Protein AF-A0A7T5RIC9-F1 (afdb_monomer_lite)

Structure (mmCIF, N/CA/C/O backbone):
data_AF-A0A7T5RIC9-F1
#
_entry.id   AF-A0A7T5RIC9-F1
#
loop_
_atom_site.group_PDB
_atom_site.id
_atom_site.type_symbol
_atom_site.label_atom_id
_atom_site.label_alt_id
_atom_site.label_comp_id
_atom_site.label_asym_id
_atom_site.label_entity_id
_atom_site.label_seq_id
_atom_site.pdbx_PDB_ins_code
_atom_site.Cartn_x
_atom_site.Cartn_y
_atom_site.Cartn_z
_atom_site.occupancy
_atom_site.B_iso_or_equiv
_atom_site.auth_seq_id
_atom_site.auth_comp_id
_atom_site.auth_asym_id
_atom_site.auth_atom_id
_atom_site.pdbx_PDB_model_num
ATOM 1 N N . MET A 1 1 ? -17.547 29.050 -31.502 1.00 37.50 1 MET A N 1
ATOM 2 C CA . MET A 1 1 ? -18.935 28.545 -31.447 1.00 37.50 1 MET A CA 1
ATOM 3 C C . MET A 1 1 ? -18.861 27.040 -31.297 1.00 37.50 1 MET A C 1
ATOM 5 O O . MET A 1 1 ? -18.160 26.415 -32.081 1.00 37.50 1 MET A O 1
ATOM 9 N N . GLY A 1 2 ? -19.497 26.512 -30.254 1.00 28.56 2 GLY A N 1
ATOM 10 C CA . GLY A 1 2 ? -19.325 25.145 -29.759 1.00 28.56 2 GLY A CA 1
ATOM 11 C C . GLY A 1 2 ? -19.067 25.188 -28.255 1.00 28.56 2 GLY A C 1
ATOM 12 O O . GLY A 1 2 ? -17.920 25.154 -27.826 1.00 28.56 2 GLY A O 1
ATOM 13 N N . GLU A 1 3 ? -20.136 25.390 -27.487 1.00 27.20 3 GLU A N 1
ATOM 14 C CA . GLU A 1 3 ? -20.138 25.443 -26.024 1.00 27.20 3 GLU A CA 1
ATOM 15 C C . GLU A 1 3 ? -19.911 24.037 -25.451 1.00 27.20 3 GLU A C 1
ATOM 17 O O . GLU A 1 3 ? -20.704 23.127 -25.684 1.00 27.20 3 GLU A O 1
ATOM 22 N N . GLY A 1 4 ? -18.813 23.865 -24.714 1.00 25.66 4 GLY A N 1
ATOM 23 C CA . GLY A 1 4 ? -18.527 22.692 -23.893 1.00 25.66 4 GLY A CA 1
ATOM 24 C C . GLY A 1 4 ? -18.592 23.087 -22.422 1.00 25.66 4 GLY A C 1
ATOM 25 O O . GLY A 1 4 ? -17.872 23.973 -21.971 1.00 25.66 4 GLY A O 1
ATOM 26 N N . THR A 1 5 ? -19.510 22.461 -21.705 1.00 28.45 5 THR A N 1
ATOM 27 C CA . THR A 1 5 ? -19.920 22.721 -20.324 1.00 28.45 5 THR A CA 1
ATOM 28 C C . THR A 1 5 ? -18.768 22.526 -19.321 1.00 28.45 5 THR A C 1
ATOM 30 O O . THR A 1 5 ? -18.153 21.459 -19.333 1.00 28.45 5 THR A O 1
ATOM 33 N N . PRO A 1 6 ? -18.477 23.477 -18.411 1.00 26.22 6 PRO A N 1
ATOM 34 C CA . PRO A 1 6 ? -17.539 23.244 -17.316 1.00 26.22 6 PRO A CA 1
ATOM 35 C C . PRO A 1 6 ? -18.227 22.535 -16.135 1.00 26.22 6 PRO A C 1
ATOM 37 O O . PRO A 1 6 ? -19.315 22.916 -15.701 1.00 26.22 6 PRO A O 1
ATOM 40 N N . LEU A 1 7 ? -17.576 21.490 -15.616 1.00 28.47 7 LEU A N 1
ATOM 41 C CA . LEU A 1 7 ? -17.938 20.791 -14.376 1.00 28.47 7 LEU A CA 1
ATOM 42 C C . LEU A 1 7 ? -17.736 21.716 -13.158 1.00 28.47 7 LEU A C 1
ATOM 44 O O . LEU A 1 7 ? -16.748 22.450 -13.120 1.00 28.47 7 LEU A O 1
ATOM 48 N N . PRO A 1 8 ? -18.618 21.686 -12.141 1.00 27.08 8 PRO A N 1
ATOM 49 C CA . PRO A 1 8 ? -18.503 22.580 -11.000 1.00 27.08 8 PRO A CA 1
ATOM 50 C C . PRO A 1 8 ? -17.480 22.069 -9.980 1.00 27.08 8 PRO A C 1
ATOM 52 O O . PRO A 1 8 ? -17.634 21.003 -9.379 1.00 27.08 8 PRO A O 1
ATOM 55 N N . SER A 1 9 ? -16.481 22.904 -9.722 1.00 27.19 9 SER A N 1
ATOM 56 C CA . SER A 1 9 ? -15.647 22.916 -8.526 1.00 27.19 9 SER A CA 1
ATOM 57 C C . SER A 1 9 ? -16.514 23.192 -7.292 1.00 27.19 9 SER A C 1
ATOM 59 O O . SER A 1 9 ? -16.867 24.330 -6.987 1.00 27.19 9 SER A O 1
ATOM 61 N N . LYS A 1 10 ? -16.884 22.140 -6.550 1.00 25.64 10 LYS A N 1
ATOM 62 C CA . LYS A 1 10 ? -17.454 22.297 -5.206 1.00 25.64 10 LYS A CA 1
ATOM 63 C C . LYS A 1 10 ? -16.342 22.332 -4.168 1.00 25.64 10 LYS A C 1
ATOM 65 O O . LYS A 1 10 ? -15.903 21.315 -3.643 1.00 25.64 10 LYS A O 1
ATOM 70 N N . VAL A 1 11 ? -15.949 23.566 -3.879 1.00 26.14 11 VAL A N 1
ATOM 71 C CA . VAL A 1 11 ? -15.441 24.022 -2.589 1.00 26.14 11 VAL A CA 1
ATOM 72 C C . VAL A 1 11 ? -16.339 23.455 -1.483 1.00 26.14 11 VAL A C 1
ATOM 74 O O . VAL A 1 11 ? -17.541 23.716 -1.447 1.00 26.14 11 VAL A O 1
ATOM 77 N N . ILE A 1 12 ? -15.761 22.647 -0.594 1.00 26.41 12 ILE A N 1
ATOM 78 C CA . ILE A 1 12 ? -16.403 22.234 0.655 1.00 26.41 12 ILE A CA 1
ATOM 79 C C . ILE A 1 12 ? -16.225 23.396 1.631 1.00 26.41 12 ILE A C 1
ATOM 81 O O . ILE A 1 12 ? -15.280 23.432 2.411 1.00 26.41 12 ILE A O 1
ATOM 85 N N . THR A 1 13 ? -17.127 24.369 1.565 1.00 26.16 13 THR A N 1
ATOM 86 C CA . THR A 1 13 ? -17.374 25.304 2.661 1.00 26.16 13 THR A CA 1
ATOM 87 C C . THR A 1 13 ? -18.875 25.381 2.917 1.00 26.16 13 THR A C 1
ATOM 89 O O . THR A 1 13 ? -19.682 25.533 2.007 1.00 26.16 13 THR A O 1
ATOM 92 N N . ASN A 1 14 ? -19.212 25.258 4.199 1.00 25.05 14 ASN A N 1
ATOM 93 C CA . ASN A 1 14 ? -20.483 25.595 4.834 1.00 25.05 14 ASN A CA 1
ATOM 94 C C . ASN A 1 14 ? -21.706 24.722 4.510 1.00 25.05 14 ASN A C 1
ATOM 96 O O . ASN A 1 14 ? -22.536 25.034 3.668 1.00 25.05 14 ASN A O 1
ATOM 100 N N . ASN A 1 15 ? -21.865 23.685 5.336 1.00 25.61 15 ASN A N 1
ATOM 101 C CA . ASN A 1 15 ? -23.100 23.468 6.096 1.00 25.61 15 ASN A CA 1
ATOM 102 C C . ASN A 1 15 ? -22.724 22.956 7.496 1.00 25.61 15 ASN A C 1
ATOM 104 O O . ASN A 1 15 ? -22.874 21.785 7.828 1.00 25.61 15 ASN A O 1
ATOM 108 N N . LEU A 1 16 ? -22.168 23.860 8.301 1.00 33.59 16 LEU A N 1
ATOM 109 C CA . LEU A 1 16 ? -22.097 23.746 9.756 1.00 33.59 16 LEU A CA 1
ATOM 110 C C . LEU A 1 16 ? -22.584 25.080 10.322 1.00 33.59 16 LEU A C 1
ATOM 112 O O . LEU A 1 16 ? -21.812 25.897 10.807 1.00 33.59 16 LEU A O 1
ATOM 116 N N . GLN A 1 17 ? -23.889 25.307 10.212 1.00 26.14 17 GLN A N 1
ATOM 117 C CA . GLN A 1 17 ? -24.593 26.184 11.132 1.00 26.14 17 GLN A CA 1
ATOM 118 C C . GLN A 1 17 ? -25.824 25.447 11.651 1.00 26.14 17 GLN A C 1
ATOM 120 O O . GLN A 1 17 ? -26.606 24.890 10.887 1.00 26.14 17 GLN A O 1
ATOM 125 N N . GLU A 1 18 ? -25.894 25.439 12.981 1.00 29.41 18 GLU A N 1
ATOM 126 C CA . GLU A 1 18 ? -27.011 25.045 13.840 1.00 29.41 18 GLU A CA 1
ATOM 127 C C . GLU A 1 18 ? -27.403 23.562 13.835 1.00 29.41 18 GLU A C 1
ATOM 129 O O . GLU A 1 18 ? -28.433 23.124 13.338 1.00 29.41 18 GLU A O 1
ATOM 134 N N . GLY A 1 19 ? -26.557 22.793 14.522 1.00 28.50 19 GLY A N 1
ATOM 135 C CA . GLY A 1 19 ? -26.871 21.476 15.066 1.00 28.50 19 GLY A CA 1
ATOM 136 C C . GLY A 1 19 ? -26.362 21.341 16.501 1.00 28.50 19 GLY A C 1
ATOM 137 O O . GLY A 1 19 ? -25.747 20.337 16.852 1.00 28.50 19 GLY A O 1
ATOM 138 N N . SER A 1 20 ? -26.569 22.358 17.343 1.00 30.75 20 SER A N 1
ATOM 139 C CA . SER A 1 20 ? -26.497 22.212 18.800 1.00 30.75 20 SER A CA 1
ATOM 140 C C . SER A 1 20 ? -27.684 21.359 19.257 1.00 30.75 20 SER A C 1
ATOM 142 O O . SER A 1 20 ? -28.705 21.894 19.668 1.00 30.75 20 SER A O 1
ATOM 144 N N . ASN A 1 21 ? -27.578 20.049 19.026 1.00 31.58 21 ASN A N 1
ATOM 145 C CA . ASN A 1 21 ? -28.344 18.930 19.588 1.00 31.58 21 ASN A CA 1
ATOM 146 C C . ASN A 1 21 ? -28.018 17.688 18.745 1.00 31.58 21 ASN A C 1
ATOM 148 O O . ASN A 1 21 ? -28.862 17.134 18.044 1.00 31.58 21 ASN A O 1
ATOM 152 N N . GLY A 1 22 ? -26.761 17.245 18.799 1.00 27.47 22 GLY A N 1
ATOM 153 C CA . GLY A 1 22 ? -26.373 15.910 18.352 1.00 27.47 22 GLY A CA 1
ATOM 154 C C . GLY A 1 22 ? -26.878 14.873 19.348 1.00 27.47 22 GLY A C 1
ATOM 155 O O . GLY A 1 22 ? -26.093 14.256 20.060 1.00 27.47 22 GLY A O 1
ATOM 156 N N . ALA A 1 23 ? -28.199 14.733 19.448 1.00 28.30 23 ALA A N 1
ATOM 157 C CA . ALA A 1 23 ? -28.814 13.609 20.116 1.00 28.30 23 ALA A CA 1
ATOM 158 C C . ALA A 1 23 ? -28.362 12.343 19.383 1.00 28.30 23 ALA A C 1
ATOM 160 O O . ALA A 1 23 ? -28.724 12.111 18.231 1.00 28.30 23 ALA A O 1
ATOM 161 N N . ASN A 1 24 ? -27.522 11.566 20.062 1.00 34.44 24 ASN A N 1
ATOM 162 C CA . ASN A 1 24 ? -27.556 10.113 20.106 1.00 34.44 24 ASN A CA 1
ATOM 163 C C . ASN A 1 24 ? -28.767 9.518 19.366 1.00 34.44 24 ASN A C 1
ATOM 165 O O . ASN A 1 24 ? -29.807 9.250 19.965 1.00 34.44 24 ASN A O 1
ATOM 169 N N . THR A 1 25 ? -28.635 9.278 18.065 1.00 29.11 25 THR A N 1
ATOM 170 C CA . THR A 1 25 ? -29.550 8.394 17.339 1.00 29.11 25 THR A CA 1
ATOM 171 C C . THR A 1 25 ? -29.006 6.977 17.465 1.00 29.11 25 THR A C 1
ATOM 173 O O . THR A 1 25 ? -28.627 6.316 16.501 1.00 29.11 25 THR A O 1
ATOM 176 N N . TYR A 1 26 ? -28.968 6.508 18.717 1.00 46.22 26 TYR A N 1
ATOM 177 C CA . TYR A 1 26 ? -29.261 5.107 18.982 1.00 46.22 26 TYR A CA 1
ATOM 178 C C . TYR A 1 26 ? -30.676 4.844 18.470 1.00 46.22 26 TYR A C 1
ATOM 180 O O . TYR A 1 26 ? -31.458 5.781 18.284 1.00 46.22 26 TYR A O 1
ATOM 188 N N . ASP A 1 27 ? -31.020 3.589 18.221 1.00 36.03 27 ASP A N 1
ATOM 189 C CA . ASP A 1 27 ? -32.406 3.214 17.981 1.00 36.03 27 ASP A CA 1
ATOM 190 C C . ASP A 1 27 ? -33.215 3.550 19.254 1.00 36.03 27 ASP A C 1
ATOM 192 O O . ASP A 1 27 ? -33.384 2.739 20.160 1.00 36.03 27 ASP A O 1
ATOM 196 N N . ASN A 1 28 ? -33.656 4.809 19.363 1.00 36.38 28 ASN A N 1
ATOM 197 C CA . ASN A 1 28 ? -34.396 5.391 20.485 1.00 36.38 28 ASN A CA 1
ATOM 198 C C . ASN A 1 28 ? -35.812 4.811 20.586 1.00 36.38 28 ASN A C 1
ATOM 200 O O . ASN A 1 28 ? -36.612 5.265 21.400 1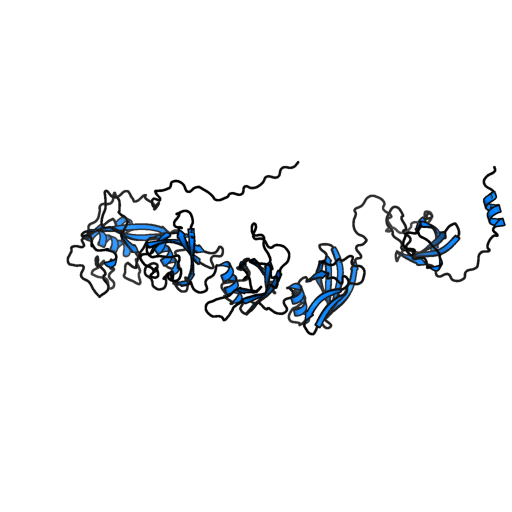.00 36.38 28 ASN A O 1
ATOM 204 N N . ARG A 1 29 ? -36.125 3.778 19.795 1.00 34.53 29 ARG A N 1
ATOM 205 C CA . ARG A 1 29 ? -37.364 3.007 19.899 1.00 34.53 29 ARG A CA 1
ATOM 206 C C . ARG A 1 29 ? -37.511 2.279 21.241 1.00 34.53 29 ARG A C 1
ATOM 208 O O . ARG A 1 29 ? -38.609 1.825 21.525 1.00 34.53 29 ARG A O 1
ATOM 215 N N . ASN A 1 30 ? -36.475 2.262 22.089 1.00 41.06 30 ASN A N 1
ATOM 216 C CA . ASN A 1 30 ? -36.541 1.745 23.462 1.00 41.06 30 ASN A CA 1
ATOM 217 C C . ASN A 1 30 ? -36.543 2.821 24.571 1.00 41.06 30 ASN A C 1
ATOM 219 O O . ASN A 1 30 ? -36.435 2.466 25.740 1.00 41.06 30 ASN A O 1
ATOM 223 N N . ASN A 1 31 ? -36.687 4.117 24.258 1.00 40.03 31 ASN A N 1
ATOM 224 C CA . ASN A 1 31 ? -36.819 5.158 25.298 1.00 40.03 31 ASN A CA 1
ATOM 225 C C . ASN A 1 31 ? -38.249 5.328 25.842 1.00 40.03 31 ASN A C 1
ATOM 227 O O . ASN A 1 31 ? -38.469 6.171 26.707 1.00 40.03 31 ASN A O 1
ATOM 231 N N . HIS A 1 32 ? -39.216 4.524 25.393 1.00 39.69 32 HIS A N 1
ATOM 232 C CA . HIS A 1 32 ? -40.458 4.341 26.140 1.00 39.69 32 HIS A CA 1
ATOM 233 C C . HIS A 1 32 ? -40.246 3.233 27.178 1.00 39.69 32 HIS A C 1
ATOM 235 O O . HIS A 1 32 ? -40.340 2.046 26.868 1.00 39.69 32 HIS A O 1
ATOM 241 N N . LEU A 1 33 ? -39.916 3.630 28.414 1.00 49.44 33 LEU A N 1
ATOM 242 C CA . LEU A 1 33 ? -39.972 2.742 29.574 1.00 49.44 33 LEU A CA 1
ATOM 243 C C . LEU A 1 33 ? -41.437 2.397 29.886 1.00 49.44 33 LEU A C 1
ATOM 245 O O . LEU A 1 33 ? -42.048 3.022 30.745 1.00 49.44 33 LEU A O 1
ATOM 249 N N . ASP A 1 34 ? -41.977 1.368 29.241 1.00 48.03 34 ASP A N 1
ATOM 250 C CA . ASP A 1 34 ? -43.133 0.634 29.784 1.00 48.03 34 ASP A CA 1
ATOM 251 C C . ASP A 1 34 ? -42.684 -0.558 30.658 1.00 48.03 34 ASP A C 1
ATOM 253 O O . ASP A 1 34 ? -43.503 -1.280 31.227 1.00 48.03 34 ASP A O 1
ATOM 257 N N . SER A 1 35 ? -41.371 -0.786 30.803 1.00 56.66 35 SER A N 1
ATOM 258 C CA . SER A 1 35 ? -40.832 -1.844 31.661 1.00 56.66 35 SER A CA 1
ATOM 259 C C . SER A 1 35 ? -40.704 -1.369 33.110 1.00 56.66 35 SER A C 1
ATOM 261 O O . SER A 1 35 ? -39.933 -0.449 33.393 1.00 56.66 35 SER A O 1
ATOM 263 N N . ALA A 1 36 ? -41.404 -2.032 34.032 1.00 72.38 36 ALA A N 1
ATOM 264 C CA . ALA A 1 36 ? -41.219 -1.846 35.469 1.00 72.38 36 ALA A CA 1
ATOM 265 C C . ALA A 1 36 ? -39.740 -2.027 35.870 1.00 72.38 36 ALA A C 1
ATOM 267 O O . ALA A 1 36 ? -39.076 -2.956 35.402 1.00 72.38 36 ALA A O 1
ATOM 268 N N . VAL A 1 37 ? -39.230 -1.147 36.740 1.00 83.75 37 VAL A N 1
ATOM 269 C CA . VAL A 1 37 ? -37.887 -1.287 37.325 1.00 83.75 37 VAL A CA 1
ATOM 270 C C . VAL A 1 37 ? -37.885 -2.515 38.234 1.00 83.75 37 VAL A C 1
ATOM 272 O O . VAL A 1 37 ? -38.668 -2.592 39.179 1.00 83.75 37 VAL A O 1
ATOM 275 N N . LEU A 1 38 ? -37.015 -3.478 37.944 1.00 87.00 38 LEU A N 1
ATOM 276 C CA . LEU A 1 38 ? -36.890 -4.710 38.714 1.00 87.00 38 LEU A CA 1
ATOM 277 C C . LEU A 1 38 ? -36.159 -4.455 40.037 1.00 87.00 38 LEU A C 1
ATOM 279 O O . LEU A 1 38 ? -35.256 -3.614 40.129 1.00 87.00 38 LEU A O 1
ATOM 283 N N . SER A 1 39 ? -36.490 -5.251 41.054 1.00 87.50 39 SER A N 1
ATOM 284 C CA . SER A 1 39 ? -35.689 -5.305 42.277 1.00 87.50 39 SER A CA 1
ATOM 285 C C . SER A 1 39 ? -34.279 -5.841 41.995 1.00 87.50 39 SER A C 1
ATOM 287 O O . SER A 1 39 ? -34.036 -6.529 40.999 1.00 87.50 39 SER A O 1
ATOM 289 N N . GLN A 1 40 ? -33.341 -5.596 42.914 1.00 84.88 40 GLN A N 1
ATOM 290 C CA . GLN A 1 40 ? -31.969 -6.100 42.804 1.00 84.88 40 GLN A CA 1
ATOM 291 C C . GLN A 1 40 ? -31.910 -7.616 42.550 1.00 84.88 40 GLN A C 1
ATOM 293 O O . GLN A 1 40 ? -31.139 -8.083 41.712 1.00 84.88 40 GLN A O 1
ATOM 298 N N . GLN A 1 41 ? -32.721 -8.402 43.266 1.00 83.38 41 GLN A N 1
ATOM 299 C CA . GLN A 1 41 ? -32.718 -9.861 43.144 1.00 83.38 41 GLN A CA 1
ATOM 300 C C . GLN A 1 41 ? -33.293 -10.326 41.799 1.00 83.38 41 GLN A C 1
ATOM 302 O O . GLN A 1 41 ? -32.740 -11.236 41.176 1.00 83.38 41 GLN A O 1
ATOM 307 N N . GLU A 1 42 ? -34.372 -9.697 41.333 1.00 86.69 42 GLU A N 1
ATOM 308 C CA . GLU A 1 42 ? -34.980 -9.990 40.033 1.00 86.69 42 GLU A CA 1
ATOM 309 C C . GLU A 1 42 ? -34.041 -9.625 38.883 1.00 86.69 42 GLU A C 1
ATOM 311 O O . GLU A 1 42 ? -33.834 -10.445 37.989 1.00 86.69 42 GLU A O 1
ATOM 316 N N . GLY A 1 43 ? -33.411 -8.449 38.947 1.00 86.44 43 GLY A N 1
ATOM 317 C CA . GLY A 1 43 ? -32.456 -7.975 37.949 1.00 86.44 43 GLY A CA 1
ATOM 318 C C . GLY A 1 43 ? -31.208 -8.849 37.851 1.00 86.44 43 GLY A C 1
ATOM 319 O O . GLY A 1 43 ? -30.832 -9.284 36.762 1.00 86.44 43 GLY A O 1
ATOM 320 N N . LEU A 1 44 ? -30.601 -9.210 38.988 1.00 81.81 44 LEU A N 1
ATOM 321 C CA . LEU A 1 44 ? -29.462 -10.137 39.009 1.00 81.81 44 LEU A CA 1
ATOM 322 C C . LEU A 1 44 ? -29.852 -11.535 38.498 1.00 81.81 44 LEU A C 1
ATOM 324 O O . LEU A 1 44 ? -29.088 -12.159 37.761 1.00 81.81 44 LEU A O 1
ATOM 328 N N . SER A 1 45 ? -31.048 -12.024 38.836 1.00 82.75 45 SER A N 1
ATOM 329 C CA . SER A 1 45 ? -31.569 -13.300 38.327 1.00 82.75 45 SER A CA 1
ATOM 330 C C . SER A 1 45 ? -31.812 -13.262 36.813 1.00 82.75 45 SER A C 1
ATOM 332 O O . SER A 1 45 ? -31.446 -14.195 36.093 1.00 82.75 45 SER A O 1
ATOM 334 N N . ALA A 1 46 ? -32.387 -12.174 36.297 1.00 84.38 46 ALA A N 1
ATOM 335 C CA . ALA A 1 46 ? -32.587 -11.959 34.869 1.00 84.38 46 ALA A CA 1
ATOM 336 C C . ALA A 1 46 ? -31.255 -11.879 34.112 1.00 84.38 46 ALA A C 1
ATOM 338 O O . ALA A 1 46 ? -31.076 -12.584 33.117 1.00 84.38 46 ALA A O 1
ATOM 339 N N . LEU A 1 47 ? -30.286 -11.125 34.637 1.00 81.75 47 LEU A N 1
ATOM 340 C CA . LEU A 1 47 ? -28.932 -11.048 34.092 1.00 81.75 47 LEU A CA 1
ATOM 341 C C . LEU A 1 47 ? -28.250 -12.413 34.050 1.00 81.75 47 LEU A C 1
ATOM 343 O O . LEU A 1 47 ? -27.666 -12.773 33.027 1.00 81.75 47 LEU A O 1
ATOM 347 N N . ASN A 1 48 ? -28.375 -13.211 35.112 1.00 77.62 48 ASN A N 1
ATOM 348 C CA . ASN A 1 48 ? -27.839 -14.567 35.110 1.00 77.62 48 ASN A CA 1
ATOM 349 C C . ASN A 1 48 ? -28.495 -15.431 34.023 1.00 77.62 48 ASN A C 1
ATOM 351 O O . ASN A 1 48 ? -27.802 -16.086 33.245 1.00 77.62 48 ASN A O 1
ATOM 355 N N . ARG A 1 49 ? -29.830 -15.413 33.918 1.00 79.38 49 ARG A N 1
ATOM 356 C CA . ARG A 1 49 ? -30.549 -16.183 32.889 1.00 79.38 49 ARG A CA 1
ATOM 357 C C . ARG A 1 49 ? -30.155 -15.761 31.474 1.00 79.38 49 ARG A C 1
ATOM 359 O O . ARG A 1 49 ? -29.984 -16.638 30.627 1.00 79.38 49 ARG A O 1
ATOM 366 N N . PHE A 1 50 ? -29.966 -14.466 31.229 1.00 81.12 50 PHE A N 1
ATOM 367 C CA . PHE A 1 50 ? -29.473 -13.946 29.954 1.00 81.12 50 PHE A CA 1
ATOM 368 C C . PHE A 1 50 ? -28.066 -14.466 29.632 1.00 81.12 50 PHE A C 1
ATOM 370 O O . PHE A 1 50 ? -27.845 -15.037 28.563 1.00 81.12 50 PHE A O 1
ATOM 377 N N . LEU A 1 51 ? -27.122 -14.360 30.573 1.00 76.56 51 LEU A N 1
ATOM 378 C CA . LEU A 1 51 ? -25.751 -14.850 30.382 1.00 76.56 51 LEU A CA 1
ATOM 379 C C . LEU A 1 51 ? -25.699 -16.374 30.181 1.00 76.56 51 LEU A C 1
ATOM 381 O O . LEU A 1 51 ? -24.892 -16.875 29.400 1.00 76.56 51 LEU A O 1
ATOM 385 N N . GLN A 1 52 ? -26.609 -17.120 30.808 1.00 74.62 52 GLN A N 1
ATOM 386 C CA . GLN A 1 52 ? -26.769 -18.563 30.604 1.00 74.62 52 GLN A CA 1
ATOM 387 C C . GLN A 1 52 ? -27.539 -18.927 29.320 1.00 74.62 52 GLN A C 1
ATOM 389 O O . GLN A 1 52 ? -27.764 -20.110 29.066 1.00 74.62 52 GLN A O 1
ATOM 394 N N . ARG A 1 53 ? -27.961 -17.942 28.513 1.00 76.25 53 ARG A N 1
ATOM 395 C CA . ARG A 1 53 ? -28.808 -18.121 27.316 1.00 76.25 53 ARG A CA 1
ATOM 396 C C . ARG A 1 53 ? -30.143 -18.823 27.600 1.00 76.25 53 ARG A C 1
ATOM 398 O O . ARG A 1 53 ? -30.722 -19.446 26.716 1.00 76.25 53 ARG A O 1
ATOM 405 N N . LYS A 1 54 ? -30.632 -18.726 28.838 1.00 80.00 54 LYS A N 1
ATOM 406 C CA . LYS A 1 54 ? -31.932 -19.259 29.278 1.00 80.00 54 LYS A CA 1
ATOM 407 C C . LYS A 1 54 ? -33.066 -18.248 29.113 1.00 80.00 54 LYS A C 1
ATOM 409 O O . LYS A 1 54 ? -34.227 -18.622 29.231 1.00 80.00 54 LYS A O 1
ATOM 414 N N . ALA A 1 55 ? -32.738 -16.982 28.873 1.00 82.31 55 ALA A N 1
ATOM 415 C CA . ALA A 1 55 ? -33.698 -15.924 28.596 1.00 82.31 55 ALA A CA 1
ATOM 416 C C . ALA A 1 55 ? -33.142 -14.945 27.550 1.00 82.31 55 ALA A C 1
ATOM 418 O O . ALA A 1 55 ? -31.925 -14.806 27.408 1.00 82.31 55 ALA A O 1
ATOM 419 N N . GLY A 1 56 ? -34.041 -14.291 26.811 1.00 81.69 56 GLY A N 1
ATOM 420 C CA . GLY A 1 56 ? -33.691 -13.243 25.850 1.00 81.69 56 GLY A CA 1
ATOM 421 C C . GLY A 1 56 ? -33.274 -11.938 26.532 1.00 81.69 56 GLY A C 1
ATOM 422 O O . GLY A 1 56 ? -33.513 -11.750 27.727 1.00 81.69 56 GLY A O 1
ATOM 423 N N . PHE A 1 57 ? -32.667 -11.029 25.766 1.00 83.12 57 PHE A N 1
ATOM 424 C CA . PHE A 1 57 ? -32.221 -9.725 26.270 1.00 83.12 57 PHE A CA 1
ATOM 425 C C . PHE A 1 57 ? -33.371 -8.903 26.870 1.00 83.12 57 PHE A C 1
ATOM 427 O O . PHE A 1 57 ? -33.195 -8.283 27.913 1.00 83.12 57 PHE A O 1
ATOM 434 N N . ASP A 1 58 ? -34.569 -9.006 26.292 1.00 83.56 58 ASP A N 1
ATOM 435 C CA . ASP A 1 58 ? -35.775 -8.294 26.742 1.00 83.56 58 ASP A CA 1
ATOM 436 C C . ASP A 1 58 ? -36.181 -8.630 28.188 1.00 83.56 58 ASP A C 1
ATOM 438 O O . ASP A 1 58 ? -36.918 -7.884 28.822 1.00 83.56 58 ASP A O 1
ATOM 442 N N . SER A 1 59 ? -35.679 -9.740 28.741 1.00 84.19 59 SER A N 1
ATOM 443 C CA . SER A 1 59 ? -35.951 -10.144 30.124 1.00 84.19 59 SER A CA 1
ATOM 444 C C . SER A 1 59 ? -35.109 -9.419 31.177 1.00 84.19 59 SER A C 1
ATOM 446 O O . SER A 1 59 ? -35.435 -9.524 32.356 1.00 84.19 59 SER A O 1
ATOM 448 N N . LEU A 1 60 ? -34.026 -8.734 30.782 1.00 81.81 60 LEU A N 1
ATOM 449 C CA . LEU A 1 60 ? -33.081 -8.113 31.714 1.00 81.81 60 LEU A CA 1
ATOM 450 C C . LEU A 1 60 ? -33.704 -6.967 32.513 1.00 81.81 60 LEU A C 1
ATOM 452 O O . LEU A 1 60 ? -33.422 -6.879 33.703 1.00 81.81 60 LEU A O 1
ATOM 456 N N . GLY A 1 61 ? -34.531 -6.133 31.868 1.00 85.94 61 GLY A N 1
ATOM 457 C CA . GLY A 1 61 ? -35.139 -4.938 32.464 1.00 85.94 61 GLY A CA 1
ATOM 458 C C . GLY A 1 61 ? -34.126 -3.942 33.051 1.00 85.94 61 GLY A C 1
ATOM 459 O O . GLY A 1 61 ? -32.944 -4.233 33.216 1.00 85.94 61 GLY A O 1
ATOM 460 N N . ILE A 1 62 ? -34.576 -2.735 33.388 1.00 88.75 62 ILE A N 1
ATOM 461 C CA . ILE A 1 62 ? -33.780 -1.859 34.261 1.00 88.75 62 ILE A CA 1
ATOM 462 C C . ILE A 1 62 ? -33.936 -2.379 35.685 1.00 88.75 62 ILE A C 1
ATOM 464 O O . ILE A 1 62 ? -35.046 -2.720 36.088 1.00 88.75 62 ILE A O 1
ATOM 468 N N . PHE A 1 63 ? -32.853 -2.433 36.453 1.00 88.12 63 PHE A N 1
ATOM 469 C CA . PHE A 1 63 ? -32.917 -2.859 37.848 1.00 88.12 63 PHE A CA 1
ATOM 470 C C . PHE A 1 63 ? -32.052 -1.992 38.747 1.00 88.12 63 PHE A C 1
ATOM 472 O O . PHE A 1 63 ? -31.055 -1.425 38.307 1.00 88.12 63 PHE A O 1
ATOM 479 N N . VAL A 1 64 ? -32.444 -1.883 40.012 1.00 86.56 64 VAL A N 1
ATOM 480 C CA . VAL A 1 64 ? -31.731 -1.080 41.010 1.00 86.56 64 VAL A CA 1
ATOM 481 C C . VAL A 1 64 ? -30.894 -1.971 41.921 1.00 86.56 64 VAL A C 1
ATOM 483 O O . VAL A 1 64 ? -31.310 -3.067 42.295 1.00 86.56 64 VAL A O 1
ATOM 486 N N . ILE A 1 65 ? -29.705 -1.503 42.275 1.00 81.25 65 ILE A N 1
ATOM 487 C CA . ILE A 1 65 ? -28.824 -2.098 43.270 1.00 81.25 65 ILE A CA 1
ATOM 488 C C . ILE A 1 65 ? -28.750 -1.133 44.445 1.00 81.25 65 ILE A C 1
ATOM 490 O O . ILE A 1 65 ? -28.365 0.022 44.273 1.00 81.25 65 ILE A O 1
ATOM 494 N N . ASP A 1 66 ? -29.090 -1.625 45.630 1.00 79.00 66 ASP A N 1
ATOM 495 C CA . ASP A 1 66 ? -28.851 -0.910 46.878 1.00 79.00 66 ASP A CA 1
ATOM 496 C C . ASP A 1 66 ? -27.401 -1.152 47.301 1.00 79.00 66 ASP A C 1
ATOM 498 O O . ASP A 1 66 ? -26.978 -2.301 47.479 1.00 79.00 66 ASP A O 1
ATOM 502 N N . LEU A 1 67 ? -26.631 -0.069 47.409 1.00 73.50 67 LEU A N 1
ATOM 503 C CA . LEU A 1 67 ? -25.221 -0.074 47.787 1.00 73.50 67 LEU A CA 1
ATOM 504 C C . LEU A 1 67 ? -25.010 0.108 49.300 1.00 73.50 67 LEU A C 1
ATOM 506 O O . LEU A 1 67 ? -23.902 -0.144 49.778 1.00 73.50 67 LEU A O 1
ATOM 510 N N . ASN A 1 68 ? -26.056 0.446 50.065 1.00 70.31 68 ASN A N 1
ATOM 511 C CA . ASN A 1 68 ? -26.013 0.559 51.529 1.00 70.31 68 ASN A CA 1
ATOM 512 C C . ASN A 1 68 ? -25.994 -0.808 52.241 1.00 70.31 68 ASN A C 1
ATOM 514 O O . ASN A 1 68 ? -25.696 -0.890 53.434 1.00 70.31 68 ASN A O 1
ATOM 518 N N . GLY A 1 69 ? -26.277 -1.906 51.531 1.00 61.16 69 GLY A N 1
ATOM 519 C CA . GLY A 1 69 ? -26.236 -3.257 52.093 1.00 61.16 69 GLY A CA 1
ATOM 520 C C . GLY A 1 69 ? -24.820 -3.709 52.496 1.00 61.16 69 GLY A C 1
ATOM 521 O O . GLY A 1 69 ? -23.893 -3.697 51.689 1.00 61.16 69 GLY A O 1
ATOM 522 N N . GLU A 1 70 ? -24.646 -4.215 53.725 1.00 46.50 70 GLU A N 1
ATOM 523 C CA . GLU A 1 70 ? -23.350 -4.599 54.337 1.00 46.50 70 GLU A CA 1
ATOM 524 C C . GLU A 1 70 ? -22.497 -5.661 53.585 1.00 46.50 70 GLU A C 1
ATOM 526 O O . GLU A 1 70 ? -21.396 -6.011 54.024 1.00 46.50 70 GLU A O 1
ATOM 531 N N . LYS A 1 71 ? -22.956 -6.207 52.450 1.00 53.19 71 LYS A N 1
ATOM 532 C CA . LYS A 1 71 ? -22.333 -7.356 51.761 1.00 53.19 71 LYS A CA 1
ATOM 533 C C . LYS A 1 71 ? -21.220 -7.005 50.766 1.00 53.19 71 LYS A C 1
ATOM 535 O O . LYS A 1 71 ? -20.572 -7.914 50.246 1.00 53.19 71 LYS A O 1
ATOM 540 N N . TYR A 1 72 ? -20.922 -5.729 50.535 1.00 54.91 72 TYR A N 1
ATOM 541 C CA . TYR A 1 72 ? -19.957 -5.294 49.515 1.00 54.91 72 TYR A CA 1
ATOM 542 C C . TYR A 1 72 ? -18.557 -5.002 50.077 1.00 54.91 72 TYR A C 1
ATOM 544 O O . TYR A 1 72 ? -17.945 -3.975 49.787 1.00 54.91 72 TYR A O 1
ATOM 552 N N . LYS A 1 73 ? -18.018 -5.903 50.910 1.00 50.06 73 LYS A N 1
ATOM 553 C CA . LYS A 1 73 ? -16.664 -5.754 51.474 1.00 50.06 73 LYS A CA 1
ATOM 554 C C . LYS A 1 73 ? -15.585 -6.304 50.533 1.00 50.06 73 LYS A C 1
ATOM 556 O O . LYS A 1 73 ? -15.567 -7.490 50.208 1.00 50.06 73 LYS A O 1
ATOM 561 N N . LYS A 1 74 ? -14.661 -5.405 50.158 1.00 47.56 74 LYS A N 1
ATOM 562 C CA . LYS A 1 74 ? -13.342 -5.617 49.525 1.00 47.56 74 LYS A CA 1
ATOM 563 C C . LYS A 1 74 ? -12.795 -7.043 49.698 1.00 47.56 74 LYS A C 1
ATOM 565 O O . LYS A 1 74 ? -12.331 -7.403 50.779 1.00 47.56 74 LYS A O 1
ATOM 570 N N . LYS A 1 75 ? -12.715 -7.809 48.606 1.00 43.34 75 LYS A N 1
ATOM 571 C CA . LYS A 1 75 ? -11.757 -8.919 48.495 1.00 43.34 75 LYS A CA 1
ATOM 572 C C . LYS A 1 75 ? -10.583 -8.454 47.638 1.00 43.34 75 LYS A C 1
ATOM 574 O O . LYS A 1 75 ? -10.711 -8.338 46.427 1.00 43.34 75 LYS A O 1
ATOM 579 N N . SER A 1 76 ? -9.437 -8.260 48.292 1.00 41.53 76 SER A N 1
ATOM 580 C CA . SER A 1 76 ? -8.123 -7.903 47.727 1.00 41.53 76 SER A CA 1
ATOM 581 C C . SER A 1 76 ? -7.936 -6.438 47.298 1.00 41.53 76 SER A C 1
ATOM 583 O O . SER A 1 76 ? -8.893 -5.721 47.031 1.00 41.53 76 SER A O 1
ATOM 585 N N . GLY A 1 77 ? -6.679 -5.978 47.311 1.00 44.69 77 GLY A N 1
ATOM 586 C CA . GLY A 1 77 ? -6.242 -4.573 47.249 1.00 44.69 77 GLY A CA 1
ATOM 587 C C . GLY A 1 77 ? -6.596 -3.772 45.990 1.00 44.69 77 GLY A C 1
ATOM 588 O O . GLY A 1 77 ? -6.206 -2.613 45.904 1.00 44.69 77 GLY A O 1
ATOM 589 N N . ASN A 1 78 ? -7.372 -4.337 45.064 1.00 44.59 78 ASN A N 1
ATOM 590 C CA . ASN A 1 78 ? -7.982 -3.608 43.960 1.00 44.59 78 ASN A CA 1
ATOM 591 C C . ASN A 1 78 ? -9.444 -3.336 44.311 1.00 44.59 78 ASN A C 1
ATOM 593 O O . ASN A 1 78 ? -10.285 -4.229 44.317 1.00 44.59 78 ASN A O 1
ATOM 597 N N . CYS A 1 79 ? -9.720 -2.081 44.647 1.00 48.56 79 CYS A N 1
ATOM 598 C CA . CYS A 1 79 ? -11.043 -1.524 44.880 1.00 48.56 79 CYS A CA 1
ATOM 599 C C . CYS A 1 79 ? -12.020 -1.933 43.751 1.00 48.56 79 CYS A C 1
ATOM 601 O O . CYS A 1 79 ? -11.986 -1.375 42.661 1.00 48.56 79 CYS A O 1
ATOM 603 N N . GLN A 1 80 ? -12.874 -2.925 44.006 1.00 55.94 80 GLN A N 1
ATOM 604 C CA . GLN A 1 80 ? -13.994 -3.343 43.161 1.00 55.94 80 GLN A CA 1
ATOM 605 C C . GLN A 1 80 ? -15.192 -3.619 44.082 1.00 55.94 80 GLN A C 1
ATOM 607 O O . GLN A 1 80 ? -15.065 -4.376 45.046 1.00 55.94 80 GLN A O 1
ATOM 612 N N . PHE A 1 81 ? -16.338 -2.993 43.818 1.00 54.09 81 PHE A N 1
ATOM 613 C CA . PHE A 1 81 ? -17.610 -3.311 44.464 1.00 54.09 81 PHE A CA 1
ATOM 614 C C . PHE A 1 81 ? -18.170 -4.577 43.851 1.00 54.09 81 PHE A C 1
ATOM 616 O O . PHE A 1 81 ? -18.256 -4.682 42.636 1.00 54.09 81 PHE A O 1
ATOM 623 N N . TYR A 1 82 ? -18.531 -5.532 44.690 1.00 61.16 82 TYR A N 1
ATOM 624 C CA . TYR A 1 82 ? -19.066 -6.820 44.281 1.00 61.16 82 TYR A CA 1
ATOM 625 C C . TYR A 1 82 ? -20.588 -6.742 44.222 1.00 61.16 82 TYR A C 1
ATOM 627 O O . TYR A 1 82 ? -21.205 -6.762 45.263 1.00 61.16 82 TYR A O 1
ATOM 635 N N . LEU A 1 83 ? -21.239 -6.670 43.068 1.00 58.53 83 LEU A N 1
ATOM 636 C CA . LEU A 1 83 ? -22.686 -6.401 43.043 1.00 58.53 83 LEU A CA 1
ATOM 637 C C . LEU A 1 83 ? -23.565 -7.646 43.271 1.00 58.53 83 LEU A C 1
ATOM 639 O O . LEU A 1 83 ? -24.761 -7.525 43.525 1.00 58.53 83 LEU A O 1
ATOM 643 N N . GLY A 1 84 ? -22.990 -8.851 43.218 1.00 59.72 84 GLY A N 1
ATOM 644 C CA . GLY A 1 84 ? -23.717 -10.093 43.487 1.00 59.72 84 GLY A CA 1
ATOM 645 C C . GLY A 1 84 ? -23.050 -11.341 42.911 1.00 59.72 84 GLY A C 1
ATOM 646 O O . GLY A 1 84 ? -22.196 -11.258 42.028 1.00 59.72 84 GLY A O 1
ATOM 647 N N . ARG A 1 85 ? -23.445 -12.516 43.430 1.00 60.53 85 ARG A N 1
ATOM 648 C CA . ARG A 1 85 ? -23.115 -13.830 42.851 1.00 60.53 85 ARG A CA 1
ATOM 649 C C . ARG A 1 85 ? -24.260 -14.228 41.930 1.00 60.53 85 ARG A C 1
ATOM 651 O O . ARG A 1 85 ? -25.398 -14.258 42.383 1.00 60.53 85 ARG A O 1
ATOM 658 N N . LEU A 1 86 ? -23.966 -14.569 40.681 1.00 59.88 86 LEU A N 1
ATOM 659 C CA . LEU A 1 86 ? -25.003 -14.986 39.734 1.00 59.88 86 LEU A CA 1
ATOM 660 C C . LEU A 1 86 ? -25.397 -16.477 39.896 1.00 59.88 86 LEU A C 1
ATOM 662 O O . LEU A 1 86 ? -26.350 -16.918 39.272 1.00 59.88 86 LEU A O 1
ATOM 666 N N . GLU A 1 87 ? -24.740 -17.249 40.780 1.00 60.38 87 GLU A N 1
ATOM 667 C CA . GLU A 1 87 ? -25.138 -18.630 41.125 1.00 60.38 87 GLU A CA 1
ATOM 668 C C . GLU A 1 87 ? -24.506 -19.121 42.443 1.00 60.38 87 GLU A C 1
ATOM 670 O O . GLU A 1 87 ? -23.315 -18.904 42.652 1.00 60.38 87 GLU A O 1
ATOM 675 N N . GLU A 1 88 ? -25.230 -19.847 43.305 1.00 51.75 88 GLU A N 1
ATOM 676 C CA . GLU A 1 88 ? -24.630 -20.532 44.471 1.00 51.75 88 GLU A CA 1
ATOM 677 C C . GLU A 1 88 ? -23.950 -21.871 44.108 1.00 51.75 88 GLU A C 1
ATOM 679 O O . GLU A 1 88 ? -23.023 -22.284 44.811 1.00 51.75 88 GLU A O 1
ATOM 684 N N . SER A 1 89 ? -24.331 -22.508 42.989 1.00 46.78 89 SER A N 1
ATOM 685 C CA . SER A 1 89 ? -24.047 -23.926 42.696 1.00 46.78 89 SER A CA 1
ATOM 686 C C . SER A 1 89 ? -23.100 -24.239 41.523 1.00 46.78 89 SER A C 1
ATOM 688 O O . SER A 1 89 ? -22.736 -25.406 41.367 1.00 46.78 89 SER A O 1
ATOM 690 N N . SER A 1 90 ? -22.636 -23.274 40.714 1.00 51.50 90 SER A N 1
ATOM 691 C CA . SER A 1 90 ? -21.602 -23.569 39.701 1.00 51.50 90 SER A CA 1
ATOM 692 C C . SER A 1 90 ? -20.185 -23.484 40.249 1.00 51.50 90 SER A C 1
ATOM 694 O O . SER A 1 90 ? -19.861 -22.680 41.126 1.00 51.50 90 SER A O 1
ATOM 696 N N . LYS A 1 91 ? -19.303 -24.291 39.642 1.00 52.00 91 LYS A N 1
ATOM 697 C CA . LYS A 1 91 ? -17.848 -24.233 39.843 1.00 52.00 91 LYS A CA 1
ATOM 698 C C . LYS A 1 91 ? -17.244 -22.871 39.458 1.00 52.00 91 LYS A C 1
ATOM 700 O O . LYS A 1 91 ? -16.169 -22.557 39.950 1.00 52.00 91 LYS A O 1
ATOM 705 N N . ASN A 1 92 ? -17.939 -22.069 38.640 1.00 50.78 92 ASN A N 1
ATOM 706 C CA . ASN A 1 92 ? -17.465 -20.798 38.090 1.00 50.78 92 ASN A CA 1
ATOM 707 C C . ASN A 1 92 ? -18.564 -19.711 38.157 1.00 50.78 92 ASN A C 1
ATOM 709 O O . ASN A 1 92 ? -19.226 -19.446 37.153 1.00 50.78 92 ASN A O 1
ATOM 713 N N . PRO A 1 93 ? -18.794 -19.083 39.321 1.00 56.25 93 PRO A N 1
ATOM 714 C CA . PRO A 1 93 ? -19.782 -18.012 39.453 1.00 56.25 93 PRO A CA 1
ATOM 715 C C . PRO A 1 93 ? -19.432 -16.789 38.596 1.00 56.25 93 PRO A C 1
ATOM 717 O O . PRO A 1 93 ? -18.273 -16.364 38.564 1.00 56.25 93 PRO A O 1
ATOM 720 N N . TYR A 1 94 ? -20.448 -16.205 37.950 1.00 57.25 94 TYR A N 1
ATOM 721 C CA . TYR A 1 94 ? -20.333 -14.887 37.330 1.00 57.25 94 TYR A CA 1
ATOM 722 C C . TYR A 1 94 ? -20.447 -13.785 38.384 1.00 57.25 94 TYR A C 1
ATOM 724 O O . TYR A 1 94 ? -21.280 -13.855 39.296 1.00 57.25 94 TYR A O 1
ATOM 732 N N . TYR A 1 95 ? -19.609 -12.764 38.230 1.00 60.50 95 TYR A N 1
ATOM 733 C CA . TYR A 1 95 ? -19.543 -11.611 39.116 1.00 60.50 95 TYR A CA 1
ATOM 734 C C . TYR A 1 95 ? -19.724 -10.327 38.318 1.00 60.50 95 TYR A C 1
ATOM 736 O O . TYR A 1 95 ? -19.118 -10.166 37.257 1.00 60.50 95 TYR A O 1
ATOM 744 N N . LEU A 1 96 ? -20.531 -9.418 38.859 1.00 65.31 96 LEU A N 1
ATOM 745 C CA . LEU A 1 96 ? -20.640 -8.046 38.385 1.00 65.31 96 LEU A CA 1
ATOM 746 C C . LEU A 1 96 ? -19.863 -7.156 39.353 1.00 65.31 96 LEU A C 1
ATOM 748 O O . LEU A 1 96 ? -20.097 -7.224 40.561 1.00 65.31 96 LEU A O 1
ATOM 752 N N . SER A 1 97 ? -18.928 -6.356 38.843 1.00 65.12 97 SER A N 1
ATOM 753 C CA . SER A 1 97 ? -18.123 -5.479 39.688 1.00 65.12 97 SER A CA 1
ATOM 754 C C . SER A 1 97 ? -17.943 -4.080 39.130 1.00 65.12 97 SER A C 1
ATOM 756 O O . SER A 1 97 ? -17.792 -3.925 37.923 1.00 65.12 97 SER A O 1
ATOM 758 N N . ILE A 1 98 ? -17.878 -3.080 40.012 1.00 64.00 98 ILE A N 1
ATOM 759 C CA . ILE A 1 98 ? -17.631 -1.675 39.648 1.00 64.00 98 ILE A CA 1
ATOM 760 C C . ILE A 1 98 ? -16.391 -1.164 40.370 1.00 64.00 98 ILE A C 1
ATOM 762 O O . ILE A 1 98 ? -16.221 -1.408 41.561 1.00 64.00 98 ILE A O 1
ATOM 766 N N . ASN A 1 99 ? -15.522 -0.430 39.677 1.00 62.59 99 ASN A N 1
ATOM 767 C CA . ASN A 1 99 ? -14.376 0.210 40.319 1.00 62.59 99 ASN A CA 1
ATOM 768 C C . ASN A 1 99 ? -14.827 1.492 41.064 1.00 62.59 99 ASN A C 1
ATOM 770 O O . ASN A 1 99 ? -15.326 2.412 40.416 1.00 62.59 99 ASN A O 1
ATOM 774 N N . PRO A 1 100 ? -14.620 1.602 42.393 1.00 56.69 100 PRO A N 1
ATOM 775 C CA . PRO A 1 100 ? -14.921 2.795 43.179 1.00 56.69 100 PRO A CA 1
ATOM 776 C C . PRO A 1 100 ? -14.233 4.060 42.666 1.00 56.69 100 PRO A C 1
ATOM 778 O O . PRO A 1 100 ? -14.741 5.147 42.896 1.00 56.69 100 PRO A O 1
ATOM 781 N N . ALA A 1 101 ? -13.092 3.935 41.975 1.00 57.56 101 ALA A N 1
ATOM 782 C CA . ALA A 1 101 ? -12.345 5.076 41.449 1.00 57.56 101 ALA A CA 1
ATOM 783 C C . ALA A 1 101 ? -13.133 5.905 40.416 1.00 57.56 101 ALA A C 1
ATOM 785 O O . ALA A 1 101 ? -12.745 7.035 40.136 1.00 57.56 101 ALA A O 1
ATOM 786 N N . TYR A 1 102 ? -14.228 5.369 39.861 1.00 58.78 102 TYR A N 1
ATOM 787 C CA . TYR A 1 102 ? -15.132 6.127 38.990 1.00 58.78 102 TYR A CA 1
ATOM 788 C C . TYR A 1 102 ? -16.057 7.081 39.748 1.00 58.78 102 TYR A C 1
ATOM 790 O O . TYR A 1 102 ? -16.621 7.986 39.141 1.00 58.78 102 TYR A O 1
ATOM 798 N N . TYR A 1 103 ? -16.180 6.925 41.065 1.00 61.00 103 TYR A N 1
ATOM 799 C CA . TYR A 1 103 ? -16.931 7.840 41.907 1.00 61.00 103 TYR A CA 1
ATOM 800 C C . TYR A 1 103 ? -15.973 8.888 42.463 1.00 61.00 103 TYR A C 1
ATOM 802 O O . TYR A 1 103 ? -15.201 8.631 43.388 1.00 61.00 103 TYR A O 1
ATOM 810 N N . LEU A 1 104 ? -16.012 10.083 41.871 1.00 50.88 104 LEU A N 1
ATOM 811 C CA . LEU A 1 104 ? -15.214 11.256 42.245 1.00 50.88 104 LEU A CA 1
ATOM 812 C C . LEU A 1 104 ? -15.682 11.877 43.581 1.00 50.88 104 LEU A C 1
ATOM 814 O O . LEU A 1 104 ? -15.936 13.073 43.662 1.00 50.88 104 LEU A O 1
ATOM 818 N N . GLY A 1 105 ? -15.801 11.068 44.638 1.00 53.69 105 GLY A N 1
ATOM 819 C CA . GLY A 1 105 ? -15.996 11.539 46.014 1.00 53.69 105 GLY A CA 1
ATOM 820 C C . GLY A 1 105 ? -17.358 11.262 46.656 1.00 53.69 105 GLY A C 1
ATOM 821 O O . GLY A 1 105 ? -17.462 11.430 47.867 1.00 53.69 105 GLY A O 1
ATOM 822 N N . HIS A 1 106 ? -18.366 10.781 45.919 1.00 61.19 106 HIS A N 1
ATOM 823 C CA . HIS A 1 106 ? -19.629 10.309 46.503 1.00 61.19 106 HIS A CA 1
ATOM 824 C C . HIS A 1 106 ? -20.095 9.034 45.800 1.00 61.19 106 HIS A C 1
ATOM 826 O O . HIS A 1 106 ? -20.286 9.010 44.588 1.00 61.19 106 HIS A O 1
ATOM 832 N N . MET A 1 107 ? -20.248 7.964 46.574 1.00 64.69 107 MET A N 1
ATOM 833 C CA . MET A 1 107 ? -20.883 6.725 46.131 1.00 64.69 107 MET A CA 1
ATOM 834 C C . MET A 1 107 ? -22.399 6.907 46.308 1.00 64.69 107 MET A C 1
ATOM 836 O O . MET A 1 107 ? -22.797 7.276 47.414 1.00 64.69 107 MET A O 1
ATOM 840 N N . PRO A 1 108 ? -23.242 6.760 45.275 1.00 73.19 108 PRO A N 1
ATOM 841 C CA . PRO A 1 108 ? -24.684 6.872 45.436 1.00 73.19 108 PRO A CA 1
ATOM 842 C C . PRO A 1 108 ? -25.207 5.713 46.292 1.00 73.19 108 PRO A C 1
ATOM 844 O O . PRO A 1 108 ? -24.638 4.623 46.295 1.00 73.19 108 PRO A O 1
ATOM 847 N N . GLU A 1 109 ? -26.296 5.949 47.017 1.00 78.38 109 GLU A N 1
ATOM 848 C CA . GLU A 1 109 ? -26.957 4.906 47.814 1.00 78.38 109 GLU A CA 1
ATOM 849 C C . GLU A 1 109 ? -27.616 3.851 46.919 1.00 78.38 109 GLU A C 1
ATOM 851 O O . GLU A 1 109 ? -27.568 2.654 47.199 1.00 78.38 109 GLU A O 1
ATOM 856 N N . LEU A 1 110 ? -28.193 4.302 45.805 1.00 80.69 110 LEU A N 1
ATOM 857 C CA . LEU A 1 110 ? -28.858 3.470 44.816 1.00 80.69 110 LEU A CA 1
ATOM 858 C C . LEU A 1 110 ? -28.139 3.572 43.482 1.00 80.69 110 LEU A C 1
ATOM 860 O O . LEU A 1 110 ? -27.708 4.646 43.064 1.00 80.69 110 LEU A O 1
ATOM 864 N N . LEU A 1 111 ? -28.052 2.442 42.793 1.00 82.81 111 LEU A N 1
ATOM 865 C CA . LEU A 1 111 ? -27.461 2.376 41.476 1.00 82.81 111 LEU A CA 1
ATOM 866 C C . LEU A 1 111 ? -28.368 1.654 40.494 1.00 82.81 111 LEU A C 1
ATOM 868 O O . LEU A 1 111 ? -28.677 0.479 40.670 1.00 82.81 111 LEU A O 1
ATOM 872 N N . PHE A 1 112 ? -28.742 2.333 39.421 1.00 85.50 112 PHE A N 1
ATOM 873 C CA . PHE A 1 112 ? -29.513 1.738 38.344 1.00 85.50 112 PHE A CA 1
ATOM 874 C C . PHE A 1 112 ? -28.585 1.060 37.345 1.00 85.50 112 PHE A C 1
ATOM 876 O O . PHE A 1 112 ? -27.612 1.648 36.870 1.00 85.50 112 PHE A O 1
ATOM 883 N N . VAL A 1 113 ? -28.918 -0.183 37.014 1.00 84.56 113 VAL A N 1
ATOM 884 C CA . VAL A 1 113 ? -28.300 -0.960 35.948 1.00 84.56 113 VAL A CA 1
ATOM 885 C C . VAL A 1 113 ? -29.237 -0.950 34.759 1.00 84.56 113 VAL A C 1
ATOM 887 O O . VAL A 1 113 ? -30.376 -1.411 34.832 1.00 84.56 113 VAL A O 1
ATOM 890 N N . VAL A 1 114 ? -28.735 -0.418 33.656 1.00 86.56 114 VAL A N 1
ATOM 891 C CA . VAL A 1 114 ? -29.496 -0.180 32.440 1.00 86.56 114 VAL A CA 1
ATOM 892 C C . VAL A 1 114 ? -28.920 -1.054 31.328 1.00 86.56 114 VAL A C 1
ATOM 894 O O . VAL A 1 114 ? -27.852 -0.744 30.797 1.00 86.56 114 VAL A O 1
ATOM 897 N N . PRO A 1 115 ? -29.585 -2.153 30.948 1.00 85.69 115 PRO A N 1
ATOM 898 C CA . PRO A 1 115 ? -29.168 -2.957 29.811 1.00 85.69 115 PRO A CA 1
ATOM 899 C C . PRO A 1 115 ? -29.291 -2.169 28.511 1.00 85.69 115 PRO A C 1
ATOM 901 O O . PRO A 1 115 ? -30.283 -1.486 28.255 1.00 85.69 115 PRO A O 1
ATOM 904 N N . ARG A 1 116 ? -28.293 -2.323 27.650 1.00 85.62 116 ARG A N 1
ATOM 905 C CA . ARG A 1 116 ? -28.245 -1.748 26.313 1.00 85.62 116 ARG A CA 1
ATOM 906 C C . ARG A 1 116 ? -27.918 -2.798 25.262 1.00 85.62 116 ARG A C 1
ATOM 908 O O . ARG A 1 116 ? -27.175 -3.751 25.511 1.00 85.62 116 ARG A O 1
ATOM 915 N N . ILE A 1 117 ? -28.482 -2.588 24.079 1.00 85.31 117 ILE A N 1
ATOM 916 C CA . ILE A 1 117 ? -28.257 -3.397 22.888 1.00 85.31 117 ILE A CA 1
ATOM 917 C C . ILE A 1 117 ? -28.029 -2.473 21.693 1.00 85.31 117 ILE A C 1
ATOM 919 O O . ILE A 1 117 ? -28.747 -1.493 21.507 1.00 85.31 117 ILE A O 1
ATOM 923 N N . ALA A 1 118 ? -27.050 -2.807 20.863 1.00 85.56 118 ALA A N 1
ATOM 924 C CA . ALA A 1 118 ? -26.859 -2.214 19.547 1.00 85.56 118 ALA A CA 1
ATOM 925 C C . ALA A 1 118 ? -26.658 -3.321 18.520 1.00 85.56 118 ALA A C 1
ATOM 927 O O . ALA A 1 118 ? -26.108 -4.372 18.832 1.00 85.56 118 ALA A O 1
ATOM 928 N N . HIS A 1 119 ? -27.075 -3.091 17.282 1.00 83.81 119 HIS A N 1
ATOM 929 C CA . HIS A 1 119 ? -26.792 -4.021 16.196 1.00 83.81 119 HIS A CA 1
ATOM 930 C C . HIS A 1 119 ? -25.484 -3.616 15.518 1.00 83.81 119 HIS A C 1
ATOM 932 O O . HIS A 1 119 ? -25.372 -2.516 14.980 1.00 83.81 119 HIS A O 1
ATOM 938 N N . VAL A 1 120 ? -24.499 -4.512 15.562 1.00 82.00 120 VAL A N 1
ATOM 939 C CA . VAL A 1 120 ? -23.204 -4.368 14.895 1.00 82.00 120 VAL A CA 1
ATOM 940 C C . VAL A 1 120 ? -23.158 -5.382 13.756 1.00 82.00 120 VAL A C 1
ATOM 942 O O . VAL A 1 120 ? -23.145 -6.600 13.971 1.00 82.00 120 VAL A O 1
ATOM 945 N N . GLY A 1 121 ? -23.273 -4.885 12.526 1.00 78.81 121 GLY A N 1
ATOM 946 C CA . GLY A 1 121 ? -23.574 -5.710 11.361 1.00 78.81 121 GLY A CA 1
ATOM 947 C C . GLY A 1 121 ? -24.854 -6.532 11.566 1.00 78.81 121 GLY A C 1
ATOM 948 O O . GLY A 1 121 ? -25.946 -5.989 11.711 1.00 78.81 121 GLY A O 1
ATOM 949 N N . LYS A 1 122 ? -24.722 -7.865 11.583 1.00 75.00 122 LYS A N 1
ATOM 950 C CA . LYS A 1 122 ? -25.839 -8.808 11.806 1.00 75.00 122 LYS A CA 1
ATOM 951 C C . LYS A 1 122 ? -25.946 -9.318 13.247 1.00 75.00 122 LYS A C 1
ATOM 953 O O . LYS A 1 122 ? -26.801 -10.158 13.519 1.00 75.00 122 LYS A O 1
ATOM 958 N N . LYS A 1 123 ? -25.052 -8.902 14.149 1.00 78.38 123 LYS A N 1
ATOM 959 C CA . LYS A 1 123 ? -24.980 -9.437 15.513 1.00 78.38 123 LYS A CA 1
ATOM 960 C C . LYS A 1 123 ? -25.356 -8.364 16.534 1.00 78.38 123 LYS A C 1
ATOM 962 O O . LYS A 1 123 ? -24.909 -7.225 16.411 1.00 78.38 123 LYS A O 1
ATOM 967 N N . PRO A 1 124 ? -26.150 -8.711 17.553 1.00 81.62 124 PRO A N 1
ATOM 968 C CA . PRO A 1 124 ? -26.400 -7.806 18.656 1.00 81.62 124 PRO A CA 1
ATOM 969 C C . PRO A 1 124 ? -25.162 -7.705 19.554 1.00 81.62 124 PRO A C 1
ATOM 971 O O . PRO A 1 124 ? -24.470 -8.690 19.821 1.00 81.62 124 PRO A O 1
ATOM 974 N N . TYR A 1 125 ? -24.906 -6.494 20.016 1.00 81.56 125 TYR A N 1
ATOM 975 C CA . TYR A 1 125 ? -23.852 -6.115 20.933 1.00 81.56 125 TYR A CA 1
ATOM 976 C C . TYR A 1 125 ? -24.510 -5.650 22.230 1.00 81.56 125 TYR A C 1
ATOM 978 O O . TYR A 1 125 ? -25.316 -4.723 22.205 1.00 81.56 125 TYR A O 1
ATOM 986 N N . TYR A 1 126 ? -24.171 -6.284 23.352 1.00 82.75 126 TYR A N 1
ATOM 987 C CA . TYR A 1 126 ? -24.843 -6.078 24.634 1.00 82.75 126 TYR A CA 1
ATOM 988 C C . TYR A 1 126 ? -23.906 -5.469 25.681 1.00 82.75 126 TYR A C 1
ATOM 990 O O . TYR A 1 126 ? -22.778 -5.934 25.872 1.00 82.75 126 TYR A O 1
ATOM 998 N N . TRP A 1 127 ? -24.390 -4.473 26.416 1.00 83.12 127 TRP A N 1
ATOM 999 C CA . TRP A 1 127 ? -23.694 -3.896 27.567 1.00 83.12 127 TRP A CA 1
ATOM 1000 C C . TRP A 1 127 ? -24.692 -3.457 28.639 1.00 83.12 127 TRP A C 1
ATOM 1002 O O . TRP A 1 127 ? -25.898 -3.468 28.417 1.00 83.12 127 TRP A O 1
ATOM 1012 N N . VAL A 1 128 ? -24.195 -3.122 29.824 1.00 80.88 128 VAL A N 1
ATOM 1013 C CA . VAL A 1 128 ? -24.972 -2.462 30.878 1.00 80.88 128 VAL A CA 1
ATOM 1014 C C . VAL A 1 128 ? -24.341 -1.125 31.205 1.00 80.88 128 VAL A C 1
ATOM 1016 O O . VAL A 1 128 ? -23.123 -1.015 31.301 1.00 80.88 128 VAL A O 1
ATOM 1019 N N . GLU A 1 129 ? -25.172 -0.117 31.379 1.00 82.00 129 GLU A N 1
ATOM 1020 C CA . GLU A 1 129 ? -24.820 1.205 31.873 1.00 82.00 129 GLU A CA 1
ATOM 1021 C C . GLU A 1 129 ? -25.187 1.322 33.347 1.00 82.00 129 GLU A C 1
ATOM 1023 O O . GLU A 1 129 ? -26.164 0.730 33.801 1.00 82.00 129 GLU A O 1
ATOM 1028 N N . PHE A 1 130 ? -24.399 2.091 34.087 1.00 80.06 130 PHE A N 1
ATOM 1029 C CA . PHE A 1 130 ? -24.638 2.375 35.491 1.00 80.06 130 PHE A CA 1
ATOM 1030 C C . PHE A 1 130 ? -24.888 3.869 35.667 1.00 80.06 130 PHE A C 1
ATOM 1032 O O . PHE A 1 130 ? -24.078 4.695 35.235 1.00 80.06 130 PHE A O 1
ATOM 1039 N N . THR A 1 131 ? -26.011 4.206 36.296 1.00 81.75 131 THR A N 1
ATOM 1040 C CA . THR A 1 131 ? -26.407 5.586 36.599 1.00 81.75 131 THR A CA 1
ATOM 1041 C C . THR A 1 131 ? -26.976 5.682 38.011 1.00 81.75 131 THR A C 1
ATOM 1043 O O . THR A 1 131 ? -27.566 4.730 38.516 1.00 81.75 131 THR A O 1
ATOM 1046 N N . ASP A 1 132 ? -26.750 6.812 38.667 1.00 78.81 132 ASP A N 1
ATOM 1047 C CA . ASP A 1 132 ? -27.239 7.133 40.008 1.00 78.81 132 ASP A CA 1
ATOM 1048 C C . ASP A 1 132 ? -28.646 7.745 40.003 1.00 78.81 132 ASP A C 1
ATOM 1050 O O . ASP A 1 132 ? -29.292 7.801 41.047 1.00 78.81 132 ASP A O 1
ATOM 1054 N N . GLU A 1 133 ? -29.162 8.149 38.838 1.00 79.06 133 GLU A N 1
ATOM 1055 C CA . GLU A 1 133 ? -30.472 8.787 38.730 1.00 79.06 133 GLU A CA 1
ATOM 1056 C C . GLU A 1 133 ? -31.252 8.363 37.473 1.00 79.06 133 GLU A C 1
ATOM 1058 O O . GLU A 1 133 ? -30.737 8.342 36.351 1.00 79.06 133 GLU A O 1
ATOM 1063 N N . LEU A 1 134 ? -32.549 8.110 37.666 1.00 74.69 134 LEU A N 1
ATOM 1064 C CA . LEU A 1 134 ? -33.571 8.043 36.621 1.00 74.69 134 LEU A CA 1
ATOM 1065 C C . LEU A 1 134 ? -34.533 9.216 36.846 1.00 74.69 134 LEU A C 1
ATOM 1067 O O . LEU A 1 134 ? -35.235 9.232 37.854 1.00 74.69 134 LEU A O 1
ATOM 1071 N N . ILE A 1 135 ? -34.574 10.193 35.937 1.00 63.47 135 ILE A N 1
ATOM 1072 C CA . ILE A 1 135 ? -35.494 11.341 36.039 1.00 63.47 135 ILE A CA 1
ATOM 1073 C C . ILE A 1 135 ? -36.618 11.134 35.032 1.00 63.47 135 ILE A C 1
ATOM 1075 O O . ILE A 1 135 ? -36.367 11.221 33.838 1.00 63.47 135 ILE A O 1
ATOM 1079 N N . ASP A 1 136 ? -37.843 10.856 35.483 1.00 62.50 136 ASP A N 1
ATOM 1080 C CA . ASP A 1 136 ? -39.028 10.733 34.613 1.00 62.50 136 ASP A CA 1
ATOM 1081 C C . ASP A 1 136 ? -38.841 9.764 33.423 1.00 62.50 136 ASP A C 1
ATOM 1083 O O . ASP A 1 136 ? -39.300 10.005 32.308 1.00 62.50 136 ASP A O 1
ATOM 1087 N N . GLY A 1 137 ? -38.107 8.666 33.638 1.00 62.22 137 GLY A N 1
ATOM 1088 C CA . GLY A 1 137 ? -37.750 7.703 32.583 1.00 62.22 137 GLY A CA 1
ATOM 1089 C C . GLY A 1 137 ? -36.577 8.136 31.689 1.00 62.22 137 GLY A C 1
ATOM 1090 O O . GLY A 1 137 ? -36.108 7.368 30.853 1.00 62.22 137 GLY A O 1
ATOM 1091 N N . ILE A 1 138 ? -36.032 9.333 31.884 1.00 64.31 138 ILE A N 1
ATOM 1092 C CA . ILE A 1 138 ? -34.814 9.797 31.227 1.00 64.31 138 ILE A CA 1
ATOM 1093 C C . ILE A 1 138 ? -33.606 9.285 32.014 1.00 64.31 138 ILE A C 1
ATOM 1095 O O . ILE A 1 138 ? -33.391 9.607 33.185 1.00 64.31 138 ILE A O 1
ATOM 1099 N N . ILE A 1 139 ? -32.803 8.469 31.339 1.00 66.75 139 ILE A N 1
ATOM 1100 C CA . ILE A 1 139 ? -31.567 7.896 31.871 1.00 66.75 139 ILE A CA 1
ATOM 1101 C C . ILE A 1 139 ? -30.483 8.973 31.789 1.00 66.75 139 ILE A C 1
ATOM 1103 O O . ILE A 1 139 ? -30.134 9.412 30.689 1.00 66.75 139 ILE A O 1
ATOM 1107 N N . LYS A 1 140 ? -29.953 9.413 32.940 1.00 70.12 140 LYS A N 1
ATOM 1108 C CA . LYS A 1 140 ? -28.793 10.316 32.962 1.00 70.12 140 LYS A CA 1
ATOM 1109 C C . LYS A 1 140 ? -27.582 9.656 32.285 1.00 70.12 140 LYS A C 1
ATOM 1111 O O . LYS A 1 140 ? -27.505 8.426 32.234 1.00 70.12 140 LYS A O 1
ATOM 1116 N N . PRO A 1 141 ? -26.612 10.446 31.784 1.00 65.12 141 PRO A N 1
ATOM 1117 C CA . PRO A 1 141 ? -25.377 9.901 31.234 1.00 65.12 141 PRO A CA 1
ATOM 1118 C C . PRO A 1 141 ? -24.737 8.925 32.221 1.00 65.12 141 PRO A C 1
ATOM 1120 O O . PRO A 1 141 ? -24.496 9.269 33.378 1.00 65.12 141 PRO A O 1
ATOM 1123 N N . ALA A 1 142 ? -24.487 7.700 31.767 1.00 66.50 142 ALA A N 1
ATOM 1124 C CA . ALA A 1 142 ? -23.862 6.688 32.599 1.00 66.50 142 ALA A CA 1
ATOM 1125 C C . ALA A 1 142 ? -22.447 7.135 32.983 1.00 66.50 142 ALA A C 1
ATOM 1127 O O . ALA A 1 142 ? -21.662 7.532 32.120 1.00 66.50 142 ALA A O 1
ATOM 1128 N N . PHE A 1 143 ? -22.097 7.048 34.265 1.00 66.31 143 PHE A N 1
ATOM 1129 C CA . PHE A 1 143 ? -20.729 7.346 34.707 1.00 66.31 143 PHE A CA 1
ATOM 1130 C C . PHE A 1 143 ? -19.798 6.139 34.493 1.00 66.31 143 PHE A C 1
ATOM 1132 O O . PHE A 1 143 ? -18.576 6.283 34.476 1.00 66.31 143 PHE A O 1
ATOM 1139 N N . THR A 1 144 ? -20.357 4.937 34.314 1.00 69.69 144 THR A N 1
ATOM 1140 C CA . THR A 1 144 ? -19.610 3.746 33.903 1.00 69.69 144 THR A CA 1
ATOM 1141 C C . THR A 1 144 ? -20.506 2.773 33.139 1.00 69.69 144 THR A C 1
ATOM 1143 O O . THR A 1 144 ? -21.734 2.811 33.236 1.00 69.69 144 THR A O 1
ATOM 1146 N N . SER A 1 145 ? -19.902 1.887 32.354 1.00 71.50 145 SER A N 1
ATOM 1147 C CA . SER A 1 145 ? -20.619 0.810 31.671 1.00 71.50 145 SER A CA 1
ATOM 1148 C C . SER A 1 145 ? -19.784 -0.469 31.699 1.00 71.50 145 SER A C 1
ATOM 1150 O O . SER A 1 145 ? -18.589 -0.444 31.983 1.00 71.50 145 SER A O 1
ATOM 1152 N N . CYS A 1 146 ? -20.408 -1.617 31.467 1.00 71.75 146 CYS A N 1
ATOM 1153 C CA . CYS A 1 146 ? -19.737 -2.913 31.440 1.00 71.75 146 CYS A CA 1
ATOM 1154 C C . CYS A 1 146 ? -20.247 -3.752 30.276 1.00 71.75 146 CYS A C 1
ATOM 1156 O O . CYS A 1 146 ? -21.450 -3.812 30.014 1.00 71.75 146 CYS A O 1
ATOM 1158 N N . ARG A 1 147 ? -19.332 -4.460 29.612 1.00 72.75 147 ARG A N 1
ATOM 1159 C CA . ARG A 1 147 ? -19.684 -5.396 28.543 1.00 72.75 147 ARG A CA 1
ATOM 1160 C C . ARG A 1 147 ? -20.416 -6.592 29.128 1.00 72.75 147 ARG A C 1
ATOM 1162 O O . ARG A 1 147 ? -19.893 -7.237 30.034 1.00 72.75 147 ARG A O 1
ATOM 1169 N N . LEU A 1 148 ? -21.553 -6.971 28.553 1.00 70.81 148 LEU A N 1
ATOM 1170 C CA . LEU A 1 148 ? -22.181 -8.243 28.894 1.00 70.81 148 LEU A CA 1
ATOM 1171 C C . LEU A 1 148 ? -21.619 -9.335 27.987 1.00 70.81 148 LEU A C 1
ATOM 1173 O O . LEU A 1 148 ? -21.988 -9.431 26.818 1.00 70.81 148 LEU A O 1
ATOM 1177 N N . ARG A 1 149 ? -20.725 -10.175 28.520 1.00 62.69 149 ARG A N 1
ATOM 1178 C CA . ARG A 1 149 ? -20.198 -11.327 27.782 1.00 62.69 149 ARG A CA 1
ATOM 1179 C C . ARG A 1 149 ? -20.520 -12.638 28.504 1.00 62.69 149 ARG A C 1
ATOM 1181 O O . ARG A 1 149 ? -20.021 -12.859 29.604 1.00 62.69 149 ARG A O 1
ATOM 1188 N N . PRO A 1 150 ? -21.273 -13.550 27.870 1.00 52.41 150 PRO A N 1
ATOM 1189 C CA . PRO A 1 150 ? -21.268 -14.953 28.245 1.00 52.41 150 PRO A CA 1
ATOM 1190 C C . PRO A 1 150 ? -19.994 -15.585 27.672 1.00 52.41 150 PRO A C 1
ATOM 1192 O O . PRO A 1 150 ? -20.004 -16.192 26.600 1.00 52.41 150 PRO A O 1
ATOM 1195 N N . ASP A 1 151 ? -18.857 -15.354 28.322 1.00 45.41 151 ASP A N 1
ATOM 1196 C CA . ASP A 1 151 ? -17.635 -16.080 27.998 1.00 45.41 151 ASP A CA 1
ATOM 1197 C C . ASP A 1 151 ? -17.722 -17.473 28.642 1.00 45.41 151 ASP A C 1
ATOM 1199 O O . ASP A 1 151 ? -18.047 -17.617 29.822 1.00 45.41 151 ASP A O 1
ATOM 1203 N N . GLN A 1 152 ? -17.507 -18.520 27.842 1.00 42.84 152 GLN A N 1
ATOM 1204 C CA . GLN A 1 152 ? -17.458 -19.898 28.340 1.00 42.84 152 GLN A CA 1
ATOM 1205 C C . GLN A 1 152 ? -16.110 -20.212 29.005 1.00 42.84 152 GLN A C 1
ATOM 1207 O O . GLN A 1 152 ? -16.017 -21.164 29.775 1.00 42.84 152 GLN A O 1
ATOM 1212 N N . SER A 1 153 ? -15.073 -19.414 28.722 1.00 41.62 153 SER A N 1
ATOM 1213 C CA . SER A 1 153 ? -13.723 -19.573 29.269 1.00 41.62 153 SER A CA 1
ATOM 1214 C C . SER A 1 153 ? -13.460 -18.704 30.502 1.00 41.62 153 SER A C 1
ATOM 1216 O O . SER A 1 153 ? -12.636 -19.066 31.341 1.00 41.62 153 SER A O 1
ATOM 1218 N N . THR A 1 154 ? -14.197 -17.600 30.663 1.00 48.19 154 THR A N 1
ATOM 1219 C CA . THR A 1 154 ? -14.107 -16.722 31.832 1.00 48.19 154 THR A CA 1
ATOM 1220 C C . THR A 1 154 ? -15.497 -16.478 32.415 1.00 48.19 154 THR A C 1
ATOM 1222 O O . THR A 1 154 ? -16.400 -15.967 31.764 1.00 48.19 154 THR A O 1
ATOM 1225 N N . SER A 1 155 ? -15.706 -16.832 33.681 1.00 48.75 155 SER A N 1
ATOM 1226 C CA . SER A 1 155 ? -16.953 -16.521 34.390 1.00 48.75 155 SER A CA 1
ATOM 1227 C C . SER A 1 155 ? -16.983 -15.068 34.864 1.00 48.75 155 SER A C 1
ATOM 1229 O O . SER A 1 155 ? -17.300 -14.781 36.014 1.00 48.75 155 SER A O 1
ATOM 1231 N N . LYS A 1 156 ? -16.566 -14.123 34.019 1.00 51.88 156 LYS A N 1
ATOM 1232 C CA . LYS A 1 156 ? -16.455 -12.711 34.387 1.00 51.88 156 LYS A CA 1
ATOM 1233 C C . LYS A 1 156 ? -17.195 -11.839 33.386 1.00 51.88 156 LYS A C 1
ATOM 1235 O O . LYS A 1 156 ? -16.994 -11.944 32.182 1.00 51.88 156 LYS A O 1
ATOM 1240 N N . ILE A 1 157 ? -18.033 -10.954 33.916 1.00 59.50 157 ILE A N 1
ATOM 1241 C CA . ILE A 1 157 ? -18.504 -9.781 33.186 1.00 59.50 157 ILE A CA 1
ATOM 1242 C C . ILE A 1 157 ? -17.335 -8.797 33.232 1.00 59.50 157 ILE A C 1
ATOM 1244 O O . ILE A 1 157 ? -17.006 -8.270 34.295 1.00 59.50 157 ILE A O 1
ATOM 1248 N N . ASP A 1 158 ? -16.643 -8.628 32.107 1.00 56.12 158 ASP A N 1
ATOM 1249 C CA . ASP A 1 158 ? -15.475 -7.752 32.032 1.00 56.12 158 ASP A CA 1
ATOM 1250 C C . ASP A 1 158 ? -15.902 -6.288 32.211 1.00 56.12 158 ASP A C 1
ATOM 1252 O O . ASP A 1 158 ? -16.479 -5.665 31.318 1.00 56.12 158 ASP A O 1
ATOM 1256 N N . SER A 1 159 ? -15.574 -5.729 33.375 1.00 53.72 159 SER A N 1
ATOM 1257 C CA . SER A 1 159 ? -15.750 -4.314 33.715 1.00 53.72 159 SER A CA 1
ATOM 1258 C C . SER A 1 159 ? -14.534 -3.462 33.322 1.00 53.72 159 SER A C 1
ATOM 1260 O O . SER A 1 159 ? -14.245 -2.450 33.968 1.00 53.72 159 SER A O 1
ATOM 1262 N N . VAL A 1 160 ? -13.723 -3.913 32.359 1.00 52.81 160 VAL A N 1
ATOM 1263 C CA . VAL A 1 160 ? -12.438 -3.271 32.055 1.00 52.81 160 VAL A CA 1
ATOM 1264 C C . VAL A 1 160 ? -12.705 -1.906 31.422 1.00 52.81 160 VAL A C 1
ATOM 1266 O O . VAL A 1 160 ? -13.196 -1.858 30.304 1.00 52.81 160 VAL A O 1
ATOM 1269 N N . TYR A 1 161 ? -12.419 -0.829 32.169 1.00 61.09 161 TYR A N 1
ATOM 1270 C CA . TYR A 1 161 ? -12.350 0.581 31.744 1.00 61.09 161 TYR A CA 1
ATOM 1271 C C . TYR A 1 161 ? -13.158 0.934 30.486 1.00 61.09 161 TYR A C 1
ATOM 1273 O O . TYR A 1 161 ? -12.614 1.453 29.515 1.00 61.09 161 TYR A O 1
ATOM 1281 N N . TRP A 1 162 ? -14.463 0.666 30.521 1.00 64.75 162 TRP A N 1
ATOM 1282 C CA . TRP A 1 162 ? -15.373 0.995 29.435 1.00 64.75 162 TRP A CA 1
ATOM 1283 C C . TRP A 1 162 ? -15.583 2.506 29.389 1.00 64.75 162 TRP A C 1
ATOM 1285 O O . TRP A 1 162 ? -15.978 3.105 30.391 1.00 64.75 162 TRP A O 1
ATOM 1295 N N . ARG A 1 163 ? -15.324 3.128 28.239 1.00 69.25 163 ARG A N 1
ATOM 1296 C CA . ARG A 1 163 ? -15.414 4.590 28.068 1.00 69.25 163 ARG A CA 1
ATOM 1297 C C . ARG A 1 163 ? -16.366 5.022 26.956 1.00 69.25 163 ARG A C 1
ATOM 1299 O O . ARG A 1 163 ? -16.387 6.187 26.580 1.00 69.25 163 ARG A O 1
ATOM 1306 N N . GLY A 1 164 ? -17.162 4.087 26.451 1.00 77.69 164 GLY A N 1
ATOM 1307 C CA . GLY A 1 164 ? -18.138 4.329 25.397 1.00 77.69 164 GLY A CA 1
ATOM 1308 C C . GLY A 1 164 ? -18.254 3.132 24.466 1.00 77.69 164 GLY A C 1
ATOM 1309 O O . GLY A 1 164 ? -17.355 2.291 24.396 1.00 77.69 164 GLY A O 1
ATOM 1310 N N . PHE A 1 165 ? -19.379 3.059 23.761 1.00 82.88 165 PHE A N 1
ATOM 1311 C CA . PHE A 1 165 ? -19.659 1.992 22.807 1.00 82.88 165 PHE A CA 1
ATOM 1312 C C . PHE A 1 165 ? -18.632 1.986 21.667 1.00 82.88 165 PHE A C 1
ATOM 1314 O O . PHE A 1 165 ? -18.014 0.958 21.402 1.00 82.88 165 PHE A O 1
ATOM 1321 N N . GLU A 1 166 ? -18.371 3.142 21.058 1.00 89.19 166 GLU A N 1
ATOM 1322 C CA . GLU A 1 166 ? -17.430 3.294 19.947 1.00 89.19 166 GLU A CA 1
ATOM 1323 C C . GLU A 1 166 ? -15.988 2.964 20.350 1.00 89.19 166 GLU A C 1
ATOM 1325 O O . GLU A 1 166 ? -15.288 2.271 19.607 1.00 89.19 166 GLU A O 1
ATOM 1330 N N . GLU A 1 167 ? -15.550 3.406 21.537 1.00 89.38 167 GLU A N 1
ATOM 1331 C CA . GLU A 1 167 ? -14.229 3.042 22.060 1.00 89.38 167 GLU A CA 1
ATOM 1332 C C . GLU A 1 167 ? -14.120 1.526 22.233 1.00 89.38 167 GLU A C 1
ATOM 1334 O O . GLU A 1 167 ? -13.109 0.934 21.848 1.00 89.38 167 GLU A O 1
ATOM 1339 N N . GLN A 1 168 ? -15.162 0.875 22.759 1.00 85.94 168 GLN A N 1
ATOM 1340 C CA . GLN A 1 168 ? -15.119 -0.570 22.907 1.00 85.94 168 GLN A CA 1
ATOM 1341 C C . GLN A 1 168 ? -15.083 -1.281 21.556 1.00 85.94 168 GLN A C 1
ATOM 1343 O O . GLN A 1 168 ? -14.315 -2.232 21.410 1.00 85.94 168 GLN A O 1
ATOM 1348 N N . LEU A 1 169 ? -15.871 -0.851 20.566 1.00 89.25 169 LEU A N 1
ATOM 1349 C CA . LEU A 1 169 ? -15.813 -1.457 19.235 1.00 89.25 169 LEU A CA 1
ATOM 1350 C C . LEU A 1 169 ? -14.388 -1.404 18.675 1.00 89.25 169 LEU A C 1
ATOM 1352 O O . LEU A 1 169 ? -13.908 -2.402 18.141 1.00 89.25 169 LEU A O 1
ATOM 1356 N N . LEU A 1 170 ? -13.672 -0.292 18.876 1.00 92.69 170 LEU A N 1
ATOM 1357 C CA . LEU A 1 170 ? -12.261 -0.194 18.510 1.00 92.69 170 LEU A CA 1
ATOM 1358 C C . LEU A 1 170 ? -11.384 -1.181 19.302 1.00 92.69 170 LEU A C 1
ATOM 1360 O O . LEU A 1 170 ? -10.553 -1.861 18.704 1.00 92.69 170 LEU A O 1
ATOM 1364 N N . VAL A 1 171 ? -11.554 -1.292 20.623 1.00 89.88 171 VAL A N 1
ATOM 1365 C CA . VAL A 1 171 ? -10.800 -2.249 21.460 1.00 89.88 171 VAL A CA 1
ATOM 1366 C C . VAL A 1 171 ? -11.031 -3.692 21.007 1.00 89.88 171 VAL A C 1
ATOM 1368 O O . VAL A 1 171 ? -10.076 -4.456 20.849 1.00 89.88 171 VAL A O 1
ATOM 1371 N N . ASP A 1 172 ? -12.286 -4.063 20.769 1.00 87.38 172 ASP A N 1
ATOM 1372 C CA . ASP A 1 172 ? -12.673 -5.394 20.312 1.00 87.38 172 ASP A CA 1
ATOM 1373 C C . ASP A 1 172 ? -12.115 -5.671 18.913 1.00 87.38 172 ASP A C 1
ATOM 1375 O O . ASP A 1 172 ? -11.566 -6.748 18.680 1.00 87.38 172 ASP A O 1
ATOM 1379 N N . PHE A 1 173 ? -12.153 -4.683 18.015 1.00 91.81 173 PHE A N 1
ATOM 1380 C CA . PHE A 1 173 ? -11.516 -4.763 16.704 1.00 91.81 173 PHE A CA 1
ATOM 1381 C C . PHE A 1 173 ? -10.007 -4.998 16.815 1.00 91.81 173 PHE A C 1
ATOM 1383 O O . PHE A 1 173 ? -9.495 -5.925 16.191 1.00 91.81 173 PHE A O 1
ATOM 1390 N N . ILE A 1 174 ? -9.285 -4.219 17.631 1.00 92.44 174 ILE A N 1
ATOM 1391 C CA . ILE A 1 174 ? -7.831 -4.383 17.806 1.00 92.44 174 ILE A CA 1
ATOM 1392 C C . ILE A 1 174 ? -7.506 -5.779 18.357 1.00 92.44 174 ILE A C 1
ATOM 1394 O O . ILE A 1 174 ? -6.524 -6.394 17.950 1.00 92.44 174 ILE A O 1
ATOM 1398 N N . ARG A 1 175 ? -8.341 -6.310 19.256 1.00 87.75 175 ARG A N 1
ATOM 1399 C CA . ARG A 1 175 ? -8.147 -7.635 19.861 1.00 87.75 175 ARG A CA 1
ATOM 1400 C C . ARG A 1 175 ? -8.597 -8.804 18.978 1.00 87.75 175 ARG A C 1
ATOM 1402 O O . ARG A 1 175 ? -8.328 -9.952 19.346 1.00 87.75 175 ARG A O 1
ATOM 1409 N N . GLY A 1 176 ? -9.271 -8.536 17.857 1.00 87.56 176 GLY A N 1
ATOM 1410 C CA . GLY A 1 176 ? -9.895 -9.557 17.010 1.00 87.56 176 GLY A CA 1
ATOM 1411 C C . GLY A 1 176 ? -11.081 -10.254 17.688 1.00 87.56 176 GLY A C 1
ATOM 1412 O O . GLY A 1 176 ? -11.324 -11.439 17.465 1.00 87.56 176 GLY A O 1
ATOM 1413 N N . GLU A 1 177 ? -11.792 -9.553 18.569 1.00 84.06 177 GLU A N 1
ATOM 1414 C CA . GLU A 1 177 ? -12.944 -10.065 19.309 1.00 84.06 177 GLU A CA 1
ATOM 1415 C C . GLU A 1 177 ? -14.265 -9.689 18.631 1.00 84.06 177 GLU A C 1
ATOM 1417 O O . GLU A 1 177 ? -14.349 -8.772 17.819 1.00 84.06 177 GLU A O 1
ATOM 1422 N N . ASN A 1 178 ? -15.325 -10.431 18.961 1.00 75.94 178 ASN A N 1
ATOM 1423 C CA . ASN A 1 178 ? -16.713 -10.147 18.577 1.00 75.94 178 ASN A CA 1
ATOM 1424 C C . ASN A 1 178 ? -16.999 -10.049 17.069 1.00 75.94 178 ASN A C 1
ATOM 1426 O O . ASN A 1 178 ? -18.128 -9.767 16.680 1.00 75.94 178 ASN A O 1
ATOM 1430 N N . ASN A 1 179 ? -16.040 -10.436 16.221 1.00 82.88 179 ASN A N 1
ATOM 1431 C CA . ASN A 1 179 ? -16.105 -10.275 14.766 1.00 82.88 179 ASN A CA 1
ATOM 1432 C C . ASN A 1 179 ? -16.365 -8.819 14.365 1.00 82.88 179 ASN A C 1
ATOM 1434 O O . ASN A 1 179 ? -17.069 -8.579 13.387 1.00 82.88 179 ASN A O 1
ATOM 1438 N N . ILE A 1 180 ? -15.837 -7.869 15.142 1.00 88.31 180 ILE A N 1
ATOM 1439 C CA . ILE A 1 180 ? -15.891 -6.462 14.764 1.00 88.31 180 ILE A CA 1
ATOM 1440 C C . ILE A 1 180 ? -15.031 -6.281 13.520 1.00 88.31 180 ILE A C 1
ATOM 1442 O O . ILE A 1 180 ? -13.889 -6.743 13.458 1.00 88.31 180 ILE A O 1
ATOM 1446 N N . THR A 1 181 ? -15.598 -5.619 12.527 1.00 89.88 181 THR A N 1
ATOM 1447 C CA . THR A 1 181 ? -14.947 -5.271 11.270 1.00 89.88 181 THR A CA 1
ATOM 1448 C C . THR A 1 181 ? -14.721 -3.767 11.196 1.00 89.88 181 THR A C 1
ATOM 1450 O O . THR A 1 181 ? -15.246 -2.991 11.991 1.00 89.88 181 THR A O 1
ATOM 1453 N N . THR A 1 182 ? -13.939 -3.325 10.219 1.00 88.81 182 THR A N 1
ATOM 1454 C CA . THR A 1 182 ? -13.632 -1.904 10.022 1.00 88.81 182 THR A CA 1
ATOM 1455 C C . THR A 1 182 ? -14.881 -1.073 9.718 1.00 88.81 182 THR A C 1
ATOM 1457 O O . THR A 1 182 ? -14.950 0.079 10.136 1.00 88.81 182 THR A O 1
ATOM 1460 N N . SER A 1 183 ? -15.898 -1.658 9.071 1.00 90.06 183 SER A N 1
ATOM 1461 C CA . SER A 1 183 ? -17.189 -1.005 8.802 1.00 90.06 183 SER A CA 1
ATOM 1462 C C . SER A 1 183 ? -18.051 -0.779 10.043 1.00 90.06 183 SER A C 1
ATOM 1464 O O . SER A 1 183 ? -18.976 0.029 10.002 1.00 90.06 183 SER A O 1
ATOM 1466 N N . ASP A 1 184 ? -17.764 -1.481 11.137 1.00 90.75 184 ASP A N 1
ATOM 1467 C CA . ASP A 1 184 ? -18.478 -1.314 12.403 1.00 90.75 184 ASP A CA 1
ATOM 1468 C C . ASP A 1 184 ? -17.931 -0.135 13.220 1.00 90.75 184 ASP A C 1
ATOM 1470 O O . ASP A 1 184 ? -18.595 0.362 14.131 1.00 90.75 184 ASP A O 1
ATOM 1474 N N . LEU A 1 185 ? -16.717 0.322 12.903 1.00 92.56 185 LEU A N 1
ATOM 1475 C CA . LEU A 1 185 ? -16.034 1.377 13.636 1.00 92.56 185 LEU A CA 1
ATOM 1476 C C . LEU A 1 185 ? -16.554 2.757 13.236 1.00 92.56 185 LEU A C 1
ATOM 1478 O O . LEU A 1 185 ? -16.755 3.059 12.059 1.00 92.56 185 LEU A O 1
ATOM 1482 N N . ARG A 1 186 ? -16.719 3.633 14.229 1.00 91.62 186 ARG A N 1
ATOM 1483 C CA . ARG A 1 186 ? -17.154 5.020 14.038 1.00 91.62 186 ARG A CA 1
ATOM 1484 C C . ARG A 1 186 ? -16.187 5.982 14.723 1.00 91.62 186 ARG A C 1
ATOM 1486 O O . ARG A 1 186 ? -15.551 5.590 15.702 1.00 91.62 186 ARG A O 1
ATOM 1493 N N . PRO A 1 187 ? -16.053 7.226 14.231 1.00 94.31 187 PRO A N 1
ATOM 1494 C CA . PRO A 1 187 ? -15.310 8.251 14.949 1.00 94.31 187 PRO A CA 1
ATOM 1495 C C . PRO A 1 187 ? -15.925 8.532 16.323 1.00 94.31 187 PRO A C 1
ATOM 1497 O O . PRO A 1 187 ? -17.146 8.568 16.452 1.00 94.31 187 PRO A O 1
ATOM 1500 N N . PHE A 1 188 ? -15.090 8.783 17.32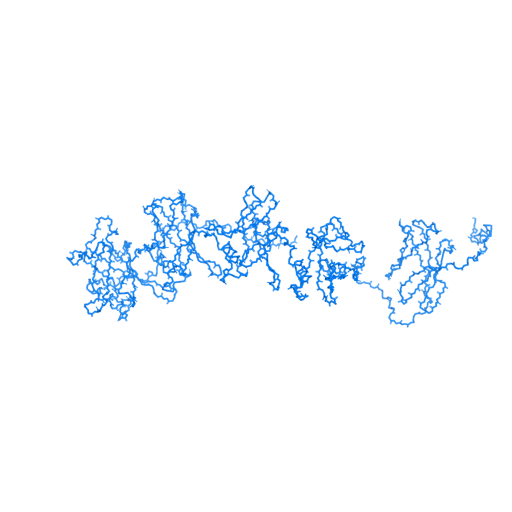9 1.00 92.50 188 PHE A N 1
ATOM 1501 C CA . PHE A 1 188 ? -15.537 9.113 18.686 1.00 92.50 188 PHE A CA 1
ATOM 1502 C C . PHE A 1 188 ? -14.577 10.077 19.374 1.00 92.50 188 PHE A C 1
ATOM 1504 O O . PHE A 1 188 ? -13.435 10.252 18.946 1.00 92.50 188 PHE A O 1
ATOM 1511 N N . ARG A 1 189 ? -15.050 10.732 20.436 1.00 89.69 189 ARG A N 1
ATOM 1512 C CA . ARG A 1 189 ? -14.265 11.707 21.195 1.00 89.69 189 ARG A CA 1
ATOM 1513 C C . ARG A 1 189 ? -13.797 11.113 22.514 1.00 89.69 189 ARG A C 1
ATOM 1515 O O . ARG A 1 189 ? -14.541 10.396 23.174 1.00 89.69 189 ARG A O 1
ATOM 1522 N N . ILE A 1 190 ? -12.570 11.442 22.896 1.00 87.19 190 ILE A N 1
ATOM 1523 C CA . ILE A 1 190 ? -12.005 11.120 24.205 1.00 87.19 190 ILE A CA 1
ATOM 1524 C C . ILE A 1 190 ? -11.581 12.404 24.905 1.00 87.19 190 ILE A C 1
ATOM 1526 O O . ILE A 1 190 ? -11.077 13.327 24.268 1.00 87.19 190 ILE A O 1
ATOM 1530 N N . LYS A 1 191 ? -11.737 12.449 26.227 1.00 83.94 191 LYS A N 1
ATOM 1531 C CA . LYS A 1 191 ? -11.237 13.549 27.054 1.00 83.94 191 LYS A CA 1
ATOM 1532 C C . LYS A 1 191 ? -9.979 13.109 27.791 1.00 83.94 191 LYS A C 1
ATOM 1534 O O . LYS A 1 191 ? -9.974 12.088 28.479 1.00 83.94 191 LYS A O 1
ATOM 1539 N N . LEU A 1 192 ? -8.902 13.876 27.655 1.00 81.75 192 LEU A N 1
ATOM 1540 C CA . LEU A 1 192 ? -7.677 13.643 28.409 1.00 81.75 192 LEU A CA 1
ATOM 1541 C C . LEU A 1 192 ? -7.830 14.216 29.817 1.00 81.75 192 LEU A C 1
ATOM 1543 O O . LEU A 1 192 ? -8.141 15.390 29.980 1.00 81.75 192 LEU A O 1
ATOM 1547 N N . HIS A 1 193 ? -7.593 13.412 30.850 1.00 71.38 193 HIS A N 1
ATOM 1548 C CA . HIS A 1 193 ? -7.645 13.889 32.239 1.00 71.38 193 HIS A CA 1
ATOM 1549 C C . HIS A 1 193 ? -6.308 14.471 32.714 1.00 71.38 193 HIS A C 1
ATOM 1551 O O . HIS A 1 193 ? -6.280 15.389 33.528 1.00 71.38 193 HIS A O 1
ATOM 1557 N N . SER A 1 194 ? -5.198 13.970 32.178 1.00 71.00 194 SER A N 1
ATOM 1558 C CA . SER A 1 194 ? -3.836 14.422 32.462 1.00 71.00 194 SER A CA 1
ATOM 1559 C C . SER A 1 194 ? -2.991 14.325 31.186 1.00 71.00 194 SER A C 1
ATOM 1561 O O . SER A 1 194 ? -3.500 13.975 30.119 1.00 71.00 194 SER A O 1
ATOM 1563 N N . LYS A 1 195 ? -1.695 14.644 31.281 1.00 65.62 195 LYS A N 1
ATOM 1564 C CA . LYS A 1 195 ? -0.730 14.384 30.201 1.00 65.62 195 LYS A CA 1
ATOM 1565 C C . LYS A 1 195 ? -0.309 12.910 30.116 1.00 65.62 195 LYS A C 1
ATOM 1567 O O . LYS A 1 195 ? 0.473 12.576 29.232 1.00 65.62 195 LYS A O 1
ATOM 1572 N N . ASP A 1 196 ? -0.794 12.043 31.005 1.00 67.50 196 ASP A N 1
ATOM 1573 C CA . ASP A 1 196 ? -0.446 10.622 30.999 1.00 67.50 196 ASP A CA 1
ATOM 1574 C C . ASP A 1 196 ? -0.980 9.917 29.740 1.00 67.50 196 ASP A C 1
ATOM 1576 O O . ASP A 1 196 ? -1.991 10.338 29.168 1.00 67.50 196 ASP A O 1
ATOM 1580 N N . PRO A 1 197 ? -0.327 8.831 29.285 1.00 73.56 197 PRO A N 1
ATOM 1581 C CA . PRO A 1 197 ? -0.783 8.083 28.120 1.00 73.56 197 PRO A CA 1
ATOM 1582 C C . PRO A 1 197 ? -2.208 7.543 28.315 1.00 73.56 197 PRO A C 1
ATOM 1584 O O . PRO A 1 197 ? -2.490 6.772 29.237 1.00 73.56 197 PRO A O 1
ATOM 1587 N N . TYR A 1 198 ? -3.107 7.924 27.405 1.00 82.56 198 TYR A N 1
ATOM 1588 C CA . TYR A 1 198 ? -4.480 7.425 27.365 1.00 82.56 198 TYR A CA 1
ATOM 1589 C C . TYR A 1 198 ? -4.471 5.948 26.964 1.00 82.56 198 TYR A C 1
ATOM 1591 O O . TYR A 1 198 ? -3.889 5.601 25.944 1.00 82.56 198 TYR A O 1
ATOM 1599 N N . SER A 1 199 ? -5.094 5.067 27.746 1.00 83.38 199 SER A N 1
ATOM 1600 C CA . SER A 1 199 ? -5.161 3.627 27.442 1.00 83.38 199 SER A CA 1
ATOM 1601 C C . SER A 1 199 ? -6.580 3.258 27.030 1.00 83.38 199 SER A C 1
ATOM 1603 O O . SER A 1 199 ? -7.480 3.356 27.868 1.00 83.38 199 SER A O 1
ATOM 1605 N N . PHE A 1 200 ? -6.784 2.826 25.781 1.00 85.06 200 PHE A N 1
ATOM 1606 C CA . PHE A 1 200 ? -8.107 2.369 25.346 1.00 85.06 200 PHE A CA 1
ATOM 1607 C C . PHE A 1 200 ? -8.536 1.142 26.143 1.00 85.06 200 PHE A C 1
ATOM 1609 O O . PHE A 1 200 ? -7.751 0.203 26.320 1.00 85.06 200 PHE A O 1
ATOM 1616 N N . GLY A 1 201 ? -9.758 1.170 26.675 1.00 75.00 201 GLY A N 1
ATOM 1617 C CA . GLY A 1 201 ? -10.248 0.105 27.547 1.00 75.00 201 GLY A CA 1
ATOM 1618 C C . GLY A 1 201 ? -9.362 -0.128 28.776 1.00 75.00 201 GLY A C 1
ATOM 1619 O O . GLY A 1 201 ? -9.391 -1.213 29.341 1.00 75.00 201 GLY A O 1
ATOM 1620 N N . GLY A 1 202 ? -8.503 0.827 29.170 1.00 72.44 202 GLY A N 1
ATOM 1621 C CA . GLY A 1 202 ? -7.537 0.650 30.264 1.00 72.44 202 GLY A CA 1
ATOM 1622 C C . GLY A 1 202 ? -6.462 -0.418 30.013 1.00 72.44 202 GLY A C 1
ATOM 1623 O O . GLY A 1 202 ? -5.803 -0.849 30.958 1.00 72.44 202 GLY A O 1
ATOM 1624 N N . ILE A 1 203 ? -6.277 -0.857 28.764 1.00 77.12 203 ILE A N 1
ATOM 1625 C CA . ILE A 1 203 ? -5.329 -1.913 28.393 1.00 77.12 203 ILE A CA 1
ATOM 1626 C C . ILE A 1 203 ? -3.964 -1.297 28.090 1.00 77.12 203 ILE A C 1
ATOM 1628 O O . ILE A 1 203 ? -3.843 -0.379 27.279 1.00 77.12 203 ILE A O 1
ATOM 1632 N N . GLN A 1 204 ? -2.913 -1.827 28.719 1.00 75.88 204 GLN A N 1
ATOM 1633 C CA . GLN A 1 204 ? -1.560 -1.285 28.591 1.00 75.88 204 GLN A CA 1
ATOM 1634 C C . GLN A 1 204 ? -1.011 -1.329 27.158 1.00 75.88 204 GLN A C 1
ATOM 1636 O O . GLN A 1 204 ? -0.360 -0.373 26.742 1.00 75.88 204 GLN A O 1
ATOM 1641 N N . ASP A 1 205 ? -1.310 -2.380 26.397 1.00 79.50 205 ASP A N 1
ATOM 1642 C CA . ASP A 1 205 ? -0.860 -2.528 25.004 1.00 79.50 205 ASP A CA 1
ATOM 1643 C C . ASP A 1 205 ? -1.626 -1.626 24.018 1.00 79.50 205 ASP A C 1
ATOM 1645 O O . ASP A 1 205 ? -1.237 -1.481 22.857 1.00 79.50 205 ASP A O 1
ATOM 1649 N N . LEU A 1 206 ? -2.698 -0.973 24.487 1.00 86.56 206 LEU A N 1
ATOM 1650 C CA . LEU A 1 206 ? -3.511 -0.013 23.733 1.00 86.56 206 LEU A CA 1
ATOM 1651 C C . LEU A 1 206 ? -3.290 1.430 24.215 1.00 86.56 206 LEU A C 1
ATOM 1653 O O . LEU A 1 206 ? -4.189 2.272 24.150 1.00 86.56 206 LEU A O 1
ATOM 1657 N N . LYS A 1 207 ? -2.090 1.714 24.730 1.00 86.69 207 LYS A N 1
ATOM 1658 C CA . LYS A 1 207 ? -1.671 3.049 25.165 1.00 86.69 207 LYS A CA 1
ATOM 1659 C C . LYS A 1 207 ? -1.381 3.968 23.980 1.00 86.69 207 LYS A C 1
ATOM 1661 O O . LYS A 1 207 ? -0.552 3.670 23.125 1.00 86.69 207 LYS A O 1
ATOM 1666 N N . LEU A 1 208 ? -2.004 5.141 23.997 1.00 84.12 208 LEU A N 1
ATOM 1667 C CA . LEU A 1 208 ? -1.672 6.284 23.162 1.00 84.12 208 LEU A CA 1
ATOM 1668 C C . LEU A 1 208 ? -0.506 7.051 23.787 1.00 84.12 208 LEU A C 1
ATOM 1670 O O . LEU A 1 208 ? -0.657 7.757 24.789 1.00 84.12 208 LEU A O 1
ATOM 1674 N N . CYS A 1 209 ? 0.668 6.948 23.174 1.00 75.69 209 CYS A N 1
ATOM 1675 C CA . CYS A 1 209 ? 1.842 7.719 23.572 1.00 75.69 209 CYS A CA 1
ATOM 1676 C C . CYS A 1 209 ? 1.760 9.142 22.996 1.00 75.69 209 CYS A C 1
ATOM 1678 O O . CYS A 1 209 ? 2.360 9.450 21.970 1.00 75.69 209 CYS A O 1
ATOM 1680 N N . LEU A 1 210 ? 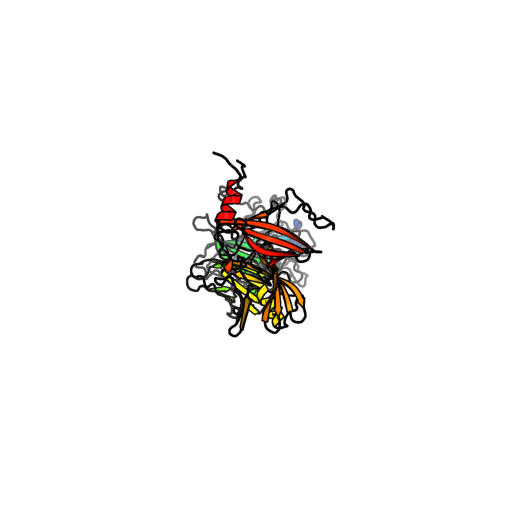0.990 10.008 23.660 1.00 74.00 210 LEU A N 1
ATOM 1681 C CA . LEU A 1 210 ? 0.744 11.398 23.244 1.00 74.00 210 LEU A CA 1
ATOM 1682 C C . LEU A 1 210 ? 1.662 12.423 23.933 1.00 74.00 210 LEU A C 1
ATOM 1684 O O . LEU A 1 210 ? 1.712 13.581 23.525 1.00 74.00 210 LEU A O 1
ATOM 1688 N N . THR A 1 211 ? 2.410 11.995 24.953 1.00 63.03 211 THR A N 1
ATOM 1689 C CA . THR A 1 211 ? 3.228 12.834 25.850 1.00 63.03 211 THR A CA 1
ATOM 1690 C C . THR A 1 211 ? 4.296 13.668 25.141 1.00 63.03 211 THR A C 1
ATOM 1692 O O . THR A 1 211 ? 4.646 14.741 25.624 1.00 63.03 211 THR A O 1
ATOM 1695 N N . ALA A 1 212 ? 4.807 13.206 23.998 1.00 64.25 212 ALA A N 1
ATOM 1696 C CA . ALA A 1 212 ? 5.833 13.913 23.232 1.00 64.25 212 ALA A CA 1
ATOM 1697 C C . ALA A 1 212 ? 5.279 15.066 22.371 1.00 64.25 212 ALA A C 1
ATOM 1699 O O . ALA A 1 212 ? 6.052 15.873 21.856 1.00 64.25 212 ALA A O 1
ATOM 1700 N N . ASN A 1 213 ? 3.956 15.167 22.193 1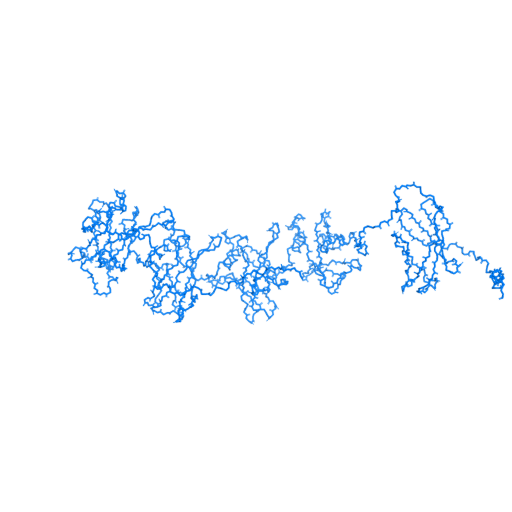.00 72.25 213 ASN A N 1
ATOM 1701 C CA . ASN A 1 213 ? 3.358 16.211 21.368 1.00 72.25 213 ASN A CA 1
ATOM 1702 C C . ASN A 1 213 ? 3.003 17.436 22.225 1.00 72.25 213 ASN A C 1
ATOM 1704 O O . ASN A 1 213 ? 2.003 17.447 22.943 1.00 72.25 213 ASN A O 1
ATOM 1708 N N . SER A 1 214 ? 3.799 18.502 22.100 1.00 73.88 214 SER A N 1
ATOM 1709 C CA . SER A 1 214 ? 3.622 19.770 22.828 1.00 73.88 214 SER A CA 1
ATOM 1710 C C . SER A 1 214 ? 2.277 20.464 22.578 1.00 73.88 214 SER A C 1
ATOM 1712 O O . SER A 1 214 ? 1.903 21.363 23.331 1.00 73.88 214 SER A O 1
ATOM 1714 N N . LYS A 1 215 ? 1.526 20.048 21.549 1.00 76.19 215 LYS A N 1
ATOM 1715 C CA . LYS A 1 215 ? 0.197 20.583 21.221 1.00 76.19 215 LYS A CA 1
ATOM 1716 C C . LYS A 1 215 ? -0.926 19.988 22.081 1.00 76.19 215 LYS A C 1
ATOM 1718 O O . LYS A 1 215 ? -2.063 20.454 21.966 1.00 76.19 215 LYS A O 1
ATOM 1723 N N . ILE A 1 216 ? -0.631 18.988 22.916 1.00 80.94 216 ILE A N 1
ATOM 1724 C CA . ILE A 1 216 ? -1.604 18.253 23.735 1.00 80.94 216 ILE A CA 1
ATOM 1725 C C . ILE A 1 216 ? -1.431 18.604 25.219 1.00 80.94 216 ILE A C 1
ATOM 1727 O O . ILE A 1 216 ? -0.329 18.580 25.768 1.00 80.94 216 ILE A O 1
ATOM 1731 N N . ASN A 1 217 ? -2.541 18.910 25.882 1.00 79.56 217 ASN A N 1
ATOM 1732 C CA . ASN A 1 217 ? -2.631 19.235 27.298 1.00 79.56 217 ASN A CA 1
ATOM 1733 C C . ASN A 1 217 ? -3.690 18.367 27.990 1.00 79.56 217 ASN A C 1
ATOM 1735 O O . ASN A 1 217 ? -4.625 17.871 27.363 1.00 79.56 217 ASN A O 1
ATOM 1739 N N . GLY A 1 218 ? -3.555 18.210 29.310 1.00 79.31 218 GLY A N 1
ATOM 1740 C CA . GLY A 1 218 ? -4.641 17.656 30.119 1.00 79.31 218 GLY A CA 1
ATOM 1741 C C . GLY A 1 218 ? -5.891 18.532 29.988 1.00 79.31 218 GLY A C 1
ATOM 1742 O O . GLY A 1 218 ? -5.788 19.756 29.932 1.00 79.31 218 GLY A O 1
ATOM 1743 N N . GLY A 1 219 ? -7.056 17.901 29.906 1.00 77.94 219 GLY A N 1
ATOM 1744 C CA . GLY A 1 219 ? -8.348 18.538 29.656 1.00 77.94 219 GLY A CA 1
ATOM 1745 C C . GLY A 1 219 ? -8.753 18.598 28.182 1.00 77.94 219 GLY A C 1
ATOM 1746 O O . GLY A 1 219 ? -9.932 18.829 27.913 1.00 77.94 219 GLY A O 1
ATOM 1747 N N . ASP A 1 220 ? -7.825 18.366 27.246 1.00 85.38 220 ASP A N 1
ATOM 1748 C CA . ASP A 1 220 ? -8.128 18.385 25.814 1.00 85.38 220 ASP A CA 1
ATOM 1749 C C . ASP A 1 220 ? -9.121 17.281 25.430 1.00 85.38 220 ASP A C 1
ATOM 1751 O O . ASP A 1 220 ? -9.052 16.148 25.917 1.00 85.38 220 ASP A O 1
ATOM 1755 N N . GLU A 1 221 ? -10.004 17.606 24.489 1.00 88.38 221 GLU A N 1
ATOM 1756 C CA . GLU A 1 221 ? -10.852 16.638 23.807 1.00 88.38 221 GLU A CA 1
ATOM 1757 C C . GLU A 1 221 ? -10.238 16.277 22.450 1.00 88.38 221 GLU A C 1
ATOM 1759 O O . GLU A 1 221 ? -9.892 17.155 21.652 1.00 88.38 221 GLU A O 1
ATOM 1764 N N . LEU A 1 222 ? -10.079 14.980 22.197 1.00 90.88 222 LEU A N 1
ATOM 1765 C CA . LEU A 1 222 ? -9.481 14.447 20.979 1.00 90.88 222 LEU A CA 1
ATOM 1766 C C . LEU A 1 222 ? -10.506 13.632 20.201 1.00 90.88 222 LEU A C 1
ATOM 1768 O O . LEU A 1 222 ? -11.218 12.815 20.779 1.00 90.88 222 LEU A O 1
ATOM 1772 N N . LEU A 1 223 ? -10.536 13.813 18.885 1.00 93.38 223 LEU A N 1
ATOM 1773 C CA . LEU A 1 223 ? -11.331 13.004 17.970 1.00 93.38 223 LEU A CA 1
ATOM 1774 C C . LEU A 1 223 ? -10.483 11.837 17.458 1.00 93.38 223 LEU A C 1
ATOM 1776 O O . LEU A 1 223 ? -9.461 12.042 16.800 1.00 93.38 223 LEU A O 1
ATOM 1780 N N . ILE A 1 224 ? -10.933 10.620 17.740 1.00 94.62 224 ILE A N 1
ATOM 1781 C CA . ILE A 1 224 ? -10.361 9.375 17.240 1.00 94.62 224 ILE A CA 1
ATOM 1782 C C . ILE A 1 224 ? -11.120 8.978 15.981 1.00 94.62 224 ILE A C 1
ATOM 1784 O O . ILE A 1 224 ? -12.340 8.835 16.004 1.00 94.62 224 ILE A O 1
ATOM 1788 N N . VAL A 1 225 ? -10.396 8.795 14.880 1.00 95.44 225 VAL A N 1
ATOM 1789 C CA . VAL A 1 225 ? -10.958 8.418 13.583 1.00 95.44 225 VAL A CA 1
ATOM 1790 C C . VAL A 1 225 ? -10.317 7.109 13.132 1.00 95.44 225 VAL A C 1
ATOM 1792 O O . VAL A 1 225 ? -9.181 7.124 12.648 1.00 95.44 225 VAL A O 1
ATOM 1795 N N . PRO A 1 226 ? -11.014 5.972 13.281 1.00 95.38 226 PRO A N 1
ATOM 1796 C CA . PRO A 1 226 ? -10.592 4.712 12.690 1.00 95.38 226 PRO A CA 1
ATOM 1797 C C . PRO A 1 226 ? -10.562 4.809 11.165 1.00 95.38 226 PRO A C 1
ATOM 1799 O O . PRO A 1 226 ? -11.431 5.417 10.537 1.00 95.38 226 PRO A O 1
ATOM 1802 N N . ARG A 1 227 ? -9.534 4.224 10.563 1.00 94.19 227 ARG A N 1
ATOM 1803 C CA . ARG A 1 227 ? -9.284 4.226 9.126 1.00 94.19 227 ARG A CA 1
ATOM 1804 C C . ARG A 1 227 ? -8.853 2.841 8.683 1.00 94.19 227 ARG A C 1
ATOM 1806 O O . ARG A 1 227 ? -8.292 2.057 9.450 1.00 94.19 227 ARG A O 1
ATOM 1813 N N . THR A 1 228 ? -9.114 2.540 7.426 1.00 92.12 228 THR A N 1
ATOM 1814 C CA . THR A 1 228 ? -8.585 1.366 6.740 1.00 92.12 228 THR A CA 1
ATOM 1815 C C . THR A 1 228 ? -8.319 1.756 5.301 1.00 92.12 228 THR A C 1
ATOM 1817 O O . THR A 1 228 ? -8.988 2.631 4.747 1.00 92.12 228 THR A O 1
ATOM 1820 N N . ASP A 1 229 ? -7.278 1.173 4.738 1.00 89.81 229 ASP A N 1
ATOM 1821 C CA . ASP A 1 229 ? -6.898 1.361 3.352 1.00 89.81 229 ASP A CA 1
ATOM 1822 C C . ASP A 1 229 ? -7.940 0.734 2.421 1.00 89.81 229 ASP A C 1
ATOM 1824 O O . ASP A 1 229 ? -8.634 -0.218 2.768 1.00 89.81 229 ASP A O 1
ATOM 1828 N N . SER A 1 230 ? -8.015 1.218 1.183 1.00 85.12 230 SER A N 1
ATOM 1829 C CA . SER A 1 230 ? -8.937 0.665 0.182 1.00 85.12 230 SER A CA 1
ATOM 1830 C C . SER A 1 230 ? -8.677 -0.810 -0.152 1.00 85.12 230 SER A C 1
ATOM 1832 O O . SER A 1 230 ? -9.541 -1.465 -0.729 1.00 85.12 230 SER A O 1
ATOM 1834 N N . GLN A 1 231 ? -7.503 -1.337 0.209 1.00 84.06 231 GLN A N 1
ATOM 1835 C CA . GLN A 1 231 ? -7.102 -2.725 -0.017 1.00 84.06 231 GLN A CA 1
ATOM 1836 C C . GLN A 1 231 ? -7.279 -3.615 1.226 1.00 84.06 231 GLN A C 1
ATOM 1838 O O . GLN A 1 231 ? -7.027 -4.815 1.143 1.00 84.06 231 GLN A O 1
ATOM 1843 N N . ASN A 1 232 ? -7.743 -3.056 2.352 1.00 85.38 232 ASN A N 1
ATOM 1844 C CA . ASN A 1 232 ? -7.938 -3.734 3.639 1.00 85.38 232 ASN A CA 1
ATOM 1845 C C . ASN A 1 232 ? -6.694 -4.465 4.190 1.00 85.38 232 ASN A C 1
ATOM 1847 O O . ASN A 1 232 ? -6.826 -5.449 4.919 1.00 85.38 232 ASN A O 1
ATOM 1851 N N . LEU A 1 233 ? -5.486 -4.012 3.849 1.00 87.38 233 LEU A N 1
ATOM 1852 C CA . LEU A 1 233 ? -4.224 -4.550 4.364 1.00 87.38 233 LEU A CA 1
ATOM 1853 C C . LEU A 1 233 ? -3.763 -3.849 5.648 1.00 87.38 233 LEU A C 1
ATOM 1855 O O . LEU A 1 233 ? -3.061 -4.453 6.463 1.00 87.38 233 LEU A O 1
ATOM 1859 N N . TYR A 1 234 ? -4.159 -2.593 5.853 1.00 90.94 234 TYR A N 1
ATOM 1860 C CA . TYR A 1 234 ? -3.792 -1.810 7.024 1.00 90.94 234 TYR A CA 1
ATOM 1861 C C . TYR A 1 234 ? -4.992 -1.076 7.605 1.00 90.94 234 TYR A C 1
ATOM 1863 O O . TYR A 1 234 ? -5.651 -0.276 6.947 1.00 90.94 234 TYR A O 1
ATOM 1871 N N . SER A 1 235 ? -5.179 -1.237 8.908 1.00 93.81 235 SER A N 1
ATOM 1872 C CA . SER A 1 235 ? -6.060 -0.384 9.697 1.00 93.81 235 SER A CA 1
ATOM 1873 C C . SER A 1 235 ? -5.227 0.499 10.616 1.00 93.81 235 SER A C 1
ATOM 1875 O O . SER A 1 235 ? -4.182 0.088 11.124 1.00 93.81 235 SER A O 1
ATOM 1877 N N . TRP A 1 236 ? -5.671 1.730 10.833 1.00 94.50 236 TRP A N 1
ATOM 1878 C CA . TRP A 1 236 ? -5.014 2.681 11.725 1.00 94.50 236 TRP A CA 1
ATOM 1879 C C . TRP A 1 236 ? -6.045 3.609 12.358 1.00 94.50 236 TRP A C 1
ATOM 1881 O O . TRP A 1 236 ? -7.211 3.628 11.971 1.00 94.50 236 TRP A O 1
ATOM 1891 N N . ILE A 1 237 ? -5.615 4.384 13.343 1.00 94.25 237 ILE A N 1
ATOM 1892 C CA . ILE A 1 237 ? -6.386 5.501 13.881 1.00 94.25 237 ILE A CA 1
ATOM 1893 C C . ILE A 1 237 ? -5.662 6.800 13.579 1.00 94.25 237 ILE A C 1
ATOM 1895 O O . ILE A 1 237 ? -4.452 6.914 13.780 1.00 94.25 237 ILE A O 1
ATOM 1899 N N . ASP A 1 238 ? -6.417 7.789 13.126 1.00 93.38 238 ASP A N 1
ATOM 1900 C CA . ASP A 1 238 ? -5.979 9.172 13.095 1.00 93.38 238 ASP A CA 1
ATOM 1901 C C . ASP A 1 238 ? -6.576 9.913 14.284 1.00 93.38 238 ASP A C 1
ATOM 1903 O O . ASP A 1 238 ? -7.742 9.733 14.632 1.00 93.38 238 ASP A O 1
ATOM 1907 N N . ILE A 1 239 ? -5.752 10.732 14.925 1.00 91.94 239 ILE A N 1
ATOM 1908 C CA . ILE A 1 239 ? -6.123 11.471 16.124 1.00 91.94 239 ILE A CA 1
ATOM 1909 C C . ILE A 1 239 ? -6.081 12.949 15.777 1.00 91.94 239 ILE A C 1
ATOM 1911 O O . ILE A 1 239 ? -5.035 13.463 15.367 1.00 91.94 239 ILE A O 1
ATOM 1915 N N . TYR A 1 240 ? -7.210 13.624 15.959 1.00 92.44 240 TYR A N 1
ATOM 1916 C CA . TYR A 1 240 ? -7.364 15.046 15.691 1.00 92.44 240 TYR A CA 1
ATOM 1917 C C . TYR A 1 240 ? -7.671 15.809 16.972 1.00 92.44 240 TYR A C 1
ATOM 1919 O O . TYR A 1 240 ? -8.324 15.302 17.882 1.00 92.44 240 TYR A O 1
ATOM 1927 N N . LYS A 1 241 ? -7.219 17.056 17.015 1.00 90.75 241 LYS A N 1
ATOM 1928 C CA . LYS A 1 241 ? -7.567 18.029 18.042 1.00 90.75 241 LYS A CA 1
ATOM 1929 C C . LYS A 1 241 ? -8.240 19.220 17.375 1.00 90.75 241 LYS A C 1
ATOM 1931 O O . LYS A 1 241 ? -7.754 19.714 16.360 1.00 90.75 241 LYS A O 1
ATOM 1936 N N . GLN A 1 242 ? -9.335 19.681 17.960 1.00 86.69 242 GLN A N 1
ATOM 1937 C CA . GLN A 1 242 ? -10.009 20.892 17.509 1.00 86.69 242 GLN A CA 1
ATOM 1938 C C . GLN A 1 242 ? -9.192 22.127 17.909 1.00 86.69 242 GLN A C 1
ATOM 1940 O O . GLN A 1 242 ? -8.642 22.195 19.014 1.00 86.69 242 GLN A O 1
ATOM 1945 N N . THR A 1 243 ? -9.061 23.090 17.000 1.00 78.62 243 THR A N 1
ATOM 1946 C CA . THR A 1 243 ? -8.390 24.359 17.293 1.00 78.62 243 THR A CA 1
ATOM 1947 C C . THR A 1 243 ? -9.140 25.145 18.362 1.00 78.62 243 THR A C 1
ATOM 1949 O O . THR A 1 243 ? -10.328 24.941 18.605 1.00 78.62 243 THR A O 1
ATOM 1952 N N . LYS A 1 244 ? -8.446 26.099 18.998 1.00 72.50 244 LYS A N 1
ATOM 1953 C CA . LYS A 1 244 ? -9.057 27.005 19.985 1.00 72.50 244 LYS A CA 1
ATOM 1954 C C . LYS A 1 244 ? -10.216 27.828 19.408 1.00 72.50 244 LYS A C 1
ATOM 1956 O O . LYS A 1 244 ? -11.066 28.263 20.172 1.00 72.50 244 LYS A O 1
ATOM 1961 N N . THR A 1 245 ? -10.234 28.044 18.093 1.00 70.50 245 THR A N 1
ATOM 1962 C CA . THR A 1 245 ? -11.310 28.746 17.381 1.00 70.50 245 THR A CA 1
ATOM 1963 C C . THR A 1 245 ? -12.516 27.851 17.098 1.00 70.50 245 THR A C 1
ATOM 1965 O O . THR A 1 245 ? -13.555 28.356 16.702 1.00 70.50 245 THR A O 1
ATOM 1968 N N . GLY A 1 246 ? -12.411 26.533 17.307 1.00 68.75 246 GLY A N 1
ATOM 1969 C CA . GLY A 1 246 ? -13.496 25.583 17.062 1.00 68.75 246 GLY A CA 1
ATOM 1970 C C . GLY A 1 246 ? -13.673 25.179 15.594 1.00 68.75 246 GLY A C 1
ATOM 1971 O O . GLY A 1 246 ? -14.382 24.216 15.323 1.00 68.75 246 GLY A O 1
ATOM 1972 N N . GLU A 1 247 ? -13.021 25.853 14.651 1.00 73.75 247 GLU A N 1
ATOM 1973 C CA . GLU A 1 247 ? -13.337 25.719 13.222 1.00 73.75 247 GLU A CA 1
ATOM 1974 C C . GLU A 1 247 ? -12.507 24.654 12.489 1.00 73.75 247 GLU A C 1
ATOM 1976 O O . GLU A 1 247 ? -12.967 24.106 11.491 1.00 73.75 247 GLU A O 1
ATOM 1981 N N . GLU A 1 248 ? -11.314 24.301 12.984 1.00 81.81 248 GLU A N 1
ATOM 1982 C CA . GLU A 1 248 ? -10.391 23.410 12.270 1.00 81.81 248 GLU A CA 1
ATOM 1983 C C . GLU A 1 248 ? -9.978 22.194 13.116 1.00 81.81 248 GLU A C 1
ATOM 1985 O O . GLU A 1 248 ? -9.750 22.284 14.327 1.00 81.81 248 GLU A O 1
ATOM 1990 N N . LEU A 1 249 ? -9.864 21.032 12.467 1.00 86.38 249 LEU A N 1
ATOM 1991 C CA . LEU A 1 249 ? -9.340 19.803 13.061 1.00 86.38 249 LEU A CA 1
ATOM 1992 C C . LEU A 1 249 ? -7.881 19.602 12.650 1.00 86.38 249 LEU A C 1
ATOM 1994 O O . LEU A 1 249 ? -7.579 19.301 11.498 1.00 86.38 249 LEU A O 1
ATOM 1998 N N . ILE A 1 250 ? -6.970 19.678 13.616 1.00 86.94 250 ILE A N 1
ATOM 1999 C CA . ILE A 1 250 ? -5.542 19.440 13.395 1.00 86.94 250 ILE A CA 1
ATOM 2000 C C . ILE A 1 250 ? -5.221 17.983 13.719 1.00 86.94 250 ILE A C 1
ATOM 2002 O O . ILE A 1 250 ? -5.431 17.536 14.848 1.00 86.94 250 ILE A O 1
ATOM 2006 N N . LYS A 1 251 ? -4.648 17.245 12.761 1.00 89.25 251 LYS A N 1
ATOM 2007 C CA . LYS A 1 251 ? -4.119 15.894 13.006 1.00 89.25 251 LYS A CA 1
ATOM 2008 C C . LYS A 1 251 ? -2.901 15.978 13.930 1.00 89.25 251 LYS A C 1
ATOM 2010 O O . LYS A 1 251 ? -1.892 16.589 13.585 1.00 89.25 251 LYS A O 1
ATOM 2015 N N . ILE A 1 252 ? -2.990 15.364 15.106 1.00 87.94 252 ILE A N 1
ATOM 2016 C CA . ILE A 1 252 ? -1.938 15.381 16.135 1.00 87.94 252 ILE A CA 1
ATOM 2017 C C . ILE A 1 252 ? -1.153 14.072 16.211 1.00 87.94 252 ILE A C 1
ATOM 2019 O O . ILE A 1 252 ? -0.017 14.073 16.683 1.00 87.94 252 ILE A O 1
ATOM 2023 N N . SER A 1 253 ? -1.737 12.954 15.778 1.00 87.38 253 SER A N 1
ATOM 2024 C CA . SER A 1 253 ? -1.061 11.658 15.787 1.00 87.38 253 SER A CA 1
ATOM 2025 C C . SER A 1 253 ? -1.749 10.650 14.865 1.00 87.38 253 SER A C 1
ATOM 2027 O O . SER A 1 253 ? -2.895 10.842 14.453 1.00 87.38 253 SER A O 1
ATOM 2029 N N . THR A 1 254 ? -1.042 9.572 14.541 1.00 89.12 254 THR A N 1
ATOM 2030 C CA . THR A 1 254 ? -1.557 8.421 13.798 1.00 89.12 254 THR A CA 1
ATOM 2031 C C . THR A 1 254 ? -0.910 7.145 14.330 1.00 89.12 254 THR A C 1
ATOM 2033 O O . THR A 1 254 ? 0.276 7.149 14.658 1.00 89.12 254 THR A O 1
ATOM 2036 N N . HIS A 1 255 ? -1.690 6.075 14.481 1.00 89.88 255 HIS A N 1
ATOM 2037 C CA . HIS A 1 255 ? -1.216 4.796 15.021 1.00 89.88 255 HIS A CA 1
ATOM 2038 C C . HIS A 1 255 ? -1.767 3.642 14.192 1.00 89.88 255 HIS A C 1
ATOM 2040 O O . HIS A 1 255 ? -2.983 3.538 14.027 1.00 89.88 255 HIS A O 1
ATOM 2046 N N . ARG A 1 256 ? -0.901 2.738 13.732 1.00 91.38 256 ARG A N 1
ATOM 2047 C CA . ARG A 1 256 ? -1.322 1.500 13.067 1.00 91.38 256 ARG A CA 1
ATOM 2048 C C . ARG A 1 256 ? -1.944 0.545 14.076 1.00 91.38 256 ARG A C 1
ATOM 2050 O O . ARG A 1 256 ? -1.437 0.382 15.183 1.00 91.38 256 ARG A O 1
ATOM 2057 N N . ILE A 1 257 ? -3.008 -0.128 13.669 1.00 92.81 257 ILE A N 1
ATOM 2058 C CA . ILE A 1 257 ? -3.605 -1.237 14.405 1.00 92.81 257 ILE A CA 1
ATOM 2059 C C . ILE A 1 257 ? -2.965 -2.532 13.899 1.00 92.81 257 ILE A C 1
ATOM 2061 O O . ILE A 1 257 ? -3.022 -2.833 12.708 1.00 92.81 257 ILE A O 1
ATOM 2065 N N . SER A 1 258 ? -2.359 -3.305 14.801 1.00 89.69 258 SER A N 1
ATOM 2066 C CA . SER A 1 258 ? -1.922 -4.675 14.516 1.00 89.69 258 SER A CA 1
ATOM 2067 C C . SER A 1 258 ? -2.837 -5.639 15.255 1.00 89.69 258 SER A C 1
ATOM 2069 O O . SER A 1 258 ? -2.712 -5.797 16.467 1.00 89.69 258 SER A O 1
ATOM 2071 N N . GLN A 1 259 ? -3.772 -6.264 14.533 1.00 87.88 259 GLN A N 1
ATOM 2072 C CA . GLN A 1 259 ? -4.672 -7.272 15.110 1.00 87.88 259 GLN A CA 1
ATOM 2073 C C . GLN A 1 259 ? -3.935 -8.568 15.466 1.00 87.88 259 GLN A C 1
ATOM 2075 O O . GLN A 1 259 ? -4.286 -9.231 16.437 1.00 87.88 259 GLN A O 1
ATOM 2080 N N . GLU A 1 260 ? -2.885 -8.905 14.711 1.00 87.69 260 GLU A N 1
ATOM 2081 C CA . GLU A 1 260 ? -2.018 -10.057 14.985 1.00 87.69 260 GLU A CA 1
ATOM 2082 C C . GLU A 1 260 ? -1.320 -9.904 16.343 1.00 87.69 260 GLU A C 1
ATOM 2084 O O . GLU A 1 260 ? -1.317 -10.823 17.159 1.00 87.69 260 GLU A O 1
ATOM 2089 N N . GLU A 1 261 ? -0.810 -8.704 16.624 1.00 88.38 261 GLU A N 1
ATOM 2090 C CA . GLU A 1 261 ? -0.131 -8.388 17.883 1.00 88.38 261 GLU A CA 1
ATOM 2091 C C . GLU A 1 261 ? -1.066 -7.783 18.945 1.00 88.38 261 GLU A C 1
ATOM 2093 O O . GLU A 1 261 ? -0.617 -7.457 20.041 1.00 88.38 261 GLU A O 1
ATOM 2098 N N . LYS A 1 262 ? -2.356 -7.616 18.621 1.00 89.81 262 LYS A N 1
ATOM 2099 C CA . LYS A 1 262 ? -3.407 -7.016 19.463 1.00 89.81 262 LYS A CA 1
ATOM 2100 C C . LYS A 1 262 ? -3.012 -5.677 20.096 1.00 89.81 262 LYS A C 1
ATOM 2102 O O . LYS A 1 262 ? -3.330 -5.418 21.257 1.00 89.81 262 LYS A O 1
ATOM 2107 N N . LYS A 1 263 ? -2.316 -4.823 19.341 1.00 90.94 263 LYS A N 1
ATOM 2108 C CA . LYS A 1 263 ? -1.713 -3.585 19.860 1.00 90.94 263 LYS A CA 1
ATOM 2109 C C . LYS A 1 263 ? -1.775 -2.412 18.888 1.00 90.94 263 LYS A C 1
ATOM 2111 O O . LYS A 1 263 ? -1.992 -2.582 17.685 1.00 90.94 263 LYS A O 1
ATOM 2116 N N . LEU A 1 264 ? -1.512 -1.219 19.421 1.00 89.50 264 LEU A N 1
ATOM 2117 C CA . LEU A 1 264 ? -1.262 -0.014 18.630 1.00 89.50 264 LEU A CA 1
ATOM 2118 C C . LEU A 1 264 ? 0.238 0.160 18.369 1.00 89.50 264 LEU A C 1
ATOM 2120 O O . LEU A 1 264 ? 1.056 0.096 19.284 1.00 89.50 264 LEU A O 1
ATOM 2124 N N . ILE A 1 265 ? 0.598 0.409 17.112 1.00 85.25 265 ILE A N 1
ATOM 2125 C CA . ILE A 1 265 ? 1.974 0.632 16.666 1.00 85.25 265 ILE A CA 1
ATOM 2126 C C . ILE A 1 265 ? 2.111 2.093 16.231 1.00 85.25 265 ILE A C 1
ATOM 2128 O O . ILE A 1 265 ? 1.588 2.499 15.194 1.00 85.25 265 ILE A O 1
ATOM 2132 N N . SER A 1 266 ? 2.814 2.890 17.037 1.00 76.38 266 SER A N 1
ATOM 2133 C CA . SER A 1 266 ? 3.173 4.282 16.719 1.00 76.38 266 SER A CA 1
ATOM 2134 C C . SER A 1 266 ? 4.551 4.396 16.070 1.00 76.38 266 SER A C 1
ATOM 2136 O O . SER A 1 266 ? 4.739 5.142 15.114 1.00 76.38 266 SER A O 1
ATOM 2138 N N . ILE A 1 267 ? 5.533 3.657 16.587 1.00 75.00 267 ILE A N 1
ATOM 2139 C CA . ILE A 1 267 ? 6.926 3.761 16.150 1.00 75.00 267 ILE A CA 1
ATOM 2140 C C . ILE A 1 267 ? 7.082 3.125 14.766 1.00 75.00 267 ILE A C 1
ATOM 2142 O O . ILE A 1 267 ? 6.753 1.958 14.568 1.00 75.00 267 ILE A O 1
ATOM 2146 N N . GLY A 1 268 ? 7.618 3.893 13.815 1.00 70.12 268 GLY A N 1
ATOM 2147 C CA . GLY A 1 268 ? 7.886 3.435 12.450 1.00 70.12 268 GLY A CA 1
ATOM 2148 C C . GLY A 1 268 ? 6.669 3.426 11.522 1.00 70.12 268 GLY A C 1
ATOM 2149 O O . GLY A 1 268 ? 6.854 3.252 10.321 1.00 70.12 268 GLY A O 1
ATOM 2150 N N . TRP A 1 269 ? 5.460 3.668 12.040 1.00 79.38 269 TRP A N 1
ATOM 2151 C CA . TRP A 1 269 ? 4.282 3.898 11.208 1.00 79.38 269 TRP A CA 1
ATOM 2152 C C . TRP A 1 269 ? 4.395 5.254 10.502 1.00 79.38 269 TRP A C 1
ATOM 2154 O O . TRP A 1 269 ? 4.746 6.261 11.118 1.00 79.38 269 TRP A O 1
ATOM 2164 N N . LYS A 1 270 ? 4.111 5.274 9.199 1.00 75.19 270 LYS A N 1
ATOM 2165 C CA . LYS A 1 270 ? 4.122 6.488 8.375 1.00 75.19 270 LYS A CA 1
ATOM 2166 C C . LYS A 1 270 ? 2.698 6.780 7.890 1.00 75.19 270 LYS A C 1
ATOM 2168 O O . LYS A 1 270 ? 1.927 7.454 8.566 1.00 75.19 270 LYS A O 1
ATOM 2173 N N . ASN A 1 271 ? 2.345 6.233 6.738 1.00 80.94 271 ASN A N 1
ATOM 2174 C CA . ASN A 1 271 ? 1.022 6.227 6.123 1.00 80.94 271 ASN A CA 1
ATOM 2175 C C . ASN A 1 271 ? 0.903 4.916 5.313 1.00 80.94 271 ASN A C 1
ATOM 2177 O O . ASN A 1 271 ? 1.934 4.263 5.095 1.00 80.94 271 ASN A O 1
ATOM 2181 N N . PRO A 1 272 ? -0.300 4.484 4.900 1.00 84.88 272 PRO A N 1
ATOM 2182 C CA . PRO A 1 272 ? -0.449 3.206 4.207 1.00 84.88 272 PRO A CA 1
ATOM 2183 C C . PRO A 1 272 ? 0.361 3.139 2.902 1.00 84.88 272 PRO A C 1
ATOM 2185 O O . PRO A 1 272 ? 0.991 2.118 2.648 1.00 84.88 272 PRO A O 1
ATOM 2188 N N . GLU A 1 273 ? 0.438 4.224 2.124 1.00 85.44 273 GLU A N 1
ATOM 2189 C CA . GLU A 1 273 ? 1.154 4.263 0.840 1.00 85.44 273 GLU A CA 1
ATOM 2190 C C . GLU A 1 273 ? 2.656 3.996 1.006 1.00 85.44 273 GLU A C 1
ATOM 2192 O O . GLU A 1 273 ? 3.231 3.146 0.324 1.00 85.44 273 GLU A O 1
ATOM 2197 N N . THR A 1 274 ? 3.287 4.678 1.965 1.00 84.62 274 THR A N 1
ATOM 2198 C CA . THR A 1 274 ? 4.698 4.472 2.315 1.00 84.62 274 THR A CA 1
ATOM 2199 C C . THR A 1 274 ? 4.898 3.087 2.912 1.00 84.62 274 THR A C 1
ATOM 2201 O O . THR A 1 274 ? 5.899 2.433 2.616 1.00 84.62 274 THR A O 1
ATOM 2204 N N . GLN A 1 275 ? 3.959 2.621 3.744 1.00 85.88 275 GLN A N 1
ATOM 2205 C CA . GLN A 1 275 ? 4.076 1.323 4.397 1.00 85.88 275 GLN A CA 1
ATOM 2206 C C . GLN A 1 275 ? 4.051 0.179 3.381 1.00 85.88 275 GLN A C 1
ATOM 2208 O O . GLN A 1 275 ? 4.876 -0.720 3.514 1.00 85.88 275 GLN A O 1
ATOM 2213 N N . TYR A 1 276 ? 3.211 0.231 2.337 1.00 87.81 276 TYR A N 1
ATOM 2214 C CA . TYR A 1 276 ? 3.244 -0.790 1.283 1.00 87.81 276 TYR A CA 1
ATOM 2215 C C . TYR A 1 276 ? 4.617 -0.880 0.631 1.00 87.81 276 TYR A C 1
ATOM 2217 O O . TYR A 1 276 ? 5.145 -1.975 0.465 1.00 87.81 276 TYR A O 1
ATOM 2225 N N . LEU A 1 277 ? 5.210 0.261 0.266 1.00 86.38 277 LEU A N 1
ATOM 2226 C CA . LEU A 1 277 ? 6.522 0.273 -0.375 1.00 86.38 277 LEU A CA 1
ATOM 2227 C C . LEU A 1 277 ? 7.595 -0.300 0.558 1.00 86.38 277 LEU A C 1
ATOM 2229 O O . LEU A 1 277 ? 8.408 -1.122 0.140 1.00 86.38 277 LEU A O 1
ATOM 2233 N N . VAL A 1 278 ? 7.570 0.086 1.834 1.00 83.56 278 VAL A N 1
ATOM 2234 C CA . VAL A 1 278 ? 8.502 -0.418 2.849 1.00 83.56 278 VAL A CA 1
ATOM 2235 C C . VAL A 1 278 ? 8.339 -1.922 3.073 1.00 83.56 278 VAL A C 1
ATOM 2237 O O . VAL A 1 278 ? 9.343 -2.636 3.075 1.00 83.56 278 VAL A O 1
ATOM 2240 N N . ASP A 1 279 ? 7.113 -2.414 3.236 1.00 84.81 279 ASP A N 1
ATOM 2241 C CA . ASP A 1 279 ? 6.822 -3.830 3.488 1.00 84.81 279 ASP A CA 1
ATOM 2242 C C . ASP A 1 279 ? 7.149 -4.677 2.247 1.00 84.81 279 ASP A C 1
ATOM 2244 O O . ASP A 1 279 ? 7.783 -5.729 2.362 1.00 84.81 279 ASP A O 1
ATOM 2248 N N . TYR A 1 280 ? 6.860 -4.167 1.045 1.00 87.12 280 TYR A N 1
ATOM 2249 C CA . TYR A 1 280 ? 7.250 -4.788 -0.220 1.00 87.12 280 TYR A CA 1
ATOM 2250 C C . TYR A 1 280 ? 8.769 -4.940 -0.345 1.00 87.12 280 TYR A C 1
ATOM 2252 O O . TYR A 1 280 ? 9.284 -6.045 -0.530 1.00 87.12 280 TYR A O 1
ATOM 2260 N N . LEU A 1 281 ? 9.515 -3.843 -0.191 1.00 82.69 281 LEU A N 1
ATOM 2261 C CA . LEU A 1 281 ? 10.977 -3.861 -0.267 1.00 82.69 281 LEU A CA 1
ATOM 2262 C C . LEU A 1 281 ? 11.602 -4.680 0.872 1.00 82.69 281 LEU A C 1
ATOM 2264 O O . LEU A 1 281 ? 12.674 -5.263 0.707 1.00 82.69 281 LEU A O 1
ATOM 2268 N N . SER A 1 282 ? 10.924 -4.783 2.016 1.00 80.00 282 SER A N 1
ATOM 2269 C CA . SER A 1 282 ? 11.346 -5.632 3.133 1.00 80.00 282 SER A CA 1
ATOM 2270 C C . SER A 1 282 ? 11.108 -7.121 2.884 1.00 80.00 282 SER A C 1
ATOM 2272 O O . SER A 1 282 ? 11.785 -7.930 3.521 1.00 80.00 282 SER A O 1
ATOM 2274 N N . GLY A 1 283 ? 10.236 -7.472 1.933 1.00 80.94 283 GLY A N 1
ATOM 2275 C CA . GLY A 1 283 ? 9.899 -8.848 1.575 1.00 80.94 283 GLY A CA 1
ATOM 2276 C C . GLY A 1 283 ? 8.687 -9.412 2.317 1.00 80.94 283 GLY A C 1
ATOM 2277 O O . GLY A 1 283 ? 8.557 -10.630 2.382 1.00 80.94 283 GLY A O 1
ATOM 2278 N N . ASP A 1 284 ? 7.810 -8.567 2.869 1.00 85.56 284 ASP A N 1
ATOM 2279 C CA . ASP A 1 284 ? 6.594 -9.029 3.546 1.00 85.56 284 ASP A CA 1
ATOM 2280 C C . ASP A 1 284 ? 5.706 -9.812 2.556 1.00 85.56 284 ASP A C 1
ATOM 2282 O O . ASP A 1 284 ? 5.355 -9.272 1.498 1.00 85.56 284 ASP A O 1
ATOM 2286 N N . PRO A 1 285 ? 5.338 -11.075 2.851 1.00 84.81 285 PRO A N 1
ATOM 2287 C CA . PRO A 1 285 ? 4.485 -11.887 1.987 1.00 84.81 285 PRO A CA 1
ATOM 2288 C C . PRO A 1 285 ? 3.096 -11.281 1.740 1.00 84.81 285 PRO A C 1
ATOM 2290 O O . PRO A 1 285 ? 2.529 -11.537 0.679 1.00 84.81 285 PRO A O 1
ATOM 2293 N N . LYS A 1 286 ? 2.567 -10.469 2.668 1.00 86.19 286 LYS A N 1
ATOM 2294 C CA . LYS A 1 286 ? 1.231 -9.850 2.590 1.00 86.19 286 LYS A CA 1
ATOM 2295 C C . LYS A 1 286 ? 1.147 -8.753 1.524 1.00 86.19 286 LYS A C 1
ATOM 2297 O O . LYS A 1 286 ? 0.049 -8.427 1.084 1.00 86.19 286 LYS A O 1
ATOM 2302 N N . VAL A 1 287 ? 2.288 -8.199 1.102 1.00 89.00 287 VAL A N 1
ATOM 2303 C CA . VAL A 1 287 ? 2.353 -7.106 0.126 1.00 89.00 287 VAL A CA 1
ATOM 2304 C C . VAL A 1 287 ? 2.953 -7.594 -1.189 1.00 89.00 287 VAL A C 1
ATOM 2306 O O . VAL A 1 287 ? 4.073 -8.103 -1.256 1.00 89.00 287 VAL A O 1
ATOM 2309 N N . THR A 1 288 ? 2.199 -7.401 -2.263 1.00 90.81 288 THR A N 1
ATOM 2310 C CA . THR A 1 288 ? 2.591 -7.662 -3.650 1.00 90.81 288 THR A CA 1
ATOM 2311 C C . THR A 1 288 ? 2.783 -6.350 -4.408 1.00 90.81 288 THR A C 1
ATOM 2313 O O . THR A 1 288 ? 2.367 -5.286 -3.949 1.00 90.81 288 THR A O 1
ATOM 2316 N N . PHE A 1 289 ? 3.389 -6.416 -5.595 1.00 90.75 289 PHE A N 1
ATOM 2317 C CA . PHE A 1 289 ? 3.631 -5.228 -6.416 1.00 90.75 289 PHE A CA 1
ATOM 2318 C C . PHE A 1 289 ? 2.331 -4.471 -6.750 1.00 90.75 289 PHE A C 1
ATOM 2320 O O . PHE A 1 289 ? 2.289 -3.246 -6.693 1.00 90.75 289 PHE A O 1
ATOM 2327 N N . ASN A 1 290 ? 1.232 -5.198 -6.980 1.00 90.56 290 ASN A N 1
ATOM 2328 C CA . ASN A 1 290 ? -0.084 -4.626 -7.290 1.00 90.56 290 ASN A CA 1
ATOM 2329 C C . ASN A 1 290 ? -0.679 -3.791 -6.146 1.00 90.56 290 ASN A C 1
ATOM 2331 O O . ASN A 1 290 ? -1.592 -2.988 -6.369 1.00 90.56 290 ASN A O 1
ATOM 2335 N N . ASN A 1 291 ? -0.178 -3.980 -4.921 1.00 91.31 291 ASN A N 1
ATOM 2336 C CA . ASN A 1 291 ? -0.601 -3.194 -3.772 1.00 91.31 291 ASN A CA 1
ATOM 2337 C C . ASN A 1 291 ? 0.081 -1.823 -3.719 1.00 91.31 291 ASN A C 1
ATOM 2339 O O . ASN A 1 291 ? -0.438 -0.923 -3.057 1.00 91.31 291 ASN A O 1
ATOM 2343 N N . LEU A 1 292 ? 1.206 -1.643 -4.421 1.00 90.19 292 LEU A N 1
ATOM 2344 C CA . LEU A 1 292 ? 1.944 -0.387 -4.440 1.00 90.19 292 LEU A CA 1
ATOM 2345 C C . LEU A 1 292 ? 1.117 0.727 -5.095 1.00 90.19 292 LEU A C 1
ATOM 2347 O O . LEU A 1 292 ? 0.310 0.506 -6.005 1.00 90.19 292 LEU A O 1
ATOM 2351 N N . ARG A 1 293 ? 1.306 1.948 -4.597 1.00 88.62 293 ARG A N 1
ATOM 2352 C CA . ARG A 1 293 ? 0.611 3.155 -5.048 1.00 88.62 293 ARG A CA 1
ATOM 2353 C C . ARG A 1 293 ? 1.615 4.284 -5.256 1.00 88.62 293 ARG A C 1
ATOM 2355 O O . ARG A 1 293 ? 2.693 4.230 -4.659 1.00 88.62 293 ARG A O 1
ATOM 2362 N N . PRO A 1 294 ? 1.277 5.289 -6.082 1.00 89.94 294 PRO A N 1
ATOM 2363 C CA . PRO A 1 294 ? 2.089 6.485 -6.180 1.00 89.94 294 PRO A CA 1
ATOM 2364 C C . PRO A 1 294 ? 2.299 7.120 -4.801 1.00 89.94 294 PRO A C 1
ATOM 2366 O O . PRO A 1 294 ? 1.348 7.264 -4.032 1.00 89.94 294 PRO A O 1
ATOM 2369 N N . LEU A 1 295 ? 3.540 7.475 -4.480 1.00 87.88 295 LEU A N 1
ATOM 2370 C CA . LEU A 1 295 ? 3.921 8.002 -3.173 1.00 87.88 295 LEU A CA 1
ATOM 2371 C C . LEU A 1 295 ? 4.478 9.415 -3.317 1.00 87.88 295 LEU A C 1
ATOM 2373 O O . LEU A 1 295 ? 5.515 9.612 -3.944 1.00 87.88 295 LEU A O 1
ATOM 2377 N N . ARG A 1 296 ? 3.815 10.392 -2.696 1.00 86.50 296 ARG A N 1
ATOM 2378 C CA . ARG A 1 296 ? 4.315 11.769 -2.625 1.00 86.50 296 ARG A CA 1
ATOM 2379 C C . ARG A 1 296 ? 5.334 11.900 -1.504 1.00 86.50 296 ARG A C 1
ATOM 2381 O O . ARG A 1 296 ? 5.060 11.501 -0.371 1.00 86.50 296 ARG A O 1
ATOM 2388 N N . LEU A 1 297 ? 6.490 12.468 -1.815 1.00 79.44 297 LEU A N 1
ATOM 2389 C CA . LEU A 1 297 ? 7.579 12.673 -0.872 1.00 79.44 297 LEU A CA 1
ATOM 2390 C C . LEU A 1 297 ? 8.065 14.113 -0.922 1.00 79.44 297 LEU A C 1
ATOM 2392 O O . LEU A 1 297 ? 8.430 14.610 -1.983 1.00 79.44 297 LEU A O 1
ATOM 2396 N N . LYS A 1 298 ? 8.166 14.727 0.258 1.00 77.75 298 LYS A N 1
ATOM 2397 C CA . LYS A 1 298 ? 8.965 15.935 0.457 1.00 77.75 298 LYS A CA 1
ATOM 2398 C C . LYS A 1 298 ? 10.447 15.590 0.421 1.00 77.75 298 LYS A C 1
ATOM 2400 O O . LYS A 1 298 ? 10.884 14.636 1.074 1.00 77.75 298 LYS A O 1
ATOM 2405 N N . LEU A 1 299 ? 11.208 16.369 -0.332 1.00 71.75 299 LEU A N 1
ATOM 2406 C CA . LEU A 1 299 ? 12.655 16.293 -0.395 1.00 71.75 299 LEU A CA 1
ATOM 2407 C C . LEU A 1 299 ? 13.255 17.249 0.645 1.00 71.75 299 LEU A C 1
ATOM 2409 O O . LEU A 1 299 ? 12.766 18.363 0.812 1.00 71.75 299 LEU A O 1
ATOM 2413 N N . PRO A 1 300 ? 14.291 16.837 1.396 1.00 66.12 300 PRO A N 1
ATOM 2414 C CA . PRO A 1 300 ? 14.990 17.752 2.289 1.00 66.12 300 PRO A CA 1
ATOM 2415 C C . PRO A 1 300 ? 15.699 18.845 1.478 1.00 66.12 300 PRO A C 1
ATOM 2417 O O . PRO A 1 300 ? 16.484 18.510 0.587 1.00 66.12 300 PRO A O 1
ATOM 2420 N N . GLU A 1 301 ? 15.509 20.114 1.860 1.00 58.12 301 GLU A N 1
ATOM 2421 C CA . GLU A 1 301 ? 16.027 21.330 1.189 1.00 58.12 301 GLU A CA 1
ATOM 2422 C C . GLU A 1 301 ? 17.546 21.321 0.902 1.00 58.12 301 GLU A C 1
ATOM 2424 O O . GLU A 1 301 ? 18.042 22.120 0.112 1.00 58.12 301 GLU A O 1
ATOM 2429 N N . HIS A 1 302 ? 18.324 20.442 1.543 1.00 55.50 302 HIS A N 1
ATOM 2430 C CA . HIS A 1 302 ? 19.792 20.465 1.487 1.00 55.50 302 HIS A CA 1
ATOM 2431 C C . HIS A 1 302 ? 20.446 19.194 0.941 1.00 55.50 302 HIS A C 1
ATOM 2433 O O . HIS A 1 302 ? 21.673 19.134 0.884 1.00 55.50 302 HIS A O 1
ATOM 2439 N N . LEU A 1 303 ? 19.680 18.153 0.589 1.00 56.91 303 LEU A N 1
ATOM 2440 C CA . LEU A 1 303 ? 20.280 16.835 0.337 1.00 56.91 303 LEU A CA 1
ATOM 2441 C C . LEU A 1 303 ? 20.029 16.246 -1.050 1.00 56.91 303 LEU A C 1
ATOM 2443 O O . LEU A 1 303 ? 20.745 15.307 -1.394 1.00 56.91 303 LEU A O 1
ATOM 2447 N N . GLY A 1 304 ? 19.075 16.745 -1.852 1.00 56.12 304 GLY A N 1
ATOM 2448 C CA . GLY A 1 304 ? 18.754 16.144 -3.166 1.00 56.12 304 GLY A CA 1
ATOM 2449 C C . GLY A 1 304 ? 18.551 14.619 -3.083 1.00 56.12 304 GLY A C 1
ATOM 2450 O O . GLY A 1 304 ? 18.856 13.857 -3.996 1.00 56.12 304 GLY A O 1
ATOM 2451 N N . GLN A 1 305 ? 18.176 14.123 -1.908 1.00 63.38 305 GLN A N 1
ATOM 2452 C CA . GLN A 1 305 ? 18.172 12.713 -1.553 1.00 63.38 305 GLN A CA 1
ATOM 2453 C C . GLN A 1 305 ? 17.080 12.514 -0.519 1.00 63.38 305 GLN A C 1
ATOM 2455 O O . GLN A 1 305 ? 17.019 13.242 0.473 1.00 63.38 305 GLN A O 1
ATOM 2460 N N . THR A 1 306 ? 16.240 11.509 -0.737 1.00 61.72 306 THR A N 1
ATOM 2461 C CA . THR A 1 306 ? 15.217 11.113 0.226 1.00 61.72 306 THR A CA 1
ATOM 2462 C C . THR A 1 306 ? 15.411 9.665 0.645 1.00 61.72 306 THR A C 1
ATOM 2464 O O . THR A 1 306 ? 15.881 8.822 -0.128 1.00 61.72 306 THR A O 1
ATOM 2467 N N . TYR A 1 307 ? 15.081 9.393 1.903 1.00 65.88 307 TYR A N 1
ATOM 2468 C CA . TYR A 1 307 ? 15.151 8.066 2.493 1.00 65.88 307 TYR A CA 1
ATOM 2469 C C . TYR A 1 307 ? 13.735 7.557 2.725 1.00 65.88 307 TYR A C 1
ATOM 2471 O O . TYR A 1 307 ? 12.970 8.147 3.485 1.00 65.88 307 TYR A O 1
ATOM 2479 N N . VAL A 1 308 ? 13.414 6.419 2.123 1.00 63.38 308 VAL A N 1
ATOM 2480 C CA . VAL A 1 308 ? 12.181 5.676 2.383 1.00 63.38 308 VAL A CA 1
ATOM 2481 C C . VAL A 1 308 ? 12.556 4.471 3.248 1.00 63.38 308 VAL A C 1
ATOM 2483 O O . VAL A 1 308 ? 13.385 3.667 2.838 1.00 63.38 308 VAL A O 1
ATOM 2486 N N . GLY A 1 309 ? 12.035 4.332 4.471 1.00 59.91 309 GLY A N 1
ATOM 2487 C CA . GLY A 1 309 ? 12.374 3.176 5.319 1.00 59.91 309 GLY A CA 1
ATOM 2488 C C . GLY A 1 309 ? 11.962 3.270 6.790 1.00 59.91 309 GLY A C 1
ATOM 2489 O O . GLY A 1 309 ? 11.511 4.311 7.268 1.00 59.91 309 GLY A O 1
ATOM 2490 N N . LEU A 1 310 ? 12.138 2.157 7.514 1.00 49.56 310 LEU A N 1
ATOM 2491 C CA . LEU A 1 310 ? 11.823 2.027 8.943 1.00 49.56 310 LEU A CA 1
ATOM 2492 C C . LEU A 1 310 ? 12.837 2.790 9.812 1.00 49.56 310 LEU A C 1
ATOM 2494 O O . LEU A 1 310 ? 14.011 2.424 9.898 1.00 49.56 310 LEU A O 1
ATOM 2498 N N . GLU A 1 311 ? 12.363 3.803 10.536 1.00 46.59 311 GLU A N 1
ATOM 2499 C CA . GLU A 1 311 ? 13.161 4.580 11.502 1.00 46.59 311 GLU A CA 1
ATOM 2500 C C . GLU A 1 311 ? 13.455 3.839 12.815 1.00 46.59 311 GLU A C 1
ATOM 2502 O O . GLU A 1 311 ? 14.250 4.316 13.617 1.00 46.59 311 GLU A O 1
ATOM 2507 N N . ALA A 1 312 ? 12.884 2.654 13.038 1.00 40.31 312 ALA A N 1
ATOM 2508 C CA . ALA A 1 312 ? 13.023 1.971 14.321 1.00 40.31 312 ALA A CA 1
ATOM 2509 C C . ALA A 1 312 ? 14.355 1.215 14.500 1.00 40.31 312 ALA A C 1
ATOM 2511 O O . ALA A 1 312 ? 14.744 0.977 15.635 1.00 40.31 312 ALA A O 1
ATOM 2512 N N . ASN A 1 313 ? 15.049 0.811 13.421 1.00 39.88 313 ASN A N 1
ATOM 2513 C CA . ASN A 1 313 ? 16.211 -0.090 13.542 1.00 39.88 313 ASN A CA 1
ATOM 2514 C C . ASN A 1 313 ? 17.290 0.030 12.444 1.00 39.88 313 ASN A C 1
ATOM 2516 O O . ASN A 1 313 ? 18.039 -0.919 12.241 1.00 39.88 313 ASN A O 1
ATOM 2520 N N . ASN A 1 314 ? 17.397 1.160 11.730 1.00 44.12 314 ASN A N 1
ATOM 2521 C CA . ASN A 1 314 ? 18.484 1.498 10.779 1.00 44.12 314 ASN A CA 1
ATOM 2522 C C . ASN A 1 314 ? 18.833 0.493 9.648 1.00 44.12 314 ASN A C 1
ATOM 2524 O O . ASN A 1 314 ? 19.657 0.826 8.803 1.00 44.12 314 ASN A O 1
ATOM 2528 N N . LYS A 1 315 ? 18.245 -0.708 9.574 1.00 47.00 315 LYS A N 1
ATOM 2529 C CA . LYS A 1 315 ? 18.766 -1.791 8.718 1.00 47.00 315 LYS A CA 1
ATOM 2530 C C . LYS A 1 315 ? 18.287 -1.766 7.267 1.00 47.00 315 LYS A C 1
ATOM 2532 O O . LYS A 1 315 ? 18.913 -2.415 6.439 1.00 47.00 315 LYS A O 1
ATOM 2537 N N . LYS A 1 316 ? 17.219 -1.036 6.937 1.00 51.56 316 LYS A N 1
ATOM 2538 C CA . LYS A 1 316 ? 16.707 -0.927 5.560 1.00 51.56 316 LYS A CA 1
ATOM 2539 C C . LYS A 1 316 ? 16.185 0.487 5.299 1.00 51.56 316 LYS A C 1
ATOM 2541 O O . LYS A 1 316 ? 14.983 0.736 5.320 1.00 51.56 316 LYS A O 1
ATOM 2546 N N . LYS A 1 317 ? 17.112 1.437 5.145 1.00 58.00 317 LYS A N 1
ATOM 2547 C CA . LYS A 1 317 ? 16.817 2.755 4.572 1.00 58.00 317 LYS A CA 1
ATOM 2548 C C . LYS A 1 317 ? 17.053 2.659 3.074 1.00 58.00 317 LYS A C 1
ATOM 2550 O O . LYS A 1 317 ? 18.158 2.340 2.645 1.00 58.00 317 LYS A O 1
ATOM 2555 N N . PHE A 1 318 ? 16.021 2.920 2.296 1.00 60.22 318 PHE A N 1
ATOM 2556 C CA . PHE A 1 318 ? 16.090 2.909 0.851 1.00 60.22 318 PHE A CA 1
ATOM 2557 C C . PHE A 1 318 ? 16.351 4.336 0.365 1.00 60.22 318 PHE A C 1
ATOM 2559 O O . PHE A 1 318 ? 15.581 5.247 0.659 1.00 60.22 318 PHE A O 1
ATOM 2566 N N . LEU A 1 319 ? 17.483 4.540 -0.307 1.00 61.94 319 LEU A N 1
ATOM 2567 C CA . LEU A 1 319 ? 17.933 5.853 -0.760 1.00 61.94 319 LEU A CA 1
ATOM 2568 C C . LEU A 1 319 ? 17.488 6.093 -2.202 1.00 61.94 319 LEU A C 1
ATOM 2570 O O . LEU A 1 319 ? 17.900 5.357 -3.096 1.00 61.94 319 LEU A O 1
ATOM 2574 N N . ILE A 1 320 ? 16.729 7.163 -2.423 1.00 64.62 320 ILE A N 1
ATOM 2575 C CA . ILE A 1 320 ? 16.425 7.678 -3.760 1.00 64.62 320 ILE A CA 1
ATOM 2576 C C . ILE A 1 320 ? 17.204 8.981 -3.919 1.00 64.62 320 ILE A C 1
ATOM 2578 O O . ILE A 1 320 ? 16.993 9.941 -3.178 1.00 64.62 320 ILE A O 1
ATOM 2582 N N . SER A 1 321 ? 18.170 8.985 -4.839 1.00 64.44 321 SER A N 1
ATOM 2583 C CA . SER A 1 321 ? 18.984 10.164 -5.148 1.00 64.44 321 SER A CA 1
ATOM 2584 C C . SER A 1 321 ? 18.372 10.932 -6.315 1.00 64.44 321 SER A C 1
ATOM 2586 O O . SER A 1 321 ? 18.166 10.370 -7.388 1.00 64.44 321 SER A O 1
ATOM 2588 N N . ILE A 1 322 ? 18.073 12.207 -6.078 1.00 64.12 322 ILE A N 1
ATOM 2589 C CA . ILE A 1 322 ? 17.421 13.137 -6.997 1.00 64.12 322 ILE A CA 1
ATOM 2590 C C . ILE A 1 322 ? 18.382 14.310 -7.195 1.00 64.12 322 ILE A C 1
ATOM 2592 O O . ILE A 1 322 ? 18.505 15.203 -6.367 1.00 64.12 322 ILE A O 1
ATOM 2596 N N . HIS A 1 323 ? 19.110 14.297 -8.306 1.00 60.03 323 HIS A N 1
ATOM 2597 C CA . HIS A 1 323 ? 20.197 15.248 -8.560 1.00 60.03 323 HIS A CA 1
ATOM 2598 C C . HIS A 1 323 ? 19.727 16.628 -9.063 1.00 60.03 323 HIS A C 1
ATOM 2600 O O . HIS A 1 323 ? 20.533 17.393 -9.588 1.00 60.03 323 HIS A O 1
ATOM 2606 N N . LYS A 1 324 ? 18.438 16.957 -8.906 1.00 61.84 324 LYS A N 1
ATOM 2607 C CA . LYS A 1 324 ? 17.850 18.245 -9.294 1.00 61.84 324 LYS A CA 1
ATOM 2608 C C . LYS A 1 324 ? 17.601 19.079 -8.033 1.00 61.84 324 LYS A C 1
ATOM 2610 O O . LYS A 1 324 ? 16.770 18.712 -7.212 1.00 61.84 324 LYS A O 1
ATOM 2615 N N . PHE A 1 325 ? 18.355 20.167 -7.871 1.00 56.66 325 PHE A N 1
ATOM 2616 C CA . PHE A 1 325 ? 18.428 20.961 -6.632 1.00 56.66 325 PHE A CA 1
ATOM 2617 C C . PHE A 1 325 ? 17.249 21.930 -6.407 1.00 56.66 325 PHE A C 1
ATOM 2619 O O . PHE A 1 325 ? 17.241 22.632 -5.405 1.00 56.66 325 PHE A O 1
ATOM 2626 N N . GLU A 1 326 ? 16.260 21.962 -7.305 1.00 66.06 326 GLU A N 1
ATOM 2627 C CA . GLU A 1 326 ? 15.146 22.932 -7.295 1.00 66.06 326 GLU A CA 1
ATOM 2628 C C . GLU A 1 326 ? 13.767 22.278 -7.079 1.00 66.06 326 GLU A C 1
ATOM 2630 O O . GLU A 1 326 ? 12.740 22.900 -7.330 1.00 66.06 326 GLU A O 1
ATOM 2635 N N . VAL A 1 327 ? 13.727 21.006 -6.667 1.00 68.62 327 VAL A N 1
ATOM 2636 C CA . VAL A 1 327 ? 12.473 20.260 -6.482 1.00 68.62 327 VAL A CA 1
ATOM 2637 C C . VAL A 1 327 ? 12.257 19.975 -4.998 1.00 68.62 327 VAL A C 1
ATOM 2639 O O . VAL A 1 327 ? 13.040 19.247 -4.389 1.00 68.62 327 VAL A O 1
ATOM 2642 N N . ASP A 1 328 ? 11.173 20.510 -4.434 1.00 73.56 328 ASP A N 1
ATOM 2643 C CA . ASP A 1 328 ? 10.822 20.338 -3.015 1.00 73.56 328 ASP A CA 1
ATOM 2644 C C . ASP A 1 328 ? 9.974 19.086 -2.761 1.00 73.56 328 ASP A C 1
ATOM 2646 O O . ASP A 1 328 ? 10.019 18.494 -1.680 1.00 73.56 328 ASP A O 1
ATOM 2650 N N . GLU A 1 329 ? 9.194 18.654 -3.753 1.00 80.94 329 GLU A N 1
ATOM 2651 C CA . GLU A 1 329 ? 8.330 17.479 -3.664 1.00 80.94 329 GLU A CA 1
ATOM 2652 C C . GLU A 1 329 ? 8.360 16.665 -4.955 1.00 80.94 329 GLU A C 1
ATOM 2654 O O . GLU A 1 329 ? 8.395 17.208 -6.056 1.00 80.94 329 GLU A O 1
ATOM 2659 N N . VAL A 1 330 ? 8.300 15.342 -4.817 1.00 85.19 330 VAL A N 1
ATOM 2660 C CA . VAL A 1 330 ? 8.211 14.411 -5.947 1.00 85.19 330 VAL A CA 1
ATOM 2661 C C . VAL A 1 330 ? 7.117 13.386 -5.730 1.00 85.19 330 VAL A C 1
ATOM 2663 O O . VAL A 1 330 ? 6.784 13.034 -4.595 1.00 85.19 330 VAL A O 1
ATOM 2666 N N . ILE A 1 331 ? 6.605 12.848 -6.833 1.00 88.38 331 ILE A N 1
ATOM 2667 C CA . ILE A 1 331 ? 5.782 11.646 -6.825 1.00 88.38 331 ILE A CA 1
ATOM 2668 C C . ILE A 1 331 ? 6.618 10.460 -7.300 1.00 88.38 331 ILE A C 1
ATOM 2670 O O . ILE A 1 331 ? 7.231 10.485 -8.365 1.00 88.38 331 ILE A O 1
ATOM 2674 N N . LEU A 1 332 ? 6.664 9.415 -6.483 1.00 88.19 332 LEU A N 1
ATOM 2675 C CA . LEU A 1 332 ? 7.247 8.133 -6.839 1.00 88.19 332 LEU A CA 1
ATOM 2676 C C . LEU A 1 332 ? 6.173 7.250 -7.451 1.00 88.19 332 LEU A C 1
ATOM 2678 O O . LEU A 1 332 ? 5.163 6.986 -6.803 1.00 88.19 332 LEU A O 1
ATOM 2682 N N . ILE A 1 333 ? 6.405 6.749 -8.655 1.00 91.56 333 ILE A N 1
ATOM 2683 C CA . ILE A 1 333 ? 5.478 5.880 -9.368 1.00 91.56 333 ILE A CA 1
ATOM 2684 C C . ILE A 1 333 ? 6.119 4.498 -9.510 1.00 91.56 333 ILE A C 1
ATOM 2686 O O . ILE A 1 333 ? 7.117 4.362 -10.223 1.00 91.56 333 ILE A O 1
ATOM 2690 N N . PRO A 1 334 ? 5.576 3.464 -8.842 1.00 92.81 334 PRO A N 1
ATOM 2691 C CA . PRO A 1 334 ? 6.021 2.096 -9.053 1.00 92.81 334 PRO A CA 1
ATOM 2692 C C . PRO A 1 334 ? 5.631 1.637 -10.461 1.00 92.81 334 PRO A C 1
ATOM 2694 O O . PRO A 1 334 ? 4.500 1.829 -10.911 1.00 92.81 334 PRO A O 1
ATOM 2697 N N . LYS A 1 335 ? 6.577 1.007 -11.150 1.00 93.31 335 LYS A N 1
ATOM 2698 C CA . LYS A 1 335 ? 6.426 0.445 -12.489 1.00 93.31 335 LYS A CA 1
ATOM 2699 C C . LYS A 1 335 ? 6.882 -1.011 -12.518 1.00 93.31 335 LYS A C 1
ATOM 2701 O O . LYS A 1 335 ? 7.798 -1.412 -11.799 1.00 93.31 335 LYS A O 1
ATOM 2706 N N . GLN A 1 336 ? 6.223 -1.793 -13.355 1.00 94.12 336 GLN A N 1
ATOM 2707 C CA . GLN A 1 336 ? 6.566 -3.178 -13.629 1.00 94.12 336 GLN A CA 1
ATOM 2708 C C . GLN A 1 336 ? 6.384 -3.411 -15.123 1.00 94.12 336 GLN A C 1
ATOM 2710 O O . GLN A 1 336 ? 5.467 -2.857 -15.733 1.00 94.12 336 GLN A O 1
ATOM 2715 N N . ASP A 1 337 ? 7.274 -4.194 -15.720 1.00 91.69 337 ASP A N 1
ATOM 2716 C CA . ASP A 1 337 ? 7.126 -4.571 -17.117 1.00 91.69 337 ASP A CA 1
ATOM 2717 C C . ASP A 1 337 ? 5.942 -5.545 -17.289 1.00 91.69 337 ASP A C 1
ATOM 2719 O O . ASP A 1 337 ? 5.554 -6.225 -16.336 1.00 91.69 337 ASP A O 1
ATOM 2723 N N . PRO A 1 338 ? 5.375 -5.685 -18.498 1.00 86.69 338 PRO A N 1
ATOM 2724 C CA . PRO A 1 338 ? 4.200 -6.532 -18.716 1.00 86.69 338 PRO A CA 1
ATOM 2725 C C . PRO A 1 338 ? 4.380 -8.008 -18.324 1.00 86.69 338 PRO A C 1
ATOM 2727 O O . PRO A 1 338 ? 3.392 -8.681 -18.035 1.00 86.69 338 PRO A O 1
ATOM 2730 N N . LYS A 1 339 ? 5.618 -8.522 -18.319 1.00 86.81 339 LYS A N 1
ATOM 2731 C CA . LYS A 1 339 ? 5.941 -9.911 -17.951 1.00 86.81 339 LYS A CA 1
ATOM 2732 C C . LYS A 1 339 ? 6.313 -10.049 -16.470 1.00 86.81 339 LYS A C 1
ATOM 2734 O O . LYS A 1 339 ? 6.480 -11.162 -15.979 1.00 86.81 339 LYS A O 1
ATOM 2739 N N . GLY A 1 340 ? 6.435 -8.936 -15.748 1.00 89.00 340 GLY A N 1
ATOM 2740 C CA . GLY A 1 340 ? 6.748 -8.890 -14.327 1.00 89.00 340 GLY A CA 1
ATOM 2741 C C . GLY A 1 340 ? 8.183 -9.264 -13.952 1.00 89.00 340 GLY A C 1
ATOM 2742 O O . GLY A 1 340 ? 8.435 -9.539 -12.778 1.00 89.00 340 GLY A O 1
ATOM 2743 N N . LEU A 1 341 ? 9.103 -9.271 -14.918 1.00 88.75 341 LEU A N 1
ATOM 2744 C CA . LEU A 1 341 ? 10.515 -9.629 -14.760 1.00 88.75 341 LEU A CA 1
ATOM 2745 C C . LEU A 1 341 ? 11.346 -8.535 -14.075 1.00 88.75 341 LEU A C 1
ATOM 2747 O O . LEU A 1 341 ? 12.320 -8.830 -13.379 1.00 88.75 341 LEU A O 1
ATOM 2751 N N . TYR A 1 342 ? 10.954 -7.282 -14.269 1.00 91.25 342 TYR A N 1
ATOM 2752 C CA . TYR A 1 342 ? 11.601 -6.081 -13.780 1.00 91.25 342 TYR A CA 1
ATOM 2753 C C . TYR A 1 342 ? 10.580 -5.178 -13.103 1.00 91.25 342 TYR A C 1
ATOM 2755 O O . TYR A 1 342 ? 9.484 -4.921 -13.597 1.00 91.25 342 TYR A O 1
ATOM 2763 N N . GLN A 1 343 ? 10.978 -4.650 -11.957 1.00 92.56 343 GLN A N 1
ATOM 2764 C CA . GLN A 1 343 ? 10.197 -3.698 -11.190 1.00 92.56 343 GLN A CA 1
ATOM 2765 C C . GLN A 1 343 ? 11.098 -2.531 -10.845 1.00 92.56 343 GLN A C 1
ATOM 2767 O O . GLN A 1 343 ? 12.286 -2.709 -10.570 1.00 92.56 343 GLN A O 1
ATOM 2772 N N . TRP A 1 344 ? 10.547 -1.331 -10.877 1.00 91.31 344 TRP A N 1
ATOM 2773 C CA . TRP A 1 344 ? 11.292 -0.117 -10.600 1.00 91.31 344 TRP A CA 1
ATOM 2774 C C . TRP A 1 344 ? 10.362 0.966 -10.069 1.00 91.31 344 TRP A C 1
ATOM 2776 O O . TRP A 1 344 ? 9.141 0.822 -10.072 1.00 91.31 344 TRP A O 1
ATOM 2786 N N . VAL A 1 345 ? 10.948 2.047 -9.575 1.00 89.25 345 VAL A N 1
ATOM 2787 C CA . VAL A 1 345 ? 10.233 3.270 -9.212 1.00 89.25 345 VAL A CA 1
ATOM 2788 C C . VAL A 1 345 ? 10.832 4.422 -9.989 1.00 89.25 345 VAL A C 1
ATOM 2790 O O . VAL A 1 345 ? 12.051 4.580 -10.037 1.00 89.25 345 VAL A O 1
ATOM 2793 N N . GLU A 1 346 ? 9.959 5.231 -10.572 1.00 89.50 346 GLU A N 1
ATOM 2794 C CA . GLU A 1 346 ? 10.306 6.492 -11.219 1.00 89.50 346 GLU A CA 1
ATOM 2795 C C . GLU A 1 346 ? 9.874 7.652 -10.334 1.00 89.50 346 GLU A C 1
ATOM 2797 O O . GLU A 1 346 ? 8.783 7.629 -9.770 1.00 89.50 346 GLU A O 1
ATOM 2802 N N . ALA A 1 347 ? 10.727 8.661 -10.198 1.00 87.50 347 ALA A N 1
ATOM 2803 C CA . ALA A 1 347 ? 10.386 9.901 -9.516 1.00 87.50 347 ALA A CA 1
ATOM 2804 C C . ALA A 1 347 ? 10.074 10.985 -10.546 1.00 87.50 347 ALA A C 1
ATOM 2806 O O . ALA A 1 347 ? 10.858 11.192 -11.472 1.00 87.50 347 ALA A O 1
ATOM 2807 N N . TYR A 1 348 ? 8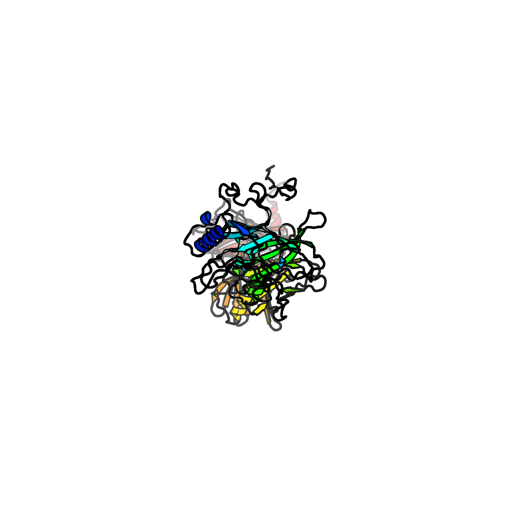.975 11.703 -10.347 1.00 89.25 348 TYR A N 1
ATOM 2808 C CA . TYR A 1 348 ? 8.542 12.804 -11.200 1.00 89.25 348 TYR A CA 1
ATOM 2809 C C . TYR A 1 348 ? 8.283 14.063 -10.375 1.00 89.25 348 TYR A C 1
ATOM 2811 O O . TYR A 1 348 ? 7.929 13.982 -9.194 1.00 89.25 348 TYR A O 1
ATOM 2819 N N . GLU A 1 349 ? 8.394 15.219 -11.026 1.00 88.25 349 GLU A N 1
ATOM 2820 C CA . GLU A 1 349 ? 7.646 16.403 -10.599 1.00 88.25 349 GLU A CA 1
ATOM 2821 C C . GLU A 1 349 ? 6.157 16.117 -10.803 1.00 88.25 349 GLU A C 1
ATOM 2823 O O . GLU A 1 349 ? 5.789 15.269 -11.617 1.00 88.25 349 GLU A O 1
ATOM 2828 N N . PHE A 1 350 ? 5.283 16.784 -10.063 1.00 87.25 350 PHE A N 1
ATOM 2829 C CA . PHE A 1 350 ? 3.849 16.578 -10.217 1.00 87.25 350 PHE A CA 1
ATOM 2830 C C . PHE A 1 350 ? 3.095 17.891 -10.133 1.00 87.25 350 PHE A C 1
ATOM 2832 O O . PHE A 1 350 ? 3.543 18.851 -9.506 1.00 87.25 350 PHE A O 1
ATOM 2839 N N . ASP A 1 351 ? 1.937 17.910 -10.776 1.00 85.62 351 ASP A N 1
ATOM 2840 C CA . ASP A 1 351 ? 1.013 19.027 -10.713 1.00 85.62 351 ASP A CA 1
ATOM 2841 C C . ASP A 1 351 ? 0.340 19.029 -9.330 1.00 85.62 351 ASP A C 1
ATOM 2843 O O . ASP A 1 351 ? -0.290 18.036 -8.959 1.00 85.62 351 ASP A O 1
ATOM 2847 N N . PRO A 1 352 ? 0.465 20.102 -8.533 1.00 80.69 352 PRO A N 1
ATOM 2848 C CA . PRO A 1 352 ? -0.124 20.152 -7.201 1.00 80.69 352 PRO A CA 1
ATOM 2849 C C . PRO A 1 352 ? -1.660 20.098 -7.210 1.00 80.69 352 PRO A C 1
ATOM 2851 O O . PRO A 1 352 ? -2.239 19.634 -6.224 1.00 80.69 352 PRO A O 1
ATOM 2854 N N . GLU A 1 353 ? -2.321 20.532 -8.289 1.00 83.25 353 GLU A N 1
ATOM 2855 C CA . GLU A 1 353 ? -3.782 20.517 -8.412 1.00 83.25 353 GLU A CA 1
ATOM 2856 C C . GLU A 1 353 ? -4.303 19.122 -8.763 1.00 83.25 353 GLU A C 1
ATOM 2858 O O . GLU A 1 353 ? -5.221 18.615 -8.113 1.00 83.25 353 GLU A O 1
ATOM 2863 N N . THR A 1 354 ? -3.711 18.482 -9.775 1.00 83.69 354 THR A N 1
ATOM 2864 C CA . THR A 1 354 ? -4.182 17.178 -10.275 1.00 83.69 354 THR A CA 1
ATOM 2865 C C . THR A 1 354 ? -3.509 15.995 -9.583 1.00 83.69 354 THR A C 1
ATOM 2867 O O . THR A 1 354 ? -4.105 14.929 -9.439 1.00 83.69 354 THR A O 1
ATOM 2870 N N . GLY A 1 355 ? -2.286 16.176 -9.088 1.00 80.38 355 GLY A N 1
ATOM 2871 C CA . GLY A 1 355 ? -1.463 15.114 -8.520 1.00 80.38 355 GLY A CA 1
ATOM 2872 C C . GLY A 1 355 ? -0.760 14.230 -9.543 1.00 80.38 355 GLY A C 1
ATOM 2873 O O . GLY A 1 355 ? -0.129 13.253 -9.135 1.00 80.38 355 GLY A O 1
ATOM 2874 N N . GLU A 1 356 ? -0.893 14.541 -10.830 1.00 87.50 356 GLU A N 1
ATOM 2875 C CA . GLU A 1 356 ? -0.356 13.750 -11.932 1.00 87.50 356 GLU A CA 1
ATOM 2876 C C . GLU A 1 356 ? 1.123 14.084 -12.192 1.00 87.50 356 GLU A C 1
ATOM 2878 O O . GLU A 1 356 ? 1.544 15.227 -11.982 1.00 87.50 356 GLU A O 1
ATOM 2883 N N . PRO A 1 357 ? 1.933 13.109 -12.645 1.00 88.94 357 PRO A N 1
ATOM 2884 C CA . PRO A 1 357 ? 3.330 13.348 -12.986 1.00 88.94 357 PRO A CA 1
ATOM 2885 C C . PRO A 1 357 ? 3.454 14.330 -14.158 1.00 88.94 357 PRO A C 1
ATOM 2887 O O . PRO A 1 357 ? 2.770 14.201 -15.174 1.00 88.94 357 PRO A O 1
ATOM 2890 N N . ILE A 1 358 ? 4.377 15.281 -14.041 1.00 86.62 358 ILE A N 1
ATOM 2891 C CA . ILE A 1 358 ? 4.713 16.247 -15.086 1.00 86.62 358 ILE A CA 1
ATOM 2892 C C . ILE A 1 358 ? 6.016 15.825 -15.759 1.00 86.62 358 ILE A C 1
ATOM 2894 O O . ILE A 1 358 ? 7.036 15.604 -15.107 1.00 86.62 358 ILE A O 1
ATOM 2898 N N . GLY A 1 359 ? 5.995 15.802 -17.090 1.00 83.25 359 GLY A N 1
ATOM 2899 C CA . GLY A 1 359 ? 7.197 15.651 -17.899 1.00 83.25 359 GLY A CA 1
ATOM 2900 C C . GLY A 1 359 ? 7.845 14.274 -17.770 1.00 83.25 359 GLY A C 1
ATOM 2901 O O . GLY A 1 359 ? 7.179 13.240 -17.737 1.00 83.25 359 GLY A O 1
ATOM 2902 N N . GLU A 1 360 ? 9.173 14.264 -17.779 1.00 81.88 360 GLU A N 1
ATOM 2903 C CA . GLU A 1 360 ? 9.974 13.044 -17.788 1.00 81.88 360 GLU A CA 1
ATOM 2904 C C . GLU A 1 360 ? 10.425 12.659 -16.379 1.00 81.88 360 GLU A C 1
ATOM 2906 O O . GLU A 1 360 ? 10.546 13.508 -15.495 1.00 81.88 360 GLU A O 1
ATOM 2911 N N . ALA A 1 361 ? 10.711 11.371 -16.175 1.00 84.75 361 ALA A N 1
ATOM 2912 C CA . ALA A 1 361 ? 11.205 10.893 -14.891 1.00 84.75 361 ALA A CA 1
ATOM 2913 C C . ALA A 1 361 ? 12.540 11.577 -14.548 1.00 84.75 361 ALA A C 1
ATOM 2915 O O . ALA A 1 361 ? 13.497 11.521 -15.320 1.00 84.75 361 ALA A O 1
ATOM 2916 N N . ILE A 1 362 ? 12.613 12.185 -13.363 1.00 82.94 362 ILE A N 1
ATOM 2917 C CA . ILE A 1 362 ? 13.824 12.816 -12.824 1.00 82.94 362 ILE A CA 1
ATOM 2918 C C . ILE A 1 362 ? 14.878 11.750 -12.516 1.00 82.94 362 ILE A C 1
ATOM 2920 O O . ILE A 1 362 ? 16.077 11.954 -12.699 1.00 82.94 362 ILE A O 1
ATOM 2924 N N . THR A 1 363 ? 14.426 10.610 -11.997 1.00 81.38 363 THR A N 1
ATOM 2925 C CA . THR A 1 363 ? 15.266 9.452 -11.701 1.00 81.38 363 THR A CA 1
ATOM 2926 C C . THR A 1 363 ? 14.432 8.180 -11.766 1.00 81.38 363 THR A C 1
ATOM 2928 O O . THR A 1 363 ? 13.215 8.209 -11.577 1.00 81.38 363 THR A O 1
ATOM 2931 N N . SER A 1 364 ? 15.093 7.061 -12.032 1.00 83.81 364 SER A N 1
ATOM 2932 C CA . SER A 1 364 ? 14.494 5.733 -12.082 1.00 83.81 364 SER A CA 1
ATOM 2933 C C . SER A 1 364 ? 15.409 4.777 -11.332 1.00 83.81 364 SER A C 1
ATOM 2935 O O . SER A 1 364 ? 16.628 4.821 -11.504 1.00 83.81 364 SER A O 1
ATOM 2937 N N . VAL A 1 365 ? 14.841 3.936 -10.473 1.00 83.56 365 VAL A N 1
ATOM 2938 C CA . VAL A 1 365 ? 15.614 3.023 -9.629 1.00 83.56 365 VAL A CA 1
ATOM 2939 C C . VAL A 1 365 ? 14.969 1.649 -9.628 1.00 83.56 365 VAL A C 1
ATOM 2941 O O . VAL A 1 365 ? 13.779 1.512 -9.334 1.00 83.56 365 VAL A O 1
ATOM 2944 N N . ARG A 1 366 ? 15.763 0.615 -9.920 1.00 85.31 366 ARG A N 1
ATOM 2945 C CA . ARG A 1 366 ? 15.292 -0.770 -9.888 1.00 85.31 366 ARG A CA 1
ATOM 2946 C C . ARG A 1 366 ? 14.914 -1.178 -8.470 1.00 85.31 366 ARG A C 1
ATOM 2948 O O . ARG A 1 366 ? 15.636 -0.902 -7.512 1.00 85.31 366 ARG A O 1
ATOM 2955 N N . MET A 1 367 ? 13.797 -1.882 -8.363 1.00 86.00 367 MET A N 1
ATOM 2956 C CA . MET A 1 367 ? 13.292 -2.487 -7.143 1.00 86.00 367 MET A CA 1
ATOM 2957 C C . MET A 1 367 ? 13.472 -3.995 -7.176 1.00 86.00 367 MET A C 1
ATOM 2959 O O . MET A 1 367 ? 13.039 -4.660 -8.114 1.00 86.00 367 MET A O 1
ATOM 2963 N N . THR A 1 368 ? 13.996 -4.537 -6.083 1.00 78.06 368 THR A N 1
ATOM 2964 C CA . THR A 1 368 ? 14.077 -5.979 -5.865 1.00 78.06 368 THR A CA 1
ATOM 2965 C C . THR A 1 368 ? 13.452 -6.304 -4.512 1.00 78.06 368 THR A C 1
ATOM 2967 O O . THR A 1 368 ? 13.925 -5.858 -3.463 1.00 78.06 368 THR A O 1
ATOM 2970 N N . ARG A 1 369 ? 12.359 -7.078 -4.520 1.00 77.56 369 ARG A N 1
ATOM 2971 C CA . ARG A 1 369 ? 11.634 -7.482 -3.303 1.00 77.56 369 ARG A CA 1
ATOM 2972 C C . ARG A 1 369 ? 12.579 -8.161 -2.303 1.00 77.56 369 ARG A C 1
ATOM 2974 O O . ARG A 1 369 ? 13.360 -9.028 -2.679 1.00 77.56 369 ARG A O 1
ATOM 2981 N N . GLY A 1 370 ? 12.509 -7.774 -1.029 1.00 68.44 370 GLY A N 1
ATOM 2982 C CA . GLY A 1 370 ? 13.353 -8.318 0.045 1.00 68.44 370 GLY A CA 1
ATOM 2983 C C . GLY A 1 370 ? 14.792 -7.784 0.083 1.00 68.44 370 GLY A C 1
ATOM 2984 O O . GLY A 1 370 ? 15.426 -7.849 1.143 1.00 68.44 370 GLY A O 1
ATOM 2985 N N . VAL A 1 371 ? 15.277 -7.213 -1.025 1.00 68.81 371 VAL A N 1
ATOM 2986 C CA . VAL A 1 371 ? 16.641 -6.691 -1.191 1.00 68.81 371 VAL A CA 1
ATOM 2987 C C . VAL A 1 371 ? 16.660 -5.165 -1.059 1.00 68.81 371 VAL A C 1
ATOM 2989 O O . VAL A 1 371 ? 17.402 -4.639 -0.232 1.00 68.81 371 VAL A O 1
ATOM 2992 N N . GLY A 1 372 ? 15.812 -4.452 -1.808 1.00 68.81 372 GLY A N 1
ATOM 2993 C CA . GLY A 1 372 ? 15.724 -2.993 -1.788 1.00 68.81 372 GLY A CA 1
ATOM 2994 C C . GLY A 1 372 ? 15.839 -2.339 -3.159 1.00 68.81 372 GLY A C 1
ATOM 2995 O O . GLY A 1 372 ? 15.384 -2.889 -4.159 1.00 68.81 372 GLY A O 1
ATOM 2996 N N . PHE A 1 373 ? 16.438 -1.148 -3.184 1.00 69.50 373 PHE A N 1
ATOM 2997 C CA . PHE A 1 373 ? 16.771 -0.433 -4.413 1.00 69.50 373 PHE A CA 1
ATOM 2998 C C . PHE A 1 373 ? 18.191 -0.773 -4.873 1.00 69.50 373 PHE A C 1
ATOM 3000 O O . PHE A 1 373 ? 19.146 -0.618 -4.107 1.00 69.50 373 PHE A O 1
ATOM 3007 N N . GLU A 1 374 ? 18.350 -1.161 -6.136 1.00 66.56 374 GLU A N 1
ATOM 3008 C CA . GLU A 1 374 ? 19.667 -1.256 -6.773 1.00 66.56 374 GLU A CA 1
ATOM 3009 C C . GLU A 1 374 ? 20.049 0.127 -7.322 1.00 66.56 374 GLU A C 1
ATOM 3011 O O . GLU A 1 374 ? 19.528 0.582 -8.337 1.00 66.56 374 GLU A O 1
ATOM 3016 N N . LYS A 1 375 ? 20.939 0.832 -6.607 1.00 55.03 375 LYS A N 1
ATOM 3017 C CA . LYS A 1 375 ? 21.338 2.219 -6.920 1.00 55.03 375 LYS A CA 1
ATOM 3018 C C . LYS A 1 375 ? 22.272 2.338 -8.139 1.00 55.03 375 LYS A C 1
ATOM 3020 O O . LYS A 1 375 ? 22.420 3.429 -8.679 1.00 55.03 375 LYS A O 1
ATOM 3025 N N . LEU A 1 376 ? 22.940 1.261 -8.555 1.00 56.34 376 LEU A N 1
ATOM 3026 C CA . LEU A 1 376 ? 23.954 1.297 -9.615 1.00 56.34 376 LEU A CA 1
ATOM 3027 C C . LEU A 1 376 ? 23.475 0.549 -10.859 1.00 56.34 376 LEU A C 1
ATOM 3029 O O . LEU A 1 376 ? 23.126 -0.622 -10.772 1.00 56.34 376 LEU A O 1
ATOM 3033 N N . GLY A 1 377 ? 23.523 1.220 -12.012 1.00 64.75 377 GLY A N 1
ATOM 3034 C CA . GLY A 1 377 ? 23.401 0.575 -13.322 1.00 64.75 377 GLY A CA 1
ATOM 3035 C C . GLY A 1 377 ? 21.982 0.301 -13.818 1.00 64.75 377 GLY A C 1
ATOM 3036 O O . GLY A 1 377 ? 21.844 -0.378 -14.828 1.00 64.75 377 GLY A O 1
ATOM 3037 N N . TRP A 1 378 ? 20.931 0.817 -13.169 1.00 82.81 378 TRP A N 1
ATOM 3038 C CA . TRP A 1 378 ? 19.587 0.723 -13.742 1.00 82.81 378 TRP A CA 1
ATOM 3039 C C . TRP A 1 378 ? 19.463 1.641 -14.962 1.00 82.81 378 TRP A C 1
ATOM 3041 O O . TRP A 1 378 ? 19.501 2.863 -14.835 1.00 82.81 378 TRP A O 1
ATOM 3051 N N . LEU A 1 379 ? 19.307 1.035 -16.138 1.00 81.69 379 LEU A N 1
ATOM 3052 C CA . LEU A 1 379 ? 19.186 1.726 -17.427 1.00 81.69 379 LEU A CA 1
ATOM 3053 C C . LEU A 1 379 ? 17.770 1.622 -18.017 1.00 81.69 379 LEU A C 1
ATOM 3055 O O . LEU A 1 379 ? 17.544 1.971 -19.169 1.00 81.69 379 LEU A O 1
ATOM 3059 N N . GLY A 1 380 ? 16.806 1.140 -17.230 1.00 88.06 380 GLY A N 1
ATOM 3060 C CA . GLY A 1 380 ? 15.448 0.848 -17.686 1.00 88.06 380 GLY A CA 1
ATOM 3061 C C . GLY A 1 380 ? 15.256 -0.612 -18.106 1.00 88.06 380 GLY A C 1
ATOM 3062 O O . GLY A 1 380 ? 16.207 -1.327 -18.423 1.00 88.06 380 GLY A O 1
ATOM 3063 N N . ALA A 1 381 ? 13.997 -1.061 -18.106 1.00 91.31 381 ALA A N 1
ATOM 3064 C CA . ALA A 1 381 ? 13.647 -2.470 -18.295 1.00 91.31 381 ALA A CA 1
ATOM 3065 C C . ALA A 1 381 ? 14.043 -3.014 -19.680 1.00 91.31 381 ALA A C 1
ATOM 3067 O O . ALA A 1 381 ? 14.543 -4.132 -19.771 1.00 91.31 381 ALA A O 1
ATOM 3068 N N . GLY A 1 382 ? 13.891 -2.208 -20.738 1.00 91.94 382 GLY A N 1
ATOM 3069 C CA . GLY A 1 382 ? 14.330 -2.552 -22.095 1.00 91.94 382 GLY A CA 1
ATOM 3070 C C . GLY A 1 382 ? 15.818 -2.884 -22.155 1.00 91.94 382 GLY A C 1
ATOM 3071 O O . GLY A 1 382 ? 16.197 -4.002 -22.504 1.00 91.94 382 GLY A O 1
ATOM 3072 N N . ILE A 1 383 ? 16.661 -1.931 -21.751 1.00 91.12 383 ILE A N 1
ATOM 3073 C CA . ILE A 1 383 ? 18.122 -2.079 -21.783 1.00 91.12 383 ILE A CA 1
ATOM 3074 C C . ILE A 1 383 ? 18.573 -3.216 -20.858 1.00 91.12 383 ILE A C 1
ATOM 3076 O O . ILE A 1 383 ? 19.378 -4.049 -21.270 1.00 91.12 383 ILE A O 1
ATOM 3080 N N . GLN A 1 384 ? 18.018 -3.308 -19.643 1.00 91.12 384 GLN A N 1
ATOM 3081 C CA . GLN A 1 384 ? 18.361 -4.388 -18.715 1.00 91.12 384 GLN A CA 1
ATOM 3082 C C . GLN A 1 384 ? 18.006 -5.768 -19.284 1.00 91.12 384 GLN A C 1
ATOM 3084 O O . GLN A 1 384 ? 18.793 -6.698 -19.128 1.00 91.12 384 GLN A O 1
ATOM 3089 N N . SER A 1 385 ? 16.872 -5.904 -19.983 1.00 93.25 385 SER A N 1
ATOM 3090 C CA . SER A 1 385 ? 16.493 -7.173 -20.619 1.00 93.25 385 SER A CA 1
ATOM 3091 C C . SER A 1 385 ? 17.508 -7.625 -21.672 1.00 93.25 385 SER A C 1
ATOM 3093 O O . SER A 1 385 ? 17.843 -8.807 -21.731 1.00 93.25 385 SER A O 1
ATOM 3095 N N . LEU A 1 386 ? 18.073 -6.686 -22.440 1.00 92.56 386 LEU A N 1
ATOM 3096 C CA . LEU A 1 386 ? 19.111 -6.979 -23.426 1.00 92.56 386 LEU A CA 1
ATOM 3097 C C . LEU A 1 386 ? 20.457 -7.321 -22.769 1.00 92.56 386 LEU A C 1
ATOM 3099 O O . LEU A 1 386 ? 21.129 -8.256 -23.202 1.00 92.56 386 LEU A O 1
ATOM 3103 N N . ILE A 1 387 ? 20.831 -6.625 -21.690 1.00 90.25 387 ILE A N 1
ATOM 3104 C CA . ILE A 1 387 ? 22.026 -6.956 -20.897 1.00 90.25 387 ILE A CA 1
ATOM 3105 C C . ILE A 1 387 ? 21.907 -8.371 -20.314 1.00 90.25 387 ILE A C 1
ATOM 3107 O O . ILE A 1 387 ? 22.830 -9.178 -20.467 1.00 90.25 387 ILE A O 1
ATOM 3111 N N . ASP A 1 388 ? 20.770 -8.696 -19.700 1.00 91.12 388 ASP A N 1
ATOM 3112 C CA . ASP A 1 388 ? 20.523 -10.003 -19.089 1.00 91.12 388 ASP A CA 1
ATOM 3113 C C . ASP A 1 388 ? 20.495 -11.123 -20.142 1.00 91.12 388 ASP A C 1
ATOM 3115 O O . ASP A 1 388 ? 21.049 -12.197 -19.907 1.00 91.12 388 ASP A O 1
ATOM 3119 N N . TYR A 1 389 ? 19.927 -10.869 -21.326 1.00 91.12 389 TYR A N 1
ATOM 3120 C CA . TYR A 1 389 ? 20.003 -11.786 -22.468 1.00 91.12 389 TYR A CA 1
ATOM 3121 C C . TYR A 1 389 ? 21.448 -11.988 -22.947 1.00 91.12 389 TYR A C 1
ATOM 3123 O O . TYR A 1 389 ? 21.887 -13.121 -23.145 1.00 91.12 389 TYR A O 1
ATOM 3131 N N . SER A 1 390 ? 22.225 -10.904 -23.079 1.00 89.81 390 SER A N 1
ATOM 3132 C CA . SER A 1 390 ? 23.636 -10.973 -23.491 1.00 89.81 390 SER A CA 1
ATOM 3133 C C . SER A 1 390 ? 24.526 -11.722 -22.498 1.00 89.81 390 SER A C 1
ATOM 3135 O O . SER A 1 390 ? 25.584 -12.221 -22.867 1.00 89.81 390 SER A O 1
ATOM 3137 N N . SER A 1 391 ? 24.066 -11.828 -21.250 1.00 88.56 391 SER A N 1
ATOM 3138 C CA . SER A 1 391 ? 24.733 -12.539 -20.159 1.00 88.56 391 SER A CA 1
ATOM 3139 C C . SER A 1 391 ? 24.163 -13.943 -19.921 1.00 88.56 391 SER A C 1
ATOM 3141 O O . SER A 1 391 ? 24.492 -14.560 -18.914 1.00 88.56 391 SER A O 1
ATOM 3143 N N . GLU A 1 392 ? 23.283 -14.430 -20.805 1.00 89.62 392 GLU A N 1
ATOM 3144 C CA . GLU A 1 392 ? 22.614 -15.740 -20.712 1.00 89.62 392 GLU A CA 1
ATOM 3145 C C . GLU A 1 392 ? 21.751 -15.936 -19.450 1.00 89.62 392 GLU A C 1
ATOM 3147 O O . GLU A 1 392 ? 21.401 -17.054 -19.077 1.00 89.62 392 GLU A O 1
ATOM 3152 N N . VAL A 1 393 ? 21.356 -14.840 -18.798 1.00 91.19 393 VAL A N 1
ATOM 3153 C CA . VAL A 1 393 ? 20.449 -14.856 -17.639 1.00 91.19 393 VAL A CA 1
ATOM 3154 C C . VAL A 1 393 ? 18.988 -14.963 -18.090 1.00 91.19 393 VAL A C 1
ATOM 3156 O O . VAL A 1 393 ? 18.133 -15.437 -17.339 1.00 91.19 393 VAL A O 1
ATOM 3159 N N . ARG A 1 394 ? 18.686 -14.514 -19.314 1.00 90.81 394 ARG A N 1
ATOM 3160 C CA . ARG A 1 394 ? 17.336 -14.437 -19.888 1.00 90.81 394 ARG A CA 1
ATOM 3161 C C . ARG A 1 394 ? 17.294 -14.958 -21.319 1.00 90.81 394 ARG A C 1
ATOM 3163 O O . ARG A 1 394 ? 18.304 -14.953 -22.018 1.00 90.81 394 ARG A O 1
ATOM 3170 N N . MET A 1 395 ? 16.112 -15.396 -21.748 1.00 92.44 395 MET A N 1
ATOM 3171 C CA . MET A 1 395 ? 15.877 -15.891 -23.110 1.00 92.44 395 MET A CA 1
ATOM 3172 C C . MET A 1 395 ? 15.347 -14.773 -24.017 1.00 92.44 395 MET A C 1
ATOM 3174 O O . MET A 1 395 ? 14.868 -13.753 -23.530 1.00 92.44 395 MET A O 1
ATOM 3178 N N . PHE A 1 396 ? 15.369 -14.967 -25.340 1.00 92.75 396 PHE A N 1
ATOM 3179 C CA . PHE A 1 396 ? 14.822 -13.993 -26.298 1.00 92.75 396 PHE A CA 1
ATOM 3180 C C . PHE A 1 396 ? 13.377 -13.585 -25.975 1.00 92.75 396 PHE A C 1
ATOM 3182 O O . PHE A 1 396 ? 13.029 -12.406 -26.014 1.00 92.75 396 PHE A O 1
ATOM 3189 N N . ASN A 1 397 ? 12.551 -14.549 -25.558 1.00 92.50 397 ASN A N 1
ATOM 3190 C CA . ASN A 1 397 ? 11.158 -14.308 -25.180 1.00 92.50 397 ASN A CA 1
ATOM 3191 C C . ASN A 1 397 ? 10.991 -13.387 -23.965 1.00 92.50 397 ASN A C 1
ATOM 3193 O O . ASN A 1 397 ? 9.873 -12.947 -23.718 1.00 92.50 397 ASN A O 1
ATOM 3197 N N . ASP A 1 398 ? 12.052 -13.068 -23.223 1.00 92.81 398 ASP A N 1
ATOM 3198 C CA . ASP A 1 398 ? 12.030 -12.141 -22.088 1.00 92.81 398 ASP A CA 1
ATOM 3199 C C . ASP A 1 398 ? 12.376 -10.703 -22.493 1.00 92.81 398 ASP A C 1
ATOM 3201 O O . ASP A 1 398 ? 12.121 -9.779 -21.721 1.00 92.81 398 ASP A O 1
ATOM 3205 N N . LEU A 1 399 ? 12.897 -10.491 -23.706 1.00 93.12 399 LEU A N 1
ATOM 3206 C CA . LEU A 1 399 ? 13.291 -9.169 -24.177 1.00 93.12 399 LEU A CA 1
ATOM 3207 C C . LEU A 1 399 ? 12.103 -8.209 -24.216 1.00 93.12 399 LEU A C 1
ATOM 3209 O O . LEU A 1 399 ? 10.964 -8.577 -24.540 1.00 93.12 399 LEU A O 1
ATOM 3213 N N . LEU A 1 400 ? 12.401 -6.961 -23.876 1.00 94.75 400 LEU A N 1
ATOM 3214 C CA . LEU A 1 400 ? 11.471 -5.844 -23.878 1.00 94.75 400 LEU A CA 1
ATOM 3215 C C . LEU A 1 400 ? 11.913 -4.804 -24.917 1.00 94.75 400 LEU A C 1
ATOM 3217 O O . LEU A 1 400 ? 13.105 -4.722 -25.231 1.00 94.75 400 LEU A O 1
ATOM 3221 N N . PRO A 1 401 ? 10.980 -3.994 -25.446 1.00 94.50 401 PRO A N 1
ATOM 3222 C CA . PRO A 1 401 ? 11.334 -2.858 -26.284 1.00 94.50 401 PRO A CA 1
ATOM 3223 C C . PRO A 1 401 ? 12.304 -1.901 -25.583 1.00 94.50 401 PRO A C 1
ATOM 3225 O O . PRO A 1 401 ? 12.217 -1.675 -24.373 1.00 94.50 401 PRO A O 1
ATOM 3228 N N . ILE A 1 402 ? 13.237 -1.337 -26.349 1.00 93.94 402 ILE A N 1
ATOM 3229 C CA . ILE A 1 402 ? 14.249 -0.402 -25.853 1.00 93.94 402 ILE A CA 1
ATOM 3230 C C . ILE A 1 402 ? 13.938 0.991 -26.378 1.00 93.94 402 ILE A C 1
ATOM 3232 O O . ILE A 1 402 ? 14.087 1.248 -27.570 1.00 93.94 402 ILE A O 1
ATOM 3236 N N . THR A 1 403 ? 13.571 1.911 -25.491 1.00 90.81 403 THR A N 1
ATOM 3237 C CA . THR A 1 403 ? 13.403 3.324 -25.844 1.00 90.81 403 THR A CA 1
ATOM 3238 C C . THR A 1 403 ? 14.734 4.059 -25.722 1.00 90.81 403 THR A C 1
ATOM 3240 O O . THR A 1 403 ? 15.315 4.117 -24.640 1.00 90.81 403 THR A O 1
ATOM 3243 N N . LEU A 1 404 ? 15.205 4.655 -26.817 1.00 88.94 404 LEU A N 1
ATOM 3244 C CA . LEU A 1 404 ? 16.424 5.463 -26.860 1.00 88.94 404 LEU A CA 1
ATOM 3245 C C . LEU A 1 404 ? 16.082 6.910 -27.217 1.00 88.94 404 LEU A C 1
ATOM 3247 O O . LEU A 1 404 ? 15.183 7.182 -28.018 1.00 88.94 404 LEU A O 1
ATOM 3251 N N . LYS A 1 405 ? 16.830 7.852 -26.641 1.00 86.38 405 LYS A N 1
ATOM 3252 C CA . LYS A 1 405 ? 16.770 9.264 -27.025 1.00 86.38 405 LYS A CA 1
ATOM 3253 C C . LYS A 1 405 ? 17.933 9.621 -27.923 1.00 86.38 405 LYS A C 1
ATOM 3255 O O . LYS A 1 405 ? 19.083 9.290 -27.639 1.00 86.38 405 LYS A O 1
ATOM 3260 N N . VAL A 1 406 ? 17.635 10.353 -28.986 1.00 84.25 406 VAL A N 1
ATOM 3261 C CA . VAL A 1 406 ? 18.654 10.873 -29.887 1.00 84.25 406 VAL A CA 1
ATOM 3262 C C . VAL A 1 406 ? 19.394 12.011 -29.191 1.00 84.25 406 VAL A C 1
ATOM 3264 O O . VAL A 1 406 ? 18.817 13.056 -28.898 1.00 84.25 406 VAL A O 1
ATOM 3267 N N . GLY A 1 407 ? 20.677 11.798 -28.905 1.00 81.31 407 GLY A N 1
ATOM 3268 C CA . GLY A 1 407 ? 21.551 12.827 -28.349 1.00 81.31 407 GLY A CA 1
ATOM 3269 C C . GLY A 1 407 ? 22.010 13.849 -29.396 1.00 81.31 407 GLY A C 1
ATOM 3270 O O . GLY A 1 407 ? 21.537 13.878 -30.533 1.00 81.31 407 GLY A O 1
ATOM 3271 N N . ALA A 1 408 ? 23.004 14.663 -29.030 1.00 80.38 408 ALA A N 1
ATOM 3272 C CA . ALA A 1 408 ? 23.597 15.648 -29.939 1.00 80.38 408 ALA A CA 1
ATOM 3273 C C . ALA A 1 408 ? 24.217 14.998 -31.191 1.00 80.38 408 ALA A C 1
ATOM 3275 O O . ALA A 1 408 ? 24.151 15.554 -32.289 1.00 80.38 408 ALA A O 1
ATOM 3276 N N . ASN A 1 409 ? 24.799 13.803 -31.042 1.00 80.44 409 ASN A N 1
ATOM 3277 C CA . ASN A 1 409 ? 25.278 13.017 -32.171 1.00 80.44 409 ASN A CA 1
ATOM 3278 C C . ASN A 1 409 ? 24.125 12.212 -32.784 1.00 80.44 409 ASN A C 1
ATOM 3280 O O . ASN A 1 409 ? 23.908 11.053 -32.450 1.00 80.44 409 ASN A O 1
ATOM 3284 N N . THR A 1 410 ? 23.420 12.804 -33.745 1.00 76.75 410 THR A N 1
ATOM 3285 C CA . THR A 1 410 ? 22.266 12.178 -34.416 1.00 76.75 410 THR A CA 1
ATOM 3286 C C . THR A 1 410 ? 22.609 10.964 -35.289 1.00 76.75 410 THR A C 1
ATOM 3288 O O . THR A 1 410 ? 21.719 10.386 -35.911 1.00 76.75 410 THR A O 1
ATOM 3291 N N . LYS A 1 411 ? 23.887 10.568 -35.364 1.00 74.62 411 LYS A N 1
ATOM 3292 C CA . LYS A 1 411 ? 24.357 9.378 -36.090 1.00 74.62 411 LYS A CA 1
ATOM 3293 C C . LYS A 1 411 ? 24.629 8.181 -35.181 1.00 74.62 411 LYS A C 1
ATOM 3295 O O . LYS A 1 411 ? 24.867 7.093 -35.694 1.00 74.62 411 LYS A O 1
ATOM 3300 N N . MET A 1 412 ? 24.644 8.362 -33.863 1.00 80.12 412 MET A N 1
ATOM 3301 C CA . MET A 1 412 ? 24.943 7.293 -32.911 1.00 80.12 412 MET A CA 1
ATOM 3302 C C . MET A 1 412 ? 24.010 7.394 -31.717 1.00 80.12 412 MET A C 1
ATOM 3304 O O . MET A 1 412 ? 23.898 8.451 -31.103 1.00 80.12 412 MET A O 1
ATOM 3308 N N . LEU A 1 413 ? 23.364 6.285 -31.382 1.00 83.62 413 LEU A N 1
ATOM 3309 C CA . LEU A 1 413 ? 22.507 6.189 -30.211 1.00 83.62 413 LEU A CA 1
ATOM 3310 C C . LEU A 1 413 ? 23.225 5.374 -29.144 1.00 83.62 413 LEU A C 1
ATOM 3312 O O . LEU A 1 413 ? 23.683 4.264 -29.417 1.00 83.62 413 LEU A O 1
ATOM 3316 N N . ASP A 1 414 ? 23.358 5.957 -27.956 1.00 84.31 414 ASP A N 1
ATOM 3317 C CA . ASP A 1 414 ? 23.890 5.258 -26.788 1.00 84.31 414 ASP A CA 1
ATOM 3318 C C . ASP A 1 414 ? 22.840 4.256 -26.316 1.00 84.31 414 ASP A C 1
ATOM 3320 O O . ASP A 1 414 ? 21.712 4.655 -26.016 1.00 84.31 414 ASP A O 1
ATOM 3324 N N . VAL A 1 415 ? 23.183 2.967 -26.314 1.00 86.38 415 VAL A N 1
ATOM 3325 C CA . VAL A 1 415 ? 22.284 1.913 -25.832 1.00 86.38 415 VAL A CA 1
ATOM 3326 C C . VAL A 1 415 ? 22.614 1.602 -24.379 1.00 86.38 415 VAL A C 1
ATOM 3328 O O . VAL A 1 415 ? 21.721 1.636 -23.539 1.00 86.38 415 VAL A O 1
ATOM 3331 N N . TRP A 1 416 ? 23.886 1.337 -24.060 1.00 86.75 416 TRP A N 1
ATOM 3332 C CA . TRP A 1 416 ? 24.365 1.320 -22.676 1.00 86.75 416 TRP A CA 1
ATOM 3333 C C . TRP A 1 416 ? 25.873 1.512 -22.555 1.00 86.75 416 TRP A C 1
ATOM 3335 O O . TRP A 1 416 ? 26.646 1.184 -23.454 1.00 86.75 416 TRP A O 1
ATOM 3345 N N . GLY A 1 417 ? 26.297 1.938 -21.365 1.00 78.81 417 GLY A N 1
ATOM 3346 C CA . GLY A 1 417 ? 27.695 2.033 -20.967 1.00 78.81 417 GLY A CA 1
ATOM 3347 C C . GLY A 1 417 ? 27.938 1.486 -19.565 1.00 78.81 417 GLY A C 1
ATOM 3348 O O . GLY A 1 417 ? 27.186 1.750 -18.630 1.00 78.81 417 GLY A O 1
ATOM 3349 N N . THR A 1 418 ? 29.026 0.744 -19.408 1.00 71.88 418 THR A N 1
ATOM 3350 C CA . THR A 1 418 ? 29.651 0.394 -18.133 1.00 71.88 418 THR A CA 1
ATOM 3351 C C . THR A 1 418 ? 31.071 0.958 -18.108 1.00 71.88 418 THR A C 1
ATOM 3353 O O . THR A 1 418 ? 31.585 1.440 -19.114 1.00 71.88 418 THR A O 1
ATOM 3356 N N . LYS A 1 419 ? 31.759 0.856 -16.964 1.00 71.50 419 LYS A N 1
ATOM 3357 C CA . LYS A 1 419 ? 33.142 1.342 -16.824 1.00 71.50 419 LYS A CA 1
ATOM 3358 C C . LYS A 1 419 ? 34.106 0.777 -17.885 1.00 71.50 419 LYS A C 1
ATOM 3360 O O . LYS A 1 419 ? 35.076 1.448 -18.219 1.00 71.50 419 LYS A O 1
ATOM 3365 N N . ASN A 1 420 ? 33.845 -0.430 -18.396 1.00 73.69 420 ASN A N 1
ATOM 3366 C CA . ASN A 1 420 ? 34.752 -1.148 -19.296 1.00 73.69 420 ASN A CA 1
ATOM 3367 C C . ASN A 1 420 ? 34.155 -1.424 -20.687 1.00 73.69 420 ASN A C 1
ATOM 3369 O O . ASN A 1 420 ? 34.834 -2.007 -21.527 1.00 73.69 420 ASN A O 1
ATOM 3373 N N . GLU A 1 421 ? 32.899 -1.057 -20.937 1.00 78.44 421 GLU A N 1
ATOM 3374 C CA . GLU A 1 421 ? 32.185 -1.440 -22.156 1.00 78.44 421 GLU A CA 1
ATOM 3375 C C . GLU A 1 421 ? 31.139 -0.391 -22.514 1.00 78.44 421 GLU A C 1
ATOM 3377 O O . GLU A 1 421 ? 30.388 0.034 -21.646 1.00 78.44 421 GLU A O 1
ATOM 3382 N N . HIS A 1 422 ? 31.056 -0.010 -23.784 1.00 83.25 422 HIS A N 1
ATOM 3383 C CA . HIS A 1 422 ? 30.002 0.861 -24.295 1.00 83.25 422 HIS A CA 1
ATOM 3384 C C . HIS A 1 422 ? 29.414 0.269 -25.573 1.00 83.25 422 HIS A C 1
ATOM 3386 O O . HIS A 1 422 ? 30.151 -0.063 -26.505 1.00 83.25 422 HIS A O 1
ATOM 3392 N N . VAL A 1 423 ? 28.090 0.174 -25.615 1.00 86.12 423 VAL A N 1
ATOM 3393 C CA . VAL A 1 423 ? 27.314 -0.372 -26.723 1.00 86.12 423 VAL A CA 1
ATOM 3394 C C . VAL A 1 423 ? 26.545 0.757 -27.391 1.00 86.12 423 VAL A C 1
ATOM 3396 O O . VAL A 1 423 ? 25.683 1.397 -26.792 1.00 86.12 423 VAL A O 1
ATOM 3399 N N . TRP A 1 424 ? 26.866 0.974 -28.665 1.00 86.00 424 TRP A N 1
ATOM 3400 C CA . TRP A 1 424 ? 26.279 2.012 -29.503 1.00 86.00 424 TRP A CA 1
ATOM 3401 C C . TRP A 1 424 ? 25.513 1.386 -30.663 1.00 86.00 424 TRP A C 1
ATOM 3403 O O . TRP A 1 424 ? 25.959 0.403 -31.261 1.00 86.00 424 TRP A O 1
ATOM 3413 N N . LEU A 1 425 ? 24.410 2.020 -31.043 1.00 85.88 425 LEU A N 1
ATOM 3414 C CA . LEU A 1 425 ? 23.732 1.782 -32.309 1.00 85.88 425 LEU A CA 1
ATOM 3415 C C . LEU A 1 425 ? 24.142 2.881 -33.296 1.00 85.88 425 LEU A C 1
ATOM 3417 O O . LEU A 1 425 ? 23.763 4.046 -33.155 1.00 85.88 425 LEU A O 1
ATOM 3421 N N . THR A 1 426 ? 24.933 2.511 -34.303 1.00 80.38 426 THR A N 1
ATOM 3422 C CA . THR A 1 426 ? 25.333 3.429 -35.377 1.00 80.38 426 THR A CA 1
ATOM 3423 C C . THR A 1 426 ? 24.227 3.513 -36.422 1.00 80.38 426 THR A C 1
ATOM 3425 O O . THR A 1 426 ? 23.888 2.524 -37.069 1.00 80.38 426 THR A O 1
ATOM 3428 N N . LEU A 1 427 ? 23.693 4.713 -36.621 1.00 73.88 427 LEU A N 1
ATOM 3429 C CA . LEU A 1 427 ? 22.664 4.995 -37.612 1.00 73.88 427 LEU A CA 1
ATOM 3430 C C . LEU A 1 427 ? 23.315 5.226 -38.978 1.00 73.88 427 LEU A C 1
ATOM 3432 O O . LEU A 1 427 ? 24.114 6.148 -39.170 1.00 73.88 427 LEU A O 1
ATOM 3436 N N . SER A 1 428 ? 22.953 4.406 -39.958 1.00 58.06 428 SER A N 1
ATOM 3437 C CA . SER A 1 428 ? 23.459 4.532 -41.323 1.00 58.06 428 SER A CA 1
ATOM 3438 C C . SER A 1 428 ? 22.649 5.592 -42.097 1.00 58.06 428 SER A C 1
ATOM 3440 O O . SER A 1 428 ? 21.573 5.328 -42.613 1.00 58.06 428 SER A O 1
ATOM 3442 N N . VAL A 1 429 ? 23.208 6.810 -42.149 1.00 53.94 429 VAL A N 1
ATOM 3443 C CA . VAL A 1 429 ? 22.907 7.958 -43.043 1.00 53.94 429 VAL A CA 1
ATOM 3444 C C . VAL A 1 429 ? 21.530 8.661 -42.914 1.00 53.94 429 VAL A C 1
ATOM 3446 O O . VAL A 1 429 ? 20.474 8.056 -42.978 1.00 53.94 429 VAL A O 1
ATOM 3449 N N . LYS A 1 430 ? 21.577 10.008 -42.795 1.00 55.47 430 LYS A N 1
ATOM 3450 C CA . LYS A 1 430 ? 20.484 11.020 -42.860 1.00 55.47 430 LYS A CA 1
ATOM 3451 C C . LYS A 1 430 ? 19.092 10.536 -42.399 1.00 55.47 430 LYS A C 1
ATOM 3453 O O . LYS A 1 430 ? 18.106 10.745 -43.099 1.00 55.47 430 LYS A O 1
ATOM 3458 N N . SER A 1 431 ? 19.003 10.010 -41.180 1.00 57.47 431 SER A N 1
ATOM 3459 C CA . SER A 1 431 ? 17.774 9.500 -40.546 1.00 57.47 431 SER A CA 1
ATOM 3460 C C . SER A 1 431 ? 16.674 10.551 -40.305 1.00 57.47 431 SER A C 1
ATOM 3462 O O . SER A 1 431 ? 15.621 10.232 -39.762 1.00 57.47 431 SER A O 1
ATOM 3464 N N . GLY A 1 432 ? 16.899 11.824 -40.657 1.00 67.81 432 GLY A N 1
ATOM 3465 C CA . GLY A 1 432 ? 15.987 12.930 -40.347 1.00 67.81 432 GLY A CA 1
ATOM 3466 C C . GLY A 1 432 ? 15.750 13.136 -38.844 1.00 67.81 432 GLY A C 1
ATOM 3467 O O . GLY A 1 432 ? 14.928 13.978 -38.483 1.00 67.81 432 GLY A O 1
ATOM 3468 N N . LEU A 1 433 ? 16.450 12.379 -37.991 1.00 76.44 433 LEU A N 1
ATOM 3469 C CA . LEU A 1 433 ? 16.318 12.425 -36.547 1.00 76.44 433 LEU A CA 1
ATOM 3470 C C . LEU A 1 433 ? 16.978 13.687 -36.013 1.00 76.44 433 LEU A C 1
ATOM 3472 O O . LEU A 1 433 ? 18.091 14.051 -36.410 1.00 76.44 433 LEU A O 1
ATOM 3476 N N . LYS A 1 434 ? 16.278 14.348 -35.101 1.00 82.69 434 LYS A N 1
ATOM 3477 C CA . LYS A 1 434 ? 16.777 15.519 -34.387 1.00 82.69 434 LYS A CA 1
ATOM 3478 C C . LYS A 1 434 ? 17.149 15.126 -32.966 1.00 82.69 434 LYS A C 1
ATOM 3480 O O . LYS A 1 434 ? 16.633 14.154 -32.424 1.00 82.69 434 LYS A O 1
ATOM 3485 N N . SER A 1 435 ? 18.055 15.892 -32.364 1.00 81.44 435 SER A N 1
ATOM 3486 C CA . SER A 1 435 ? 18.339 15.757 -30.935 1.00 81.44 435 SER A CA 1
ATOM 3487 C C . SER A 1 435 ? 17.036 15.905 -30.145 1.00 81.44 435 SER A C 1
ATOM 3489 O O . SER A 1 435 ? 16.275 16.839 -30.393 1.00 81.44 435 SER A O 1
ATOM 3491 N N . GLY A 1 436 ? 16.798 14.996 -29.204 1.00 82.69 436 GLY A N 1
ATOM 3492 C CA . GLY A 1 436 ? 15.563 14.907 -28.425 1.00 82.69 436 GLY A CA 1
ATOM 3493 C C . GLY A 1 436 ? 14.495 13.985 -29.018 1.00 82.69 436 GLY A C 1
ATOM 3494 O O . GLY A 1 436 ? 13.563 13.638 -28.297 1.00 82.69 436 GLY A O 1
ATOM 3495 N N . ASP A 1 437 ? 14.628 13.537 -30.273 1.00 84.81 437 ASP A N 1
ATOM 3496 C CA . ASP A 1 437 ? 13.721 12.525 -30.823 1.00 84.81 437 ASP A CA 1
ATOM 3497 C C . ASP A 1 437 ? 13.792 11.241 -29.975 1.00 84.81 437 ASP A C 1
ATOM 3499 O O . ASP A 1 437 ? 14.858 10.849 -29.489 1.00 84.81 437 ASP A O 1
ATOM 3503 N N . SER A 1 438 ? 12.652 10.568 -29.820 1.00 88.06 438 SER A N 1
ATOM 3504 C CA . SER A 1 438 ? 12.562 9.258 -29.176 1.00 88.06 438 SER A CA 1
ATOM 3505 C C . SER A 1 438 ? 12.365 8.182 -30.236 1.00 88.06 438 SER A C 1
ATOM 3507 O O . SER A 1 438 ? 11.522 8.317 -31.127 1.00 88.06 438 SER A O 1
ATOM 3509 N N . ILE A 1 439 ? 13.169 7.130 -30.147 1.00 89.62 439 ILE A N 1
ATOM 3510 C CA . ILE A 1 439 ? 13.082 5.948 -30.999 1.00 89.62 439 ILE A CA 1
ATOM 3511 C C . ILE A 1 439 ? 12.929 4.711 -30.119 1.00 89.62 439 ILE A C 1
ATOM 3513 O O . ILE A 1 439 ? 13.367 4.696 -28.969 1.00 89.62 439 ILE A O 1
ATOM 3517 N N . GLU A 1 440 ? 12.329 3.667 -30.662 1.00 94.06 440 GLU A N 1
ATOM 3518 C CA . GLU A 1 440 ? 12.136 2.409 -29.956 1.00 94.06 440 GLU A CA 1
ATOM 3519 C C . GLU A 1 440 ? 12.680 1.252 -30.795 1.00 94.06 440 GLU A C 1
ATOM 3521 O O . GLU A 1 440 ? 12.446 1.184 -32.000 1.00 94.06 440 GLU A O 1
ATOM 3526 N N . LEU A 1 441 ? 13.444 0.362 -30.166 1.00 94.06 441 LEU A N 1
ATOM 3527 C CA . LEU A 1 441 ? 13.899 -0.892 -30.755 1.00 94.06 441 LEU A CA 1
ATOM 3528 C C . LEU A 1 441 ? 13.014 -2.016 -30.220 1.00 94.06 441 LEU A C 1
ATOM 3530 O O . LEU A 1 441 ? 13.071 -2.341 -29.035 1.00 94.06 441 LEU A O 1
ATOM 3534 N N . ILE A 1 442 ? 12.215 -2.622 -31.089 1.00 95.12 442 ILE A N 1
ATOM 3535 C CA . ILE A 1 442 ? 11.289 -3.704 -30.754 1.00 95.12 442 ILE A CA 1
ATOM 3536 C C . ILE A 1 442 ? 11.924 -5.036 -31.181 1.00 95.12 442 ILE A C 1
ATOM 3538 O O . ILE A 1 442 ? 12.219 -5.188 -32.369 1.00 95.12 442 ILE A O 1
ATOM 3542 N N . PRO A 1 443 ? 12.155 -5.996 -30.264 1.00 95.31 443 PRO A N 1
ATOM 3543 C CA . PRO A 1 443 ? 12.631 -7.328 -30.634 1.00 95.31 443 PRO A CA 1
ATOM 3544 C C . PRO A 1 443 ? 11.651 -7.997 -31.609 1.00 95.31 443 PRO A C 1
ATOM 3546 O O . PRO A 1 443 ? 10.458 -8.072 -31.325 1.00 95.31 443 PRO A O 1
ATOM 3549 N N . ASP A 1 444 ? 12.149 -8.475 -32.749 1.00 95.19 444 ASP A N 1
ATOM 3550 C CA . ASP A 1 444 ? 11.338 -9.087 -33.811 1.00 95.19 444 ASP A CA 1
ATOM 3551 C C . ASP A 1 444 ? 11.536 -10.605 -33.870 1.00 95.19 444 ASP A C 1
ATOM 3553 O O . ASP A 1 444 ? 10.578 -11.371 -33.790 1.00 95.19 444 ASP A O 1
ATOM 3557 N N . LYS A 1 445 ? 12.792 -11.056 -33.964 1.00 94.06 445 LYS A N 1
ATOM 3558 C CA . LYS A 1 445 ? 13.144 -12.483 -34.018 1.00 94.06 445 LYS A CA 1
ATOM 3559 C C . LYS A 1 445 ? 14.569 -12.746 -33.549 1.00 94.06 445 LYS A C 1
ATOM 3561 O O . LYS A 1 445 ? 15.419 -11.859 -33.594 1.00 94.06 445 LYS A O 1
ATOM 3566 N N . GLU A 1 446 ? 14.829 -13.990 -33.171 1.00 93.75 446 GLU A N 1
ATOM 3567 C CA . GLU A 1 446 ? 16.160 -14.502 -32.850 1.00 93.75 446 GLU A CA 1
ATOM 3568 C C . GLU A 1 446 ? 16.694 -15.367 -33.999 1.00 93.75 446 GLU A C 1
ATOM 3570 O O . GLU A 1 446 ? 15.983 -16.191 -34.576 1.00 93.75 446 GLU A O 1
ATOM 3575 N N . LEU A 1 447 ? 17.959 -15.146 -34.332 1.00 90.12 447 LEU A N 1
ATOM 3576 C CA . LEU A 1 447 ? 18.815 -15.980 -35.165 1.00 90.12 447 LEU A CA 1
ATOM 3577 C C . LEU A 1 447 ? 19.975 -16.476 -34.286 1.00 90.12 447 LEU A C 1
ATOM 3579 O O . LEU A 1 447 ? 20.120 -16.045 -33.145 1.00 90.12 447 LEU A O 1
ATOM 3583 N N . GLU A 1 448 ? 20.815 -17.373 -34.799 1.00 87.50 448 GLU A N 1
ATOM 3584 C CA . GLU A 1 448 ? 21.946 -17.924 -34.039 1.00 87.50 448 GLU A CA 1
ATOM 3585 C C . GLU A 1 448 ? 22.818 -16.810 -33.422 1.00 87.50 448 GLU A C 1
ATOM 3587 O O . GLU A 1 448 ? 23.428 -16.010 -34.134 1.00 87.50 448 GLU A O 1
ATOM 3592 N N . ASP A 1 449 ? 22.810 -16.723 -32.085 1.00 85.00 449 ASP A N 1
ATOM 3593 C CA . ASP A 1 449 ? 23.478 -15.684 -31.284 1.00 85.00 449 ASP A CA 1
ATOM 3594 C C . ASP A 1 449 ? 23.153 -14.225 -31.676 1.00 85.00 449 ASP A C 1
ATOM 3596 O O . ASP A 1 449 ? 23.881 -13.308 -31.291 1.00 85.00 449 ASP A O 1
ATOM 3600 N N . THR A 1 450 ? 22.077 -13.975 -32.427 1.00 90.94 450 THR A N 1
ATOM 3601 C CA . THR A 1 450 ? 21.758 -12.650 -32.977 1.00 90.94 450 THR A CA 1
ATOM 3602 C C . THR A 1 450 ? 20.282 -12.316 -32.817 1.00 90.94 450 THR A C 1
ATOM 3604 O O . THR A 1 450 ? 19.416 -13.078 -33.230 1.00 90.94 450 THR A O 1
ATOM 3607 N N . ILE A 1 451 ? 19.972 -11.125 -32.312 1.00 93.88 451 ILE A N 1
ATOM 3608 C CA . ILE A 1 451 ? 18.597 -10.621 -32.243 1.00 93.88 451 ILE A CA 1
ATOM 3609 C C . ILE A 1 451 ? 18.355 -9.631 -33.370 1.00 93.88 451 ILE A C 1
ATOM 3611 O O . ILE A 1 451 ? 19.145 -8.714 -33.570 1.00 93.88 451 ILE A O 1
ATOM 3615 N N . VAL A 1 452 ? 17.233 -9.760 -34.065 1.00 94.12 452 VAL A N 1
ATOM 3616 C CA . VAL A 1 452 ? 16.736 -8.739 -34.985 1.00 94.12 452 VAL A CA 1
ATOM 3617 C C . VAL A 1 452 ? 15.782 -7.810 -34.238 1.00 94.12 452 VAL A C 1
ATOM 3619 O O . VAL A 1 452 ? 14.818 -8.264 -33.626 1.00 94.12 452 VAL A O 1
ATOM 3622 N N . TYR A 1 453 ? 16.045 -6.510 -34.312 1.00 94.56 453 TYR A N 1
ATOM 3623 C CA . TYR A 1 453 ? 15.226 -5.428 -33.784 1.00 94.56 453 TYR A CA 1
ATOM 3624 C C . TYR A 1 453 ? 14.622 -4.609 -34.920 1.00 94.56 453 TYR A C 1
ATOM 3626 O O . TYR A 1 453 ? 15.345 -4.165 -35.812 1.00 94.56 453 TYR A O 1
ATOM 3634 N N . LYS A 1 454 ? 13.326 -4.317 -34.827 1.00 93.62 454 LYS A N 1
ATOM 3635 C CA . LYS A 1 454 ? 12.664 -3.271 -35.613 1.00 93.62 454 LYS A CA 1
ATOM 3636 C C . LYS A 1 454 ? 12.845 -1.930 -34.922 1.00 93.62 454 LYS A C 1
ATOM 3638 O O . LYS A 1 454 ? 12.512 -1.787 -33.749 1.00 93.62 454 LYS A O 1
ATOM 3643 N N . MET A 1 455 ? 13.367 -0.946 -35.636 1.00 90.88 455 MET A N 1
ATOM 3644 C CA . MET A 1 455 ? 13.505 0.420 -35.150 1.00 90.88 455 MET A CA 1
ATOM 3645 C C . MET A 1 455 ? 12.279 1.224 -35.563 1.00 90.88 455 MET A C 1
ATOM 3647 O O . MET A 1 455 ? 12.017 1.379 -36.751 1.00 90.88 455 MET A O 1
ATOM 3651 N N . VAL A 1 456 ? 11.554 1.785 -34.601 1.00 89.75 456 VAL A N 1
ATOM 3652 C CA . VAL A 1 456 ? 10.348 2.580 -34.847 1.00 89.75 456 VAL A CA 1
ATOM 3653 C C . VAL A 1 456 ? 10.457 3.975 -34.227 1.00 89.75 456 VAL A C 1
ATOM 3655 O O . VAL A 1 456 ? 11.171 4.195 -33.248 1.00 89.75 456 VAL A O 1
ATOM 3658 N N . ARG A 1 457 ? 9.736 4.940 -34.801 1.00 85.69 457 ARG A N 1
ATOM 3659 C CA . ARG A 1 457 ? 9.485 6.267 -34.222 1.00 85.69 457 ARG A CA 1
ATOM 3660 C C . ARG A 1 457 ? 7.985 6.533 -34.253 1.00 85.69 457 ARG A C 1
ATOM 3662 O O . ARG A 1 457 ? 7.414 6.780 -35.319 1.00 85.69 457 ARG A O 1
ATOM 3669 N N . GLY A 1 458 ? 7.344 6.471 -33.088 1.00 82.44 458 GLY A N 1
ATOM 3670 C CA . GLY A 1 458 ? 5.885 6.460 -32.996 1.00 82.44 458 GLY A CA 1
ATOM 3671 C C . GLY A 1 458 ? 5.323 5.245 -33.735 1.00 82.44 458 GLY A C 1
ATOM 3672 O O . GLY A 1 458 ? 5.636 4.116 -33.389 1.00 82.44 458 GLY A O 1
ATOM 3673 N N . GLN A 1 459 ? 4.534 5.475 -34.784 1.00 81.69 459 GLN A N 1
ATOM 3674 C CA . GLN A 1 459 ? 3.957 4.402 -35.609 1.00 81.69 459 GLN A CA 1
ATOM 3675 C C . GLN A 1 459 ? 4.761 4.099 -36.887 1.00 81.69 459 GLN A C 1
ATOM 3677 O O . GLN A 1 459 ? 4.347 3.267 -37.687 1.00 81.69 459 GLN A O 1
ATOM 3682 N N . THR A 1 460 ? 5.875 4.797 -37.130 1.00 81.44 460 THR A N 1
ATOM 3683 C CA . THR A 1 460 ? 6.671 4.640 -38.359 1.00 81.44 460 THR A CA 1
ATOM 3684 C C . THR A 1 460 ? 7.869 3.726 -38.119 1.00 81.44 460 THR A C 1
ATOM 3686 O O . THR A 1 460 ? 8.717 4.043 -37.287 1.00 81.44 460 THR A O 1
ATOM 3689 N N . GLU A 1 461 ? 7.972 2.628 -38.866 1.00 85.25 461 GLU A N 1
ATOM 3690 C CA . GLU A 1 461 ? 9.110 1.700 -38.817 1.00 85.25 461 GLU A CA 1
ATOM 3691 C C . GLU A 1 461 ? 10.276 2.205 -39.660 1.00 85.25 461 GLU A C 1
ATOM 3693 O O . GLU A 1 461 ? 10.216 2.138 -40.871 1.00 85.25 461 GLU A O 1
ATOM 3698 N N . LEU A 1 462 ? 11.351 2.675 -39.033 1.00 82.25 462 LEU A N 1
ATOM 3699 C CA . LEU A 1 462 ? 12.527 3.274 -39.672 1.00 82.25 462 LEU A CA 1
ATOM 3700 C C . LEU A 1 462 ? 13.471 2.256 -40.338 1.00 82.25 462 LEU A C 1
ATOM 3702 O O . LEU A 1 462 ? 14.250 2.624 -41.221 1.00 82.25 462 LEU A O 1
ATOM 3706 N N . GLY A 1 463 ? 13.424 0.994 -39.919 1.00 86.12 463 GLY A N 1
ATOM 3707 C CA . GLY A 1 463 ? 14.261 -0.080 -40.452 1.00 86.12 463 GLY A CA 1
ATOM 3708 C C . GLY A 1 463 ? 14.505 -1.187 -39.432 1.00 86.12 463 GLY A C 1
ATOM 3709 O O . GLY A 1 463 ? 13.913 -1.195 -38.355 1.00 86.12 463 GLY A O 1
ATOM 3710 N N . SER A 1 464 ? 15.420 -2.097 -39.755 1.00 89.00 464 SER A N 1
ATOM 3711 C CA . SER A 1 464 ? 15.767 -3.258 -38.936 1.00 89.00 464 SER A CA 1
ATOM 3712 C C . SER A 1 464 ? 17.271 -3.352 -38.669 1.00 89.00 464 SER A C 1
ATOM 3714 O O . SER A 1 464 ? 18.100 -3.110 -39.551 1.00 89.00 464 SER A O 1
ATOM 3716 N N . TYR A 1 465 ? 17.626 -3.755 -37.451 1.00 91.12 465 TYR A N 1
ATOM 3717 C CA . TYR A 1 465 ? 19.001 -3.922 -36.977 1.00 91.12 465 TYR A CA 1
ATOM 3718 C C . TYR A 1 465 ? 19.196 -5.308 -36.369 1.00 91.12 465 TYR A C 1
ATOM 3720 O O . TYR A 1 465 ? 18.301 -5.843 -35.732 1.00 91.12 465 TYR A O 1
ATOM 3728 N N . SER A 1 466 ? 20.383 -5.876 -36.533 1.00 92.00 466 SER A N 1
ATOM 3729 C CA . SER A 1 466 ? 20.839 -7.062 -35.807 1.00 92.00 466 SER A CA 1
ATOM 3730 C C . SER A 1 466 ? 21.665 -6.638 -34.601 1.00 92.00 466 SER A C 1
ATOM 3732 O O . SER A 1 466 ? 22.441 -5.690 -34.694 1.00 92.00 466 SER A O 1
ATOM 3734 N N . PHE A 1 467 ? 21.525 -7.348 -33.492 1.00 93.88 467 PHE A N 1
ATOM 3735 C CA . PHE A 1 467 ? 22.386 -7.275 -32.322 1.00 93.88 467 PHE A CA 1
ATOM 3736 C C . PHE A 1 467 ? 23.054 -8.631 -32.122 1.00 93.88 467 PHE A C 1
ATOM 3738 O O . PHE A 1 467 ? 22.368 -9.618 -31.861 1.00 93.88 467 PHE A O 1
ATOM 3745 N N . ASP A 1 468 ? 24.376 -8.676 -32.237 1.00 91.38 468 ASP A N 1
ATOM 3746 C CA . ASP A 1 468 ? 25.163 -9.883 -31.987 1.00 91.38 468 ASP A CA 1
ATOM 3747 C C . ASP A 1 468 ? 25.439 -10.020 -30.483 1.00 91.38 468 ASP A C 1
ATOM 3749 O O . ASP A 1 468 ? 26.047 -9.143 -29.862 1.00 91.38 468 ASP A O 1
ATOM 3753 N N . ARG A 1 469 ? 24.996 -11.135 -29.900 1.00 89.62 469 ARG A N 1
ATOM 3754 C CA . ARG A 1 469 ? 25.047 -11.414 -28.461 1.00 89.62 469 ARG A CA 1
ATOM 3755 C C . ARG A 1 469 ? 26.471 -11.475 -27.913 1.00 89.62 469 ARG A C 1
ATOM 3757 O O . ARG A 1 469 ? 26.720 -10.998 -26.808 1.00 89.62 469 ARG A O 1
ATOM 3764 N N . LYS A 1 470 ? 27.406 -12.053 -28.674 1.00 87.56 470 LYS A N 1
ATOM 3765 C CA . LYS A 1 470 ? 28.787 -12.323 -28.237 1.00 87.56 470 LYS A CA 1
ATOM 3766 C C . LYS A 1 470 ? 29.657 -11.076 -28.309 1.00 87.56 470 LYS A C 1
ATOM 3768 O O . LYS A 1 470 ? 30.457 -10.812 -27.416 1.00 87.56 470 LYS A O 1
ATOM 3773 N N . THR A 1 4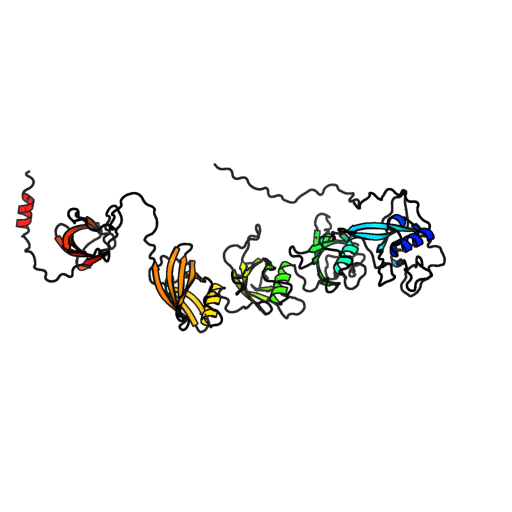71 ? 29.516 -10.321 -29.389 1.00 87.75 471 THR A N 1
ATOM 3774 C CA . THR A 1 471 ? 30.301 -9.115 -29.659 1.00 87.75 471 THR A CA 1
ATOM 3775 C C . THR A 1 471 ? 29.640 -7.852 -29.117 1.00 87.75 471 THR A C 1
ATOM 3777 O O . THR A 1 471 ? 30.316 -6.827 -29.025 1.00 87.75 471 THR A O 1
ATOM 3780 N N . LYS A 1 472 ? 28.347 -7.926 -28.768 1.00 88.50 472 LYS A N 1
ATOM 3781 C CA . LYS A 1 472 ? 27.495 -6.819 -28.309 1.00 88.50 472 LYS A CA 1
ATOM 3782 C C . LYS A 1 472 ? 27.494 -5.645 -29.285 1.00 88.50 472 LYS A C 1
ATOM 3784 O O . LYS A 1 472 ? 27.582 -4.480 -28.896 1.00 88.50 472 LYS A O 1
ATOM 3789 N N . LYS A 1 473 ? 27.432 -5.955 -30.581 1.00 88.81 473 LYS A N 1
ATOM 3790 C CA . LYS A 1 473 ? 27.450 -4.966 -31.664 1.00 88.81 473 LYS A CA 1
ATOM 3791 C C . LYS A 1 473 ? 26.136 -4.960 -32.415 1.00 88.81 473 LYS A C 1
ATOM 3793 O O . LYS A 1 473 ? 25.601 -6.012 -32.757 1.00 88.81 473 LYS A O 1
ATOM 3798 N N . PHE A 1 474 ? 25.677 -3.754 -32.731 1.00 88.69 474 PHE A N 1
ATOM 3799 C CA . PHE A 1 474 ? 24.573 -3.554 -33.654 1.00 88.69 474 PHE A CA 1
ATOM 3800 C C . PHE A 1 474 ? 25.074 -3.448 -35.096 1.00 88.69 474 PHE A C 1
ATOM 3802 O O . PHE A 1 474 ? 26.027 -2.716 -35.371 1.00 88.69 474 PHE A O 1
ATOM 3809 N N . SER A 1 475 ? 24.398 -4.134 -36.015 1.00 85.06 475 SER A N 1
ATOM 3810 C CA . SER A 1 475 ? 24.617 -4.031 -37.459 1.00 85.06 475 SER A CA 1
ATOM 3811 C C . SER A 1 475 ? 23.297 -3.787 -38.177 1.00 85.06 475 SER A C 1
ATOM 3813 O O . SER A 1 475 ? 22.248 -4.288 -37.787 1.00 85.06 475 SER A O 1
ATOM 3815 N N . VAL A 1 476 ? 23.337 -3.004 -39.242 1.00 83.38 476 VAL A N 1
ATOM 3816 C CA . VAL A 1 476 ? 22.158 -2.719 -40.064 1.00 83.38 476 VAL A CA 1
ATOM 3817 C C . VAL A 1 476 ? 21.739 -3.976 -40.821 1.00 83.38 476 VAL A C 1
ATOM 3819 O O . VAL A 1 476 ? 22.591 -4.633 -41.412 1.00 83.38 476 VAL A O 1
ATOM 3822 N N . ILE A 1 477 ? 20.435 -4.258 -40.859 1.00 81.56 477 ILE A N 1
ATOM 3823 C CA . ILE A 1 477 ? 19.849 -5.254 -41.767 1.00 81.56 477 ILE A CA 1
ATOM 3824 C C . ILE A 1 477 ? 19.152 -4.547 -42.932 1.00 81.56 477 ILE A C 1
ATOM 3826 O O . ILE A 1 477 ? 19.473 -4.803 -44.088 1.00 81.56 477 ILE A O 1
ATOM 3830 N N . GLU A 1 478 ? 18.223 -3.636 -42.632 1.00 76.62 478 GLU A N 1
ATOM 3831 C CA . GLU A 1 478 ? 17.372 -2.973 -43.626 1.00 76.62 478 GLU A CA 1
ATOM 3832 C C . GLU A 1 478 ? 17.035 -1.539 -43.191 1.00 76.62 478 GLU A C 1
ATOM 3834 O O . GLU A 1 478 ? 16.892 -1.267 -42.000 1.00 76.62 478 GLU A O 1
ATOM 3839 N N . PHE A 1 479 ? 16.884 -0.621 -44.151 1.00 67.00 479 PHE A N 1
ATOM 3840 C CA . PHE A 1 479 ? 16.410 0.744 -43.910 1.00 67.00 479 PHE A CA 1
ATOM 3841 C C . PHE A 1 479 ? 15.213 1.076 -44.780 1.00 67.00 479 PHE A C 1
ATOM 3843 O O . PHE A 1 479 ? 15.215 0.822 -45.984 1.00 67.00 479 PHE A O 1
ATOM 3850 N N . HIS A 1 480 ? 14.255 1.776 -44.187 1.00 61.69 480 HIS A N 1
ATOM 3851 C CA . HIS A 1 480 ? 13.155 2.378 -44.917 1.00 61.69 480 HIS A CA 1
ATOM 3852 C C . HIS A 1 480 ? 13.391 3.898 -44.981 1.00 61.69 480 HIS A C 1
ATOM 3854 O O . HIS A 1 480 ? 13.277 4.611 -43.984 1.00 61.69 480 HIS A O 1
ATOM 3860 N N . ASP A 1 481 ? 13.782 4.418 -46.151 1.00 50.28 481 ASP A N 1
ATOM 3861 C CA . ASP A 1 481 ? 13.922 5.867 -46.362 1.00 50.28 481 ASP A CA 1
ATOM 3862 C C . ASP A 1 481 ? 12.528 6.508 -46.507 1.00 50.28 481 ASP A C 1
ATOM 3864 O O . ASP A 1 481 ? 11.894 6.447 -47.563 1.00 50.28 481 ASP A O 1
ATOM 3868 N N . PHE A 1 482 ? 12.029 7.143 -45.440 1.00 45.41 482 PHE A N 1
ATOM 3869 C CA . PHE A 1 482 ? 10.710 7.798 -45.427 1.00 45.41 482 PHE A CA 1
ATOM 3870 C C . PHE A 1 482 ? 10.660 9.178 -46.080 1.00 45.41 482 PHE A C 1
ATOM 3872 O O . PHE A 1 482 ? 9.703 9.922 -45.865 1.00 45.41 482 PHE A O 1
ATOM 3879 N N . ARG A 1 483 ? 11.589 9.535 -46.973 1.00 44.31 483 ARG A N 1
ATOM 3880 C CA . ARG A 1 483 ? 11.330 10.682 -47.867 1.00 44.31 483 ARG A CA 1
ATOM 3881 C C . ARG A 1 483 ? 10.158 10.461 -48.840 1.00 44.31 483 ARG A C 1
ATOM 3883 O O . ARG A 1 483 ? 9.856 11.369 -49.610 1.00 44.31 483 ARG A O 1
ATOM 3890 N N . ASN A 1 484 ? 9.475 9.312 -48.782 1.00 31.52 484 ASN A N 1
ATOM 3891 C CA . ASN A 1 484 ? 8.477 8.885 -49.758 1.00 31.52 484 ASN A CA 1
ATOM 3892 C C . ASN A 1 484 ? 7.101 8.456 -49.206 1.00 31.52 484 ASN A C 1
ATOM 3894 O O . ASN A 1 484 ? 6.453 7.654 -49.865 1.00 31.52 484 ASN A O 1
ATOM 3898 N N . ILE A 1 485 ? 6.579 8.958 -48.076 1.00 27.45 485 ILE A N 1
ATOM 3899 C CA . ILE A 1 485 ? 5.158 8.690 -47.735 1.00 27.45 485 ILE A CA 1
ATOM 3900 C C . ILE A 1 485 ? 4.507 9.878 -47.013 1.00 27.45 485 ILE A C 1
ATOM 3902 O O . ILE A 1 485 ? 4.817 10.063 -45.846 1.00 27.45 485 ILE A O 1
ATOM 3906 N N . ILE A 1 486 ? 3.659 10.667 -47.713 1.00 24.08 486 ILE A N 1
ATOM 3907 C CA . ILE A 1 486 ? 2.207 10.980 -47.490 1.00 24.08 486 ILE A CA 1
ATOM 3908 C C . ILE A 1 486 ? 1.717 11.707 -48.783 1.00 24.08 486 ILE A C 1
ATOM 3910 O O . ILE A 1 486 ? 2.298 12.722 -49.154 1.00 24.08 486 ILE A O 1
ATOM 3914 N N . LEU A 1 487 ? 0.788 11.189 -49.608 1.00 23.08 487 LEU A N 1
ATOM 3915 C CA . LEU A 1 487 ? -0.671 11.438 -49.577 1.00 23.08 487 LEU A CA 1
ATOM 3916 C C . LEU A 1 487 ? -1.426 10.546 -50.597 1.00 23.08 487 LEU A C 1
ATOM 3918 O O . LEU A 1 487 ? -0.884 10.133 -51.620 1.00 23.08 487 LEU A O 1
ATOM 3922 N N . GLN A 1 488 ? -2.693 10.286 -50.265 1.00 23.58 488 GLN A N 1
ATOM 3923 C CA . GLN A 1 488 ? -3.711 9.438 -50.909 1.00 23.58 488 GLN A CA 1
ATOM 3924 C C . GLN A 1 488 ? -4.093 9.778 -52.380 1.00 23.58 488 GLN A C 1
ATOM 3926 O O . GLN A 1 488 ? -3.679 10.814 -52.899 1.00 23.58 488 GLN A O 1
ATOM 3931 N N . PRO A 1 489 ? -4.851 8.892 -53.077 1.00 31.70 489 PRO A N 1
ATOM 3932 C CA . PRO A 1 489 ? -4.876 8.791 -54.536 1.00 31.70 489 PRO A CA 1
ATOM 3933 C C . PRO A 1 489 ? -5.914 9.707 -55.195 1.00 31.70 489 PRO A C 1
ATOM 3935 O O . PRO A 1 489 ? -7.058 9.760 -54.750 1.00 31.70 489 PRO A O 1
ATOM 3938 N N . ARG A 1 490 ? -5.541 10.336 -56.317 1.00 23.64 490 ARG A N 1
ATOM 3939 C CA . ARG A 1 490 ? -6.460 10.705 -57.406 1.00 23.64 490 ARG A CA 1
ATOM 3940 C C . ARG A 1 490 ? -5.744 10.563 -58.749 1.00 23.64 490 ARG A C 1
ATOM 3942 O O . ARG A 1 490 ? -4.722 11.203 -58.961 1.00 23.64 490 ARG A O 1
ATOM 3949 N N . ASP A 1 491 ? -6.294 9.659 -59.555 1.00 28.95 491 ASP A N 1
ATOM 3950 C CA . ASP A 1 491 ? -6.228 9.509 -61.011 1.00 28.95 491 ASP A CA 1
ATOM 3951 C C . ASP A 1 491 ? -4.854 9.643 -61.682 1.00 28.95 491 ASP A C 1
ATOM 3953 O O . ASP A 1 491 ? -4.324 10.734 -61.839 1.00 28.95 491 ASP A O 1
ATOM 3957 N N . TYR A 1 492 ? -4.267 8.488 -62.014 1.00 27.08 492 TYR A N 1
ATOM 3958 C CA . TYR A 1 492 ? -3.862 8.004 -63.349 1.00 27.08 492 TYR A CA 1
ATOM 3959 C C . TYR A 1 492 ? -3.029 6.728 -63.109 1.00 27.08 492 TYR A C 1
ATOM 3961 O O . TYR A 1 492 ? -1.916 6.777 -62.585 1.00 27.08 492 TYR A O 1
ATOM 3969 N N . LEU A 1 493 ? -3.614 5.565 -63.411 1.00 24.81 493 LEU A N 1
ATOM 3970 C CA . LEU A 1 493 ? -2.937 4.265 -63.411 1.00 24.81 493 LEU A CA 1
ATOM 3971 C C . LEU A 1 493 ? -2.092 4.160 -64.689 1.00 24.81 493 LEU A C 1
ATOM 3973 O O . LEU A 1 493 ? -2.647 4.144 -65.782 1.00 24.81 493 LEU A O 1
ATOM 3977 N N . LEU A 1 494 ? -0.768 4.060 -64.552 1.00 29.75 494 LEU A N 1
ATOM 3978 C CA . LEU A 1 494 ? 0.069 3.351 -65.522 1.00 29.75 494 LEU A CA 1
ATOM 3979 C C . LEU A 1 494 ? 0.272 1.950 -64.948 1.00 29.75 494 LEU A C 1
ATOM 3981 O O . LEU A 1 494 ? 1.100 1.733 -64.063 1.00 29.75 494 LEU A O 1
ATOM 3985 N N . ASP A 1 495 ? -0.591 1.038 -65.381 1.00 28.70 495 ASP A N 1
ATOM 3986 C CA . ASP A 1 495 ? -0.551 -0.368 -65.013 1.00 28.70 495 ASP A CA 1
ATOM 3987 C C . ASP A 1 495 ? 0.574 -1.062 -65.800 1.00 28.70 495 ASP A C 1
ATOM 3989 O O . ASP A 1 495 ? 0.456 -1.301 -66.998 1.00 28.70 495 ASP A O 1
ATOM 3993 N N . TYR A 1 496 ? 1.692 -1.345 -65.130 1.00 33.84 496 TYR A N 1
ATOM 3994 C CA . TYR A 1 496 ? 2.810 -2.127 -65.676 1.00 33.84 496 TYR A CA 1
ATOM 3995 C C . TYR A 1 496 ? 2.614 -3.644 -65.489 1.00 33.84 496 TYR A C 1
ATOM 3997 O O . TYR A 1 496 ? 3.517 -4.421 -65.797 1.00 33.84 496 TYR A O 1
ATOM 4005 N N . SER A 1 497 ? 1.464 -4.095 -64.968 1.00 29.44 497 SER A N 1
ATOM 4006 C CA . SER A 1 497 ? 1.246 -5.508 -64.632 1.00 29.44 497 SER A CA 1
ATOM 4007 C C . SER A 1 497 ? 0.757 -6.377 -65.796 1.00 29.44 497 SER A C 1
ATOM 4009 O O . SER A 1 497 ? 0.628 -7.591 -65.636 1.00 29.44 497 SER A O 1
ATOM 4011 N N . GLN A 1 498 ? 0.560 -5.810 -66.992 1.00 30.97 498 GLN A N 1
ATOM 4012 C CA . GLN A 1 498 ? 0.243 -6.581 -68.195 1.00 30.97 498 GLN A CA 1
ATOM 4013 C C . GLN A 1 498 ? 1.271 -6.309 -69.293 1.00 30.97 498 GLN A C 1
ATOM 4015 O O . GLN A 1 498 ? 1.350 -5.222 -69.858 1.00 30.97 498 GLN A O 1
ATOM 4020 N N . GLY A 1 499 ? 2.099 -7.319 -69.567 1.00 39.25 499 GLY A N 1
ATOM 4021 C CA . GLY A 1 499 ? 3.102 -7.279 -70.622 1.00 39.25 499 GLY A CA 1
ATOM 4022 C C . GLY A 1 499 ? 2.503 -6.929 -71.988 1.00 39.25 499 GLY A C 1
ATOM 4023 O O . GLY A 1 499 ? 1.437 -7.423 -72.350 1.00 39.25 499 GLY A O 1
ATOM 4024 N N . LYS A 1 500 ? 3.282 -6.146 -72.747 1.00 37.12 500 LYS A N 1
ATOM 4025 C CA . LYS A 1 500 ? 3.038 -5.564 -74.081 1.00 37.12 500 LYS A CA 1
ATOM 4026 C C . LYS A 1 500 ? 2.322 -4.211 -74.089 1.00 37.12 500 LYS A C 1
ATOM 4028 O O . LYS A 1 500 ? 1.166 -4.099 -74.483 1.00 37.12 500 LYS A O 1
ATOM 4033 N N . ILE A 1 501 ? 3.100 -3.166 -73.821 1.00 33.09 501 ILE A N 1
ATOM 4034 C CA . ILE A 1 501 ? 2.927 -1.869 -74.482 1.00 33.09 501 ILE A CA 1
ATOM 4035 C C . ILE A 1 501 ? 4.091 -1.739 -75.468 1.00 33.09 501 ILE A C 1
ATOM 4037 O O . ILE A 1 501 ? 5.245 -1.844 -75.065 1.00 33.09 501 ILE A O 1
ATOM 4041 N N . GLY A 1 502 ? 3.793 -1.578 -76.758 1.00 36.03 502 GLY A N 1
ATOM 4042 C CA . GLY A 1 502 ? 4.796 -1.202 -77.754 1.00 36.03 502 GLY A CA 1
ATOM 4043 C C . GLY A 1 502 ? 5.133 0.283 -77.620 1.00 36.03 502 GLY A C 1
ATOM 4044 O O . GLY A 1 502 ? 4.231 1.109 -77.490 1.00 36.03 502 GLY A O 1
ATOM 4045 N N . PHE A 1 503 ? 6.420 0.624 -77.663 1.00 42.41 503 PHE A N 1
ATOM 4046 C CA . PHE A 1 503 ? 6.996 1.956 -77.417 1.00 42.41 503 PHE A CA 1
ATOM 4047 C C . PHE A 1 503 ? 6.633 3.078 -78.409 1.00 42.41 503 PHE A C 1
ATOM 4049 O O . PHE A 1 503 ? 7.256 4.139 -78.394 1.00 42.41 503 PHE A O 1
ATOM 4056 N N . THR A 1 504 ? 5.599 2.927 -79.236 1.00 41.12 504 THR A N 1
ATOM 4057 C CA . THR A 1 504 ? 5.136 3.976 -80.166 1.00 41.12 504 THR A CA 1
ATOM 4058 C C . THR A 1 504 ? 4.603 5.249 -79.488 1.00 41.12 504 THR A C 1
ATOM 4060 O O . THR A 1 504 ? 4.204 6.179 -80.182 1.00 41.12 504 THR A O 1
ATOM 4063 N N . GLU A 1 505 ? 4.621 5.336 -78.153 1.00 47.66 505 GLU A N 1
ATOM 4064 C CA . GLU A 1 505 ? 4.099 6.476 -77.386 1.00 47.66 505 GLU A CA 1
ATOM 4065 C C . GLU A 1 505 ? 5.112 7.155 -76.446 1.00 47.66 505 GLU A C 1
ATOM 4067 O O . GLU A 1 505 ? 4.726 8.035 -75.669 1.00 47.66 505 GLU A O 1
ATOM 4072 N N . LEU A 1 506 ? 6.409 6.817 -76.500 1.00 52.94 506 LEU A N 1
ATOM 4073 C CA . LEU A 1 506 ? 7.395 7.574 -75.725 1.00 52.94 506 LEU A CA 1
ATOM 4074 C C . LEU A 1 506 ? 7.599 8.976 -76.311 1.00 52.94 506 LEU A C 1
ATOM 4076 O O . LEU A 1 506 ? 8.144 9.152 -77.398 1.00 52.94 506 LEU A O 1
ATOM 4080 N N . LYS A 1 507 ? 7.172 9.990 -75.557 1.00 58.28 507 LYS A N 1
ATOM 4081 C CA . LYS A 1 507 ? 7.382 11.404 -75.884 1.00 58.28 507 LYS A CA 1
ATOM 4082 C C . LYS A 1 507 ? 8.707 11.903 -75.313 1.00 58.28 507 LYS A C 1
ATOM 4084 O O . LYS A 1 507 ? 9.142 11.435 -74.261 1.00 58.28 507 LYS A O 1
ATOM 4089 N N . THR A 1 508 ? 9.302 12.892 -75.979 1.00 61.38 508 THR A N 1
ATOM 4090 C CA . THR A 1 508 ? 10.421 13.678 -75.443 1.00 61.38 508 THR A CA 1
ATOM 4091 C C . THR A 1 508 ? 10.082 14.190 -74.047 1.00 61.38 508 THR A C 1
ATOM 4093 O O . THR A 1 508 ? 9.005 14.748 -73.820 1.00 61.38 508 THR A O 1
ATOM 4096 N N . ILE A 1 509 ? 11.001 13.986 -73.105 1.00 67.38 509 ILE A N 1
ATOM 4097 C CA . ILE A 1 509 ? 10.845 14.436 -71.723 1.00 67.38 509 ILE A CA 1
ATOM 4098 C C . ILE A 1 509 ? 11.678 15.703 -71.548 1.00 67.38 509 ILE A C 1
ATOM 4100 O O . ILE A 1 509 ? 12.903 15.645 -71.621 1.00 67.38 509 ILE A O 1
ATOM 4104 N N . HIS A 1 510 ? 11.017 16.829 -71.286 1.00 61.91 510 HIS A N 1
ATOM 4105 C CA . HIS A 1 510 ? 11.680 18.093 -70.964 1.00 61.91 510 HIS A CA 1
ATOM 4106 C C . HIS A 1 510 ? 11.978 18.172 -69.465 1.00 61.91 510 HIS A C 1
ATOM 4108 O O . HIS A 1 510 ? 11.128 17.849 -68.630 1.00 61.91 510 HIS A O 1
ATOM 4114 N N . LEU A 1 511 ? 13.191 18.598 -69.129 1.00 64.50 511 LEU A N 1
ATOM 4115 C CA . LEU A 1 511 ? 13.744 18.601 -67.781 1.00 64.50 511 LEU A CA 1
ATOM 4116 C C . LEU A 1 511 ? 14.396 19.948 -67.476 1.00 64.50 511 LEU A C 1
ATOM 4118 O O . LEU A 1 511 ? 14.970 20.582 -68.356 1.00 64.50 511 LEU A O 1
ATOM 4122 N N . THR A 1 512 ? 14.378 20.337 -66.202 1.00 56.19 512 THR A N 1
ATOM 4123 C CA . THR A 1 512 ? 15.060 21.542 -65.713 1.00 56.19 512 THR A CA 1
ATOM 4124 C C . THR A 1 512 ? 16.058 21.161 -64.623 1.00 56.19 512 THR A C 1
ATOM 4126 O O . THR A 1 512 ? 15.701 20.488 -63.649 1.00 56.19 512 THR A O 1
ATOM 4129 N N . VAL A 1 513 ? 17.311 21.594 -64.763 1.00 57.09 513 VAL A N 1
ATOM 4130 C CA . VAL A 1 513 ? 18.367 21.373 -63.763 1.00 57.09 513 VAL A CA 1
ATOM 4131 C C . VAL A 1 513 ? 18.072 22.219 -62.521 1.00 57.09 513 VAL A C 1
ATOM 4133 O O . VAL A 1 513 ? 17.827 23.418 -62.623 1.00 57.09 513 VAL A O 1
ATOM 4136 N N . LYS A 1 514 ? 18.083 21.631 -61.319 1.00 56.19 514 LYS A N 1
ATOM 4137 C CA . LYS A 1 514 ? 17.848 22.381 -60.068 1.00 56.19 514 LYS A CA 1
ATOM 4138 C C . LYS A 1 514 ? 19.157 22.762 -59.373 1.00 56.19 514 LYS A C 1
ATOM 4140 O O . LYS A 1 514 ? 20.232 22.319 -59.748 1.00 56.19 514 LYS A O 1
ATOM 4145 N N . LYS A 1 515 ? 19.042 23.611 -58.343 1.00 44.53 515 LYS A N 1
ATOM 4146 C CA . LYS A 1 515 ? 20.110 24.352 -57.633 1.00 44.53 515 LYS A CA 1
ATOM 4147 C C . LYS A 1 515 ? 21.322 23.540 -57.137 1.00 44.53 515 LYS A C 1
ATOM 4149 O O . LYS A 1 515 ? 22.324 24.147 -56.779 1.00 44.53 515 LYS A O 1
ATOM 4154 N N . ASP A 1 516 ? 21.241 22.211 -57.125 1.00 52.62 516 ASP A N 1
ATOM 4155 C CA . ASP A 1 516 ? 22.374 21.315 -56.892 1.00 52.62 516 ASP A CA 1
ATOM 4156 C C . ASP A 1 516 ? 22.803 20.714 -58.248 1.00 52.62 516 ASP A C 1
ATOM 4158 O O . ASP A 1 516 ? 22.046 19.914 -58.805 1.00 52.62 516 ASP A O 1
ATOM 4162 N N . PRO A 1 517 ? 23.995 21.039 -58.795 1.00 41.88 517 PRO A N 1
ATOM 4163 C CA . PRO A 1 517 ? 24.422 20.661 -60.155 1.00 41.88 517 PRO A CA 1
ATOM 4164 C C . PRO A 1 517 ? 24.650 19.146 -60.376 1.00 41.88 517 PRO A C 1
ATOM 4166 O O . PRO A 1 517 ? 25.260 18.738 -61.360 1.00 41.88 517 PRO A O 1
ATOM 4169 N N . GLY A 1 518 ? 24.162 18.299 -59.465 1.00 43.25 518 GLY A N 1
ATOM 4170 C CA . GLY A 1 518 ? 24.180 16.839 -59.544 1.00 43.25 518 GLY A CA 1
ATOM 4171 C C . GLY A 1 518 ? 22.796 16.178 -59.567 1.00 43.25 518 GLY A C 1
ATOM 4172 O O . GLY A 1 518 ? 22.741 14.952 -59.491 1.00 43.25 518 GLY A O 1
ATOM 4173 N N . MET A 1 519 ? 21.695 16.943 -59.623 1.00 43.50 519 MET A N 1
ATOM 4174 C CA . MET A 1 519 ? 20.333 16.392 -59.649 1.00 43.50 519 MET A CA 1
ATOM 4175 C C . MET A 1 519 ? 19.446 17.045 -60.711 1.00 43.50 519 MET A C 1
ATOM 4177 O O . MET A 1 519 ? 19.258 18.263 -60.736 1.00 43.50 519 MET A O 1
ATOM 4181 N N . ILE A 1 520 ? 18.835 16.198 -61.538 1.00 46.75 520 ILE A N 1
ATOM 4182 C CA . ILE A 1 520 ? 17.792 16.571 -62.495 1.00 46.75 520 ILE A CA 1
ATOM 4183 C C . ILE A 1 520 ? 16.496 15.897 -62.046 1.00 46.75 520 ILE A C 1
ATOM 4185 O O . ILE A 1 520 ? 16.455 14.677 -61.912 1.00 46.75 520 ILE A O 1
ATOM 4189 N N . ASP A 1 521 ? 15.456 16.688 -61.781 1.00 43.84 521 ASP A N 1
ATOM 4190 C CA . ASP A 1 521 ? 14.140 16.172 -61.399 1.00 43.84 521 ASP A CA 1
ATOM 4191 C C . ASP A 1 521 ? 13.305 15.922 -62.659 1.00 43.84 521 ASP A C 1
ATOM 4193 O O . ASP A 1 521 ? 12.976 16.858 -63.388 1.00 43.84 521 ASP A O 1
ATOM 4197 N N . ILE A 1 522 ? 12.893 14.673 -62.878 1.00 45.22 522 ILE A N 1
ATOM 4198 C CA . ILE A 1 522 ? 11.897 14.344 -63.902 1.00 45.22 522 ILE A CA 1
ATOM 4199 C C . ILE A 1 522 ? 10.502 14.502 -63.298 1.00 45.22 522 ILE A C 1
ATOM 4201 O O . ILE A 1 522 ? 10.093 13.725 -62.436 1.00 45.22 522 ILE A O 1
ATOM 4205 N N . LEU A 1 523 ? 9.759 15.518 -63.737 1.00 41.41 523 LEU A N 1
ATOM 4206 C CA . LEU A 1 523 ? 8.358 15.717 -63.366 1.00 41.41 523 LEU A CA 1
ATOM 4207 C C . LEU A 1 523 ? 7.455 15.339 -64.541 1.00 41.41 523 LEU A C 1
ATOM 4209 O O . LEU A 1 523 ? 6.913 16.194 -65.233 1.00 41.41 523 LEU A O 1
ATOM 4213 N N . SER A 1 524 ? 7.252 14.038 -64.742 1.00 36.97 524 SER A N 1
ATOM 4214 C CA . SER A 1 524 ? 6.057 13.569 -65.447 1.00 36.97 524 SER A CA 1
ATOM 4215 C C . SER A 1 524 ? 4.874 13.636 -64.479 1.00 36.97 524 SER A C 1
ATOM 4217 O O . SER A 1 524 ? 5.027 13.319 -63.294 1.00 36.97 524 SER A O 1
ATOM 4219 N N . LYS A 1 525 ? 3.703 14.084 -64.949 1.00 37.66 525 LYS A N 1
ATOM 4220 C CA . LYS A 1 525 ? 2.454 14.129 -64.170 1.00 37.66 525 LYS A CA 1
ATOM 4221 C C . LYS A 1 525 ? 2.048 12.704 -63.754 1.00 37.66 525 LYS A C 1
ATOM 4223 O O . LYS A 1 525 ? 1.229 12.077 -64.410 1.00 37.66 525 LYS A O 1
ATOM 4228 N N . GLY A 1 526 ? 2.638 12.219 -62.661 1.00 39.25 526 GLY A N 1
ATOM 4229 C CA . GLY A 1 526 ? 2.423 10.885 -62.101 1.00 39.25 526 GLY A CA 1
ATOM 4230 C C . GLY A 1 526 ? 3.707 10.052 -61.983 1.00 39.25 526 GLY A C 1
ATOM 4231 O O . GLY A 1 526 ? 4.033 9.281 -62.870 1.00 39.25 526 GLY A O 1
ATOM 4232 N N . LYS A 1 527 ? 4.387 10.175 -60.834 1.00 49.03 527 LYS A N 1
ATOM 4233 C CA . LYS A 1 527 ? 5.215 9.145 -60.166 1.00 49.03 527 LYS A CA 1
ATOM 4234 C C . LYS A 1 527 ? 6.312 8.411 -60.973 1.00 49.03 527 LYS A C 1
ATOM 4236 O O . LYS A 1 527 ? 6.167 7.222 -61.199 1.00 49.03 527 LYS A O 1
ATOM 4241 N N . VAL A 1 528 ? 7.473 9.044 -61.189 1.00 37.66 528 VAL A N 1
ATOM 4242 C CA . VAL A 1 528 ? 8.824 8.448 -60.996 1.00 37.66 528 VAL A CA 1
ATOM 4243 C C . VAL A 1 528 ? 9.812 9.608 -60.784 1.00 37.66 528 VAL A C 1
ATOM 4245 O O . VAL A 1 528 ? 9.829 10.531 -61.592 1.00 37.66 528 VAL A O 1
ATOM 4248 N N . ARG A 1 529 ? 10.632 9.598 -59.719 1.00 43.78 529 ARG A N 1
ATOM 4249 C CA . ARG A 1 529 ? 11.804 10.494 -59.614 1.00 43.78 529 ARG A CA 1
ATOM 4250 C C . ARG A 1 529 ? 13.040 9.721 -60.053 1.00 43.78 529 ARG A C 1
ATOM 4252 O O . ARG A 1 529 ? 13.425 8.770 -59.380 1.00 43.78 529 ARG A O 1
ATOM 4259 N N . ILE A 1 530 ? 13.641 10.125 -61.166 1.00 44.72 530 ILE A N 1
ATOM 4260 C CA . ILE A 1 530 ? 14.880 9.531 -61.675 1.00 44.72 530 ILE A CA 1
ATOM 4261 C C . ILE A 1 530 ? 16.012 10.502 -61.367 1.00 44.72 530 ILE A C 1
ATOM 4263 O O . ILE A 1 530 ? 15.990 11.640 -61.824 1.00 44.72 530 ILE A O 1
ATOM 4267 N N . TYR A 1 531 ? 16.987 10.050 -60.582 1.00 49.56 531 TYR A N 1
ATOM 4268 C CA . TYR A 1 531 ? 18.173 10.834 -60.261 1.00 49.56 531 TYR A CA 1
ATOM 4269 C C . TYR A 1 531 ? 19.233 10.592 -61.326 1.00 49.56 531 TYR A C 1
ATOM 4271 O O . TYR A 1 531 ? 19.902 9.561 -61.325 1.00 49.56 531 TYR A O 1
ATOM 4279 N N . ILE A 1 532 ? 19.389 11.551 -62.231 1.00 50.44 532 ILE A N 1
ATOM 4280 C CA . ILE A 1 532 ? 20.525 11.576 -63.147 1.00 50.44 532 ILE A CA 1
ATOM 4281 C C . ILE A 1 532 ? 21.604 12.425 -62.489 1.00 50.44 532 ILE A C 1
ATOM 4283 O O . ILE A 1 532 ? 21.378 13.604 -62.218 1.00 50.44 532 ILE A O 1
ATOM 4287 N N . THR A 1 533 ? 22.760 11.822 -62.209 1.00 49.41 533 THR A N 1
ATOM 4288 C CA . THR A 1 533 ? 23.960 12.552 -61.797 1.00 49.41 533 THR A CA 1
ATOM 4289 C C . THR A 1 533 ? 24.792 12.811 -63.048 1.00 49.41 533 THR A C 1
ATOM 4291 O O . THR A 1 533 ? 25.503 11.907 -63.489 1.00 49.41 533 THR A O 1
ATOM 4294 N N . PRO A 1 534 ? 24.709 14.005 -63.658 1.00 50.84 534 PRO A N 1
ATOM 4295 C CA . PRO A 1 534 ? 25.571 14.320 -64.779 1.00 50.84 534 PRO A CA 1
ATOM 4296 C C . PRO A 1 534 ? 27.022 14.265 -64.297 1.00 50.84 534 PRO A C 1
ATOM 4298 O O . PRO A 1 534 ? 27.360 14.798 -63.235 1.00 50.84 534 PRO A O 1
ATOM 4301 N N . SER A 1 535 ? 27.904 13.619 -65.062 1.00 50.84 535 SER A N 1
ATOM 4302 C CA . SER A 1 535 ? 29.336 13.738 -64.799 1.00 50.84 535 SER A CA 1
ATOM 4303 C C . SER A 1 535 ? 29.703 15.225 -64.807 1.00 50.84 535 SER A C 1
ATOM 4305 O O . SER A 1 535 ? 29.254 15.954 -65.694 1.00 50.84 535 SER A O 1
ATOM 4307 N N . LYS A 1 536 ? 30.520 15.680 -63.844 1.00 52.31 536 LYS A N 1
ATOM 4308 C CA . LYS A 1 536 ? 30.958 17.089 -63.710 1.00 52.31 536 LYS A CA 1
ATOM 4309 C C . LYS A 1 536 ? 31.469 17.712 -65.025 1.00 52.31 536 LYS A C 1
ATOM 4311 O O . LYS A 1 536 ? 31.489 18.930 -65.154 1.00 52.31 536 LYS A O 1
ATOM 4316 N N . SER A 1 537 ? 31.862 16.887 -65.992 1.00 50.22 537 SER A N 1
ATOM 4317 C CA . SER A 1 537 ? 32.290 17.238 -67.346 1.00 50.22 537 SER A CA 1
ATOM 4318 C C . SER A 1 537 ? 31.208 17.812 -68.273 1.00 50.22 537 SER A C 1
ATOM 4320 O O . SER A 1 537 ? 31.577 18.351 -69.309 1.00 50.22 537 SER A O 1
ATOM 4322 N N . PHE A 1 538 ? 29.910 17.751 -67.944 1.00 58.47 538 PHE A N 1
ATOM 4323 C CA . PHE A 1 538 ? 28.852 18.286 -68.825 1.00 58.47 538 PHE A CA 1
ATOM 4324 C C . PHE A 1 538 ? 28.584 19.790 -68.684 1.00 58.47 538 PHE A C 1
ATOM 4326 O O . PHE A 1 538 ? 27.800 20.333 -69.457 1.00 58.47 538 PHE A O 1
ATOM 4333 N N . GLY A 1 539 ? 29.219 20.473 -67.723 1.00 59.69 539 GLY A N 1
ATOM 4334 C CA . GLY A 1 539 ? 29.137 21.934 -67.596 1.00 59.69 539 GLY A CA 1
ATOM 4335 C C . GLY A 1 539 ? 27.724 22.488 -67.367 1.00 59.69 539 GLY A C 1
ATOM 4336 O O . GLY A 1 539 ? 27.466 23.637 -67.717 1.00 59.69 539 GLY A O 1
ATOM 4337 N N . LEU A 1 540 ? 26.809 21.680 -66.818 1.00 64.75 540 LEU A N 1
ATOM 4338 C CA . LEU A 1 540 ? 25.434 22.097 -66.541 1.00 64.75 540 LEU A CA 1
ATOM 4339 C C . LEU A 1 540 ? 25.383 23.068 -65.359 1.00 64.75 540 LEU A C 1
ATOM 4341 O O . LEU A 1 540 ? 26.050 22.863 -64.341 1.00 64.75 540 LEU A O 1
ATOM 4345 N N . VAL A 1 541 ? 24.551 24.094 -65.485 1.00 63.97 541 VAL A N 1
ATOM 4346 C CA . VAL A 1 541 ? 24.248 25.071 -64.440 1.00 63.97 541 VAL A CA 1
ATOM 4347 C C . VAL A 1 541 ? 22.781 24.949 -64.017 1.00 63.97 541 VAL A C 1
ATOM 4349 O O . VAL A 1 541 ? 21.957 24.442 -64.782 1.00 63.97 541 VAL A O 1
ATOM 4352 N N . PRO A 1 542 ? 22.424 25.372 -62.790 1.00 65.75 542 PRO A N 1
ATOM 4353 C CA . PRO A 1 542 ? 21.027 25.444 -62.379 1.00 65.75 542 PRO A CA 1
ATOM 4354 C C . PRO A 1 542 ? 20.179 26.212 -63.397 1.00 65.75 542 PRO A C 1
ATOM 4356 O O . PRO A 1 542 ? 20.640 27.208 -63.943 1.00 65.75 542 PRO A O 1
ATOM 4359 N N . GLU A 1 543 ? 18.945 25.753 -63.592 1.00 66.56 543 GLU A N 1
ATOM 4360 C CA . GLU A 1 543 ? 17.940 26.280 -64.527 1.00 66.56 543 GLU A CA 1
ATOM 4361 C C . GLU A 1 543 ? 18.172 25.945 -66.006 1.00 66.56 543 GLU A C 1
ATOM 4363 O O . GLU A 1 543 ? 17.329 26.279 -66.833 1.00 66.56 543 GLU A O 1
ATOM 4368 N N . ASP A 1 544 ? 19.234 25.206 -66.345 1.00 67.12 544 ASP A N 1
ATOM 4369 C CA . ASP A 1 544 ? 19.384 24.648 -67.690 1.00 67.12 544 ASP A CA 1
ATOM 4370 C C . ASP A 1 544 ? 18.188 23.758 -68.066 1.00 67.12 544 ASP A C 1
ATOM 4372 O O . ASP A 1 544 ? 17.800 22.862 -67.306 1.00 67.12 544 ASP A O 1
ATOM 4376 N N . GLU A 1 545 ? 17.653 23.964 -69.270 1.00 70.19 545 GLU A N 1
ATOM 4377 C CA . GLU A 1 545 ? 16.674 23.070 -69.888 1.00 70.19 545 GLU A CA 1
ATOM 4378 C C . GLU A 1 545 ? 17.387 21.978 -70.685 1.00 70.19 545 GLU A C 1
ATOM 4380 O O . GLU A 1 545 ? 18.285 22.239 -71.492 1.00 70.19 545 GLU A O 1
ATOM 4385 N N . VAL A 1 546 ? 17.001 20.732 -70.435 1.00 72.19 546 VAL A N 1
ATOM 4386 C CA . VAL A 1 546 ? 17.565 19.545 -71.079 1.00 72.19 546 VAL A CA 1
ATOM 4387 C C . VAL A 1 546 ? 16.448 18.581 -71.454 1.00 72.19 546 VAL A C 1
ATOM 4389 O O . VAL A 1 546 ? 15.382 18.566 -70.842 1.00 72.19 546 VAL A O 1
ATOM 4392 N N . GLU A 1 547 ? 16.684 17.759 -72.464 1.00 73.44 547 GLU A N 1
ATOM 4393 C CA . GLU A 1 547 ? 15.708 16.822 -73.005 1.00 73.44 547 GLU A CA 1
ATOM 4394 C C . GLU A 1 547 ? 16.237 15.394 -72.905 1.00 73.44 547 GLU A C 1
ATOM 4396 O O . GLU A 1 547 ? 17.410 15.133 -73.172 1.00 73.44 547 GLU A O 1
ATOM 4401 N N . LEU A 1 548 ? 15.370 14.451 -72.537 1.00 73.12 548 LEU A N 1
ATOM 4402 C CA . LEU A 1 548 ? 15.603 13.030 -72.778 1.00 73.12 548 LEU A CA 1
ATOM 4403 C C . LEU A 1 548 ? 14.783 12.611 -73.989 1.00 73.12 548 LEU A C 1
ATOM 4405 O O . LEU A 1 548 ? 13.550 12.574 -73.941 1.00 73.12 548 LEU A O 1
ATOM 4409 N N . ILE A 1 549 ? 15.488 12.291 -75.067 1.00 75.62 549 ILE A N 1
ATOM 4410 C CA . ILE A 1 549 ? 14.896 11.870 -76.330 1.00 75.62 549 ILE A CA 1
ATOM 4411 C C . ILE A 1 549 ? 15.077 10.355 -76.445 1.00 75.62 549 ILE A C 1
ATOM 4413 O O . ILE A 1 549 ? 16.223 9.902 -76.472 1.00 75.62 549 ILE A O 1
ATOM 4417 N N . PRO A 1 550 ? 14.003 9.551 -76.506 1.00 77.31 550 PRO A N 1
ATOM 4418 C CA . PRO A 1 550 ? 14.131 8.112 -76.726 1.00 77.31 550 PRO A CA 1
ATOM 4419 C C . PRO A 1 550 ? 14.857 7.847 -78.054 1.00 77.31 550 PRO A C 1
ATOM 4421 O O . PRO A 1 550 ? 14.605 8.523 -79.049 1.00 77.31 550 PRO A O 1
ATOM 4424 N N . GLN A 1 551 ? 15.799 6.906 -78.051 1.00 77.31 551 GLN A N 1
ATOM 4425 C CA . GLN A 1 551 ? 16.628 6.558 -79.209 1.00 77.31 551 GLN A CA 1
ATOM 4426 C C . GLN A 1 551 ? 16.337 5.138 -79.689 1.00 77.31 551 GLN A C 1
ATOM 4428 O O . GLN A 1 551 ? 16.048 4.937 -80.862 1.00 77.31 551 GLN A O 1
ATOM 4433 N N . GLU A 1 552 ? 16.421 4.159 -78.786 1.00 78.81 552 GLU A N 1
ATOM 4434 C CA . GLU A 1 552 ? 16.354 2.731 -79.112 1.00 78.81 552 GLU A CA 1
ATOM 4435 C C . GLU A 1 552 ? 15.679 1.958 -77.974 1.00 78.81 552 GLU A C 1
ATOM 4437 O O . GLU A 1 552 ? 15.748 2.359 -76.809 1.00 78.81 552 GLU A O 1
ATOM 4442 N N . GLU A 1 553 ? 15.054 0.832 -78.309 1.00 70.75 553 GLU A N 1
ATOM 4443 C CA . GLU A 1 553 ? 14.501 -0.123 -77.350 1.00 70.75 553 GLU A CA 1
ATOM 4444 C C . GLU A 1 553 ? 15.052 -1.517 -77.657 1.00 70.75 553 GLU A C 1
ATOM 4446 O O . GLU A 1 553 ? 15.043 -1.963 -78.804 1.00 70.75 553 GLU A O 1
ATOM 4451 N N . ASN A 1 554 ? 15.508 -2.200 -76.612 1.00 75.19 554 ASN A N 1
ATOM 4452 C CA . ASN A 1 554 ? 15.841 -3.619 -76.617 1.00 75.19 554 ASN A CA 1
ATOM 4453 C C . ASN A 1 554 ? 14.958 -4.327 -75.580 1.00 75.19 554 ASN A C 1
ATOM 4455 O O . ASN A 1 554 ? 14.391 -3.674 -74.704 1.00 75.19 554 ASN A O 1
ATOM 4459 N N . GLU A 1 555 ? 14.843 -5.658 -75.629 1.00 72.38 555 GLU A N 1
ATOM 4460 C CA . GLU A 1 555 ? 14.024 -6.399 -74.658 1.00 72.38 555 GLU A CA 1
ATOM 4461 C C . GLU A 1 555 ? 14.419 -6.060 -73.209 1.00 72.38 555 GLU A C 1
ATOM 4463 O O . GLU A 1 555 ? 15.472 -6.450 -72.707 1.00 72.38 555 GLU A O 1
ATOM 4468 N N . GLY A 1 556 ? 13.551 -5.301 -72.536 1.00 64.50 556 GLY A N 1
ATOM 4469 C CA . GLY A 1 556 ? 13.731 -4.877 -71.152 1.00 64.50 556 GLY A CA 1
ATOM 4470 C C . GLY A 1 556 ? 14.569 -3.611 -70.936 1.00 64.50 556 GLY A C 1
ATOM 4471 O O . GLY A 1 556 ? 14.698 -3.207 -69.775 1.00 64.50 556 GLY A O 1
ATOM 4472 N N . GLN A 1 557 ? 15.081 -2.965 -71.993 1.00 74.94 557 GLN A N 1
ATOM 4473 C CA . GLN A 1 557 ? 15.923 -1.764 -71.928 1.00 74.94 557 GLN A CA 1
ATOM 4474 C C . GLN A 1 557 ? 15.459 -0.650 -72.880 1.00 74.94 557 GLN A C 1
ATOM 4476 O O . GLN A 1 557 ? 15.209 -0.896 -74.055 1.00 74.94 557 GLN A O 1
ATOM 4481 N N . ALA A 1 558 ? 15.437 0.596 -72.403 1.00 72.00 558 ALA A N 1
ATOM 4482 C CA . ALA A 1 558 ? 15.176 1.782 -73.220 1.00 72.00 558 ALA A CA 1
ATOM 4483 C C . ALA A 1 558 ? 16.361 2.749 -73.180 1.00 72.00 558 ALA A C 1
ATOM 4485 O O . ALA A 1 558 ? 16.823 3.122 -72.103 1.00 72.00 558 ALA A O 1
ATOM 4486 N N . ILE A 1 559 ? 16.843 3.177 -74.344 1.00 77.88 559 ILE A N 1
ATOM 4487 C CA . ILE A 1 559 ? 17.980 4.089 -74.477 1.00 77.88 559 ILE A CA 1
ATOM 4488 C C . ILE A 1 559 ? 17.464 5.496 -74.774 1.00 77.88 559 ILE A C 1
ATOM 4490 O O . ILE A 1 559 ? 16.697 5.702 -75.712 1.00 77.88 559 ILE A O 1
ATOM 4494 N N . PHE A 1 560 ? 17.926 6.478 -74.008 1.00 77.50 560 PHE A N 1
ATOM 4495 C CA . PHE A 1 560 ? 17.611 7.894 -74.164 1.00 77.50 560 PHE A CA 1
ATOM 4496 C C . PHE A 1 560 ? 18.876 8.693 -74.477 1.00 77.50 560 PHE A C 1
ATOM 4498 O O . PHE A 1 560 ? 19.903 8.527 -73.819 1.00 77.50 560 PHE A O 1
ATOM 4505 N N . ALA A 1 561 ? 18.795 9.606 -75.441 1.00 78.44 561 ALA A N 1
ATOM 4506 C CA . ALA A 1 561 ? 19.774 10.665 -75.626 1.00 78.44 561 ALA A CA 1
ATOM 4507 C C . ALA A 1 561 ? 19.450 11.810 -74.667 1.00 78.44 561 ALA A C 1
ATOM 4509 O O . ALA A 1 561 ? 18.325 12.301 -74.630 1.00 78.44 561 ALA A O 1
ATOM 4510 N N . PHE A 1 562 ? 20.446 12.235 -73.903 1.00 76.25 562 PHE A N 1
ATOM 4511 C CA . PHE A 1 562 ? 20.374 13.399 -73.037 1.00 76.25 562 PHE A CA 1
ATOM 4512 C C . PHE A 1 562 ? 20.897 14.610 -73.804 1.00 76.25 562 PHE A C 1
ATOM 4514 O O . PHE A 1 562 ? 22.073 14.650 -74.165 1.00 76.25 562 PHE A O 1
ATOM 4521 N N . VAL A 1 563 ? 20.017 15.562 -74.098 1.00 74.62 563 VAL A N 1
ATOM 4522 C CA . VAL A 1 563 ? 20.246 16.645 -75.057 1.00 74.62 563 VAL A CA 1
ATOM 4523 C C . VAL A 1 563 ? 20.104 17.999 -74.373 1.00 74.62 563 VAL A C 1
ATOM 4525 O O . VAL A 1 563 ? 19.181 18.211 -73.597 1.00 74.62 563 VAL A O 1
ATOM 4528 N N . LYS A 1 564 ? 20.996 18.941 -74.679 1.00 77.12 564 LYS A N 1
ATOM 4529 C CA . LYS A 1 564 ? 20.867 20.351 -74.284 1.00 77.12 564 LYS A CA 1
ATOM 4530 C C . LYS A 1 564 ? 21.044 21.223 -75.515 1.00 77.12 564 LYS A C 1
ATOM 4532 O O . LYS A 1 564 ? 22.069 21.116 -76.182 1.00 77.12 564 LYS A O 1
ATOM 4537 N N . ASN A 1 565 ? 20.073 22.087 -75.815 1.00 77.81 565 ASN A N 1
ATOM 4538 C CA . ASN A 1 565 ? 20.115 22.986 -76.978 1.00 77.81 565 ASN A CA 1
ATOM 4539 C C . ASN A 1 565 ? 20.461 22.258 -78.299 1.00 77.81 565 ASN A C 1
ATOM 4541 O O . ASN A 1 565 ? 21.263 22.747 -79.092 1.00 77.81 565 ASN A O 1
ATOM 4545 N N . GLY A 1 566 ? 19.918 21.052 -78.502 1.00 73.81 566 GLY A N 1
ATOM 4546 C CA . GLY A 1 566 ? 20.180 20.219 -79.684 1.00 73.81 566 GLY A CA 1
ATOM 4547 C C . GLY A 1 566 ? 21.501 19.433 -79.675 1.00 73.81 566 GLY A C 1
ATOM 4548 O O . GLY A 1 566 ? 21.749 18.664 -80.599 1.00 73.81 566 GLY A O 1
ATOM 4549 N N . VAL A 1 567 ? 22.339 19.571 -78.642 1.00 71.75 567 VAL A N 1
ATOM 4550 C CA . VAL A 1 567 ? 23.602 18.828 -78.504 1.00 71.75 567 VAL A CA 1
ATOM 4551 C C . VAL A 1 567 ? 23.403 17.606 -77.612 1.00 71.75 567 VAL A C 1
ATOM 4553 O O . VAL A 1 567 ? 23.006 17.745 -76.455 1.00 71.75 567 VAL A O 1
ATOM 4556 N N . VAL A 1 568 ? 23.714 16.411 -78.124 1.00 79.00 568 VAL A N 1
ATOM 4557 C CA . VAL A 1 568 ? 23.710 15.168 -77.337 1.00 79.00 568 VAL A CA 1
ATOM 4558 C C . VAL A 1 568 ? 24.894 15.181 -76.373 1.00 79.00 568 VAL A C 1
ATOM 4560 O O . VAL A 1 568 ? 26.050 15.121 -76.781 1.00 79.00 568 VAL A O 1
ATOM 4563 N N . LEU A 1 569 ? 24.595 15.257 -75.082 1.00 69.81 569 LEU A N 1
ATOM 4564 C CA . LEU A 1 569 ? 25.574 15.239 -74.001 1.00 69.81 569 LEU A CA 1
ATOM 4565 C C . LEU A 1 569 ? 25.909 13.805 -73.569 1.00 69.81 569 LEU A C 1
ATOM 4567 O O . LEU A 1 569 ? 27.021 13.535 -73.136 1.00 69.81 569 LEU A O 1
ATOM 4571 N N . GLY A 1 570 ? 24.984 12.857 -73.708 1.00 74.25 570 GLY A N 1
ATOM 4572 C CA . GLY A 1 570 ? 25.251 11.451 -73.401 1.00 74.25 570 GLY A CA 1
ATOM 4573 C C . GLY A 1 570 ? 24.067 10.540 -73.694 1.00 74.25 570 GLY A C 1
ATOM 4574 O O . GLY A 1 570 ? 22.980 11.015 -74.017 1.00 74.25 570 GLY A O 1
ATOM 4575 N N . ARG A 1 571 ? 24.279 9.227 -73.567 1.00 77.81 571 ARG A N 1
ATOM 4576 C CA . ARG A 1 571 ? 23.221 8.213 -73.664 1.00 77.81 571 ARG A CA 1
ATOM 4577 C C . ARG A 1 571 ? 22.979 7.592 -72.293 1.00 77.81 571 ARG A C 1
ATOM 4579 O O . ARG A 1 571 ? 23.920 7.367 -71.532 1.00 77.81 571 ARG A O 1
ATOM 4586 N N . TYR A 1 572 ? 21.718 7.342 -71.978 1.00 74.00 572 TYR A N 1
ATOM 4587 C CA . TYR A 1 572 ? 21.288 6.710 -70.738 1.00 74.00 572 TYR A CA 1
ATOM 4588 C C . TYR A 1 572 ? 20.409 5.518 -71.059 1.00 74.00 572 TYR A C 1
ATOM 4590 O O . TYR A 1 572 ? 19.532 5.611 -71.911 1.00 74.00 572 TYR A O 1
ATOM 4598 N N . ILE A 1 573 ? 20.628 4.419 -70.354 1.00 73.44 573 ILE A N 1
ATOM 4599 C CA . ILE A 1 573 ? 19.852 3.197 -70.494 1.00 73.44 573 ILE A CA 1
ATOM 4600 C C . ILE A 1 573 ? 18.972 3.058 -69.259 1.00 73.44 573 ILE A C 1
ATOM 4602 O O . ILE A 1 573 ? 19.440 3.181 -68.126 1.00 73.44 573 ILE A O 1
ATOM 4606 N N . TYR A 1 574 ? 17.691 2.819 -69.497 1.00 73.00 574 TYR A N 1
ATOM 4607 C CA . TYR A 1 574 ? 16.708 2.443 -68.500 1.00 73.00 574 TYR A CA 1
ATOM 4608 C C . TYR A 1 574 ? 16.447 0.947 -68.578 1.00 73.00 574 TYR A C 1
ATOM 4610 O O . TYR A 1 574 ? 15.983 0.461 -69.603 1.00 73.00 574 TYR A O 1
ATOM 4618 N N . GLU A 1 575 ? 16.688 0.225 -67.491 1.00 67.56 575 GLU A N 1
ATOM 4619 C CA . GLU A 1 575 ? 16.300 -1.177 -67.354 1.00 67.56 575 GLU A CA 1
ATOM 4620 C C . GLU A 1 575 ? 14.961 -1.306 -66.639 1.00 67.56 575 GLU A C 1
ATOM 4622 O O . GLU A 1 575 ? 14.839 -0.993 -65.455 1.00 67.56 575 GLU A O 1
ATOM 4627 N N . SER A 1 576 ? 13.968 -1.849 -67.338 1.00 57.88 576 SER A N 1
ATOM 4628 C CA . SER A 1 576 ? 12.617 -2.057 -66.802 1.00 57.88 576 SER A CA 1
ATOM 4629 C C . SER A 1 576 ? 12.575 -3.054 -65.636 1.00 57.88 576 SER A C 1
ATOM 4631 O O . SER A 1 576 ? 11.868 -2.819 -64.659 1.00 57.88 576 SER A O 1
ATOM 4633 N N . GLN A 1 577 ? 13.368 -4.133 -65.689 1.00 54.22 577 GLN A N 1
ATOM 4634 C CA . GLN A 1 577 ? 13.375 -5.182 -64.658 1.00 54.22 577 GLN A CA 1
ATOM 4635 C C . GLN A 1 577 ? 13.938 -4.698 -63.318 1.00 54.22 577 GLN A C 1
ATOM 4637 O O . GLN A 1 577 ? 13.471 -5.109 -62.259 1.00 54.22 577 GLN A O 1
ATOM 4642 N N . THR A 1 578 ? 14.952 -3.831 -63.358 1.00 50.88 578 THR A N 1
ATOM 4643 C CA . THR A 1 578 ? 15.629 -3.313 -62.160 1.00 50.88 578 THR A CA 1
ATOM 4644 C C . THR A 1 578 ? 15.173 -1.901 -61.793 1.00 50.88 578 THR A C 1
ATOM 4646 O O . THR A 1 578 ? 15.532 -1.406 -60.724 1.00 50.88 578 THR A O 1
ATOM 4649 N N . MET A 1 579 ? 14.393 -1.254 -62.667 1.00 54.38 579 MET A N 1
ATOM 4650 C CA . MET A 1 579 ? 14.017 0.161 -62.618 1.00 54.38 579 MET A CA 1
ATOM 4651 C C . MET A 1 579 ? 15.220 1.106 -62.459 1.00 54.38 579 MET A C 1
ATOM 4653 O O . MET A 1 579 ? 15.123 2.145 -61.804 1.00 54.38 579 MET A O 1
ATOM 4657 N N . LYS A 1 580 ? 16.371 0.758 -63.047 1.00 53.22 580 LYS A N 1
ATOM 4658 C CA . LYS A 1 580 ? 17.604 1.552 -62.950 1.00 53.22 580 LYS A CA 1
ATOM 4659 C C . LYS A 1 580 ? 17.856 2.349 -64.219 1.00 53.22 580 LYS A C 1
ATOM 4661 O O . LYS A 1 580 ? 17.705 1.834 -65.319 1.00 53.22 580 LYS A O 1
ATOM 4666 N N . PHE A 1 581 ? 18.300 3.590 -64.035 1.00 61.88 581 PHE A N 1
ATOM 4667 C CA . PHE A 1 581 ? 18.920 4.401 -65.078 1.00 61.88 581 PHE A CA 1
ATOM 4668 C C . PHE A 1 581 ? 20.429 4.385 -64.886 1.00 61.88 581 PHE A C 1
ATOM 4670 O O . PHE A 1 581 ? 20.918 4.635 -63.783 1.00 61.88 581 PHE A O 1
ATOM 4677 N N . TYR A 1 582 ? 21.170 4.135 -65.952 1.00 67.00 582 TYR A N 1
ATOM 4678 C CA . TYR A 1 582 ? 22.619 4.251 -65.944 1.00 67.00 582 TYR A CA 1
ATOM 4679 C C . TYR A 1 582 ? 23.102 4.924 -67.219 1.00 67.00 582 TYR A C 1
ATOM 4681 O O . TYR A 1 582 ? 22.494 4.813 -68.280 1.00 67.00 582 TYR A O 1
ATOM 4689 N N . GLN A 1 583 ? 24.188 5.675 -67.094 1.00 69.38 583 GLN A N 1
ATOM 4690 C CA . GLN A 1 583 ? 24.839 6.290 -68.238 1.00 69.38 583 GLN A CA 1
ATOM 4691 C C . GLN A 1 583 ? 25.530 5.193 -69.049 1.00 69.38 583 GLN A C 1
ATOM 4693 O O . GLN A 1 583 ? 26.287 4.396 -68.490 1.00 69.38 583 GLN A O 1
ATOM 4698 N N . GLU A 1 584 ? 25.281 5.151 -70.355 1.00 64.19 584 GLU A N 1
ATOM 4699 C CA . GLU A 1 584 ? 26.020 4.267 -71.246 1.00 64.19 584 GLU A CA 1
ATOM 4700 C C . GLU A 1 584 ? 27.485 4.742 -71.280 1.00 64.19 584 GLU A C 1
ATOM 4702 O O . GLU A 1 584 ? 27.747 5.920 -71.557 1.00 64.19 584 GLU A O 1
ATOM 4707 N N . PRO A 1 585 ? 28.463 3.882 -70.946 1.00 52.50 585 PRO A N 1
ATOM 4708 C CA . PRO A 1 585 ? 29.865 4.259 -71.011 1.00 52.50 585 PRO A CA 1
ATOM 4709 C C . PRO A 1 585 ? 30.232 4.550 -72.468 1.00 52.50 585 PRO A C 1
ATOM 4711 O O . PRO A 1 585 ? 30.147 3.670 -73.320 1.00 52.50 585 PRO A O 1
ATOM 4714 N N . ILE A 1 586 ? 30.651 5.787 -72.743 1.00 55.50 586 ILE A N 1
ATOM 4715 C CA . ILE A 1 586 ? 31.042 6.236 -74.082 1.00 55.50 586 ILE A CA 1
ATOM 4716 C C . ILE A 1 586 ? 32.259 5.414 -74.528 1.00 55.50 586 ILE A C 1
ATOM 4718 O O . ILE A 1 586 ? 33.381 5.663 -74.085 1.00 55.50 586 ILE A O 1
ATOM 4722 N N . ARG A 1 587 ? 32.040 4.411 -75.381 1.00 44.00 587 ARG A N 1
ATOM 4723 C CA . ARG A 1 587 ? 33.096 3.718 -76.122 1.00 44.00 587 ARG A CA 1
ATOM 4724 C C . ARG A 1 587 ? 33.097 4.311 -77.527 1.00 44.00 587 ARG A C 1
ATOM 4726 O O . ARG A 1 587 ? 32.113 4.184 -78.240 1.00 44.00 587 ARG A O 1
ATOM 4733 N N . ASP A 1 588 ? 34.181 5.007 -77.851 1.00 41.62 588 ASP A N 1
ATOM 4734 C CA . ASP A 1 588 ? 34.470 5.660 -79.131 1.00 41.62 588 ASP A CA 1
ATOM 4735 C C . ASP A 1 588 ? 33.568 6.851 -79.502 1.00 41.62 588 ASP A C 1
ATOM 4737 O O . ASP A 1 588 ? 32.534 6.738 -80.156 1.00 41.62 588 ASP A O 1
ATOM 4741 N N . VAL A 1 589 ? 34.032 8.056 -79.151 1.00 37.59 589 VAL A N 1
ATOM 4742 C CA . VAL A 1 589 ? 33.562 9.297 -79.779 1.00 37.59 589 VAL A CA 1
ATOM 4743 C C . VAL A 1 589 ? 34.083 9.312 -81.219 1.00 37.59 589 VAL A C 1
ATOM 4745 O O . VAL A 1 589 ? 35.177 9.810 -81.485 1.00 37.59 589 VAL A O 1
ATOM 4748 N N . GLN A 1 590 ? 33.313 8.789 -82.173 1.00 35.53 590 GLN A N 1
ATOM 4749 C CA . GLN A 1 590 ? 33.417 9.306 -83.534 1.00 35.53 590 GLN A CA 1
ATOM 4750 C C . GLN A 1 590 ? 32.826 10.713 -83.512 1.00 35.53 590 GLN A C 1
ATOM 4752 O O . GLN A 1 590 ? 31.622 10.898 -83.348 1.00 35.53 590 GLN A O 1
ATOM 4757 N N . ALA A 1 591 ? 33.700 11.714 -83.604 1.00 37.22 591 ALA A N 1
ATOM 4758 C CA . ALA A 1 591 ? 33.295 13.097 -83.771 1.00 37.22 591 ALA A CA 1
ATOM 4759 C C . ALA A 1 591 ? 32.432 13.204 -85.037 1.00 37.22 591 ALA A C 1
ATOM 4761 O O . ALA A 1 591 ? 32.941 13.115 -86.154 1.00 37.22 591 ALA A O 1
ATOM 4762 N N . LEU A 1 592 ? 31.121 13.378 -84.863 1.00 35.78 592 LEU A N 1
ATOM 4763 C CA . LEU A 1 592 ? 30.260 13.866 -85.935 1.00 35.78 592 LEU A CA 1
ATOM 4764 C C . LEU A 1 592 ? 30.806 15.237 -86.372 1.00 35.78 592 LEU A C 1
ATOM 4766 O O . LEU A 1 592 ? 31.164 16.044 -85.506 1.00 35.78 592 LEU A O 1
ATOM 4770 N N . PRO A 1 593 ? 30.946 15.501 -87.682 1.00 35.00 593 PRO A N 1
ATOM 4771 C CA . PRO A 1 593 ? 31.613 16.702 -88.154 1.00 35.00 593 PRO A CA 1
ATOM 4772 C C . PRO A 1 593 ? 30.839 17.935 -87.691 1.00 35.00 593 PRO A C 1
ATOM 4774 O O . PRO A 1 593 ? 29.628 18.041 -87.880 1.00 35.00 593 PRO A O 1
ATOM 4777 N N . LEU A 1 594 ? 31.565 18.871 -87.078 1.00 40.22 594 LEU A N 1
ATOM 4778 C CA . LEU A 1 594 ? 31.086 20.219 -86.807 1.00 40.22 594 LEU A CA 1
ATOM 4779 C C . LEU A 1 594 ? 30.701 20.850 -88.145 1.00 40.22 594 LEU A C 1
ATOM 4781 O O . LEU A 1 594 ? 31.570 21.245 -88.922 1.00 40.22 594 LEU A O 1
ATOM 4785 N N . ILE A 1 595 ? 29.401 20.937 -88.418 1.00 44.59 595 ILE A N 1
ATOM 4786 C CA . ILE A 1 595 ? 28.897 21.808 -89.477 1.00 44.59 595 ILE A CA 1
ATOM 4787 C C . ILE A 1 595 ? 29.349 23.224 -89.109 1.00 44.59 595 ILE A C 1
ATOM 4789 O O . ILE A 1 595 ? 29.203 23.647 -87.956 1.00 44.59 595 ILE A O 1
ATOM 4793 N N . SER A 1 596 ? 29.980 23.931 -90.044 1.00 52.84 596 SER A N 1
ATOM 4794 C CA . SER A 1 596 ? 30.527 25.253 -89.751 1.00 52.84 596 SER A CA 1
ATOM 4795 C C . SER A 1 596 ? 29.401 26.205 -89.328 1.00 52.84 596 SER A C 1
ATOM 4797 O O . SER A 1 596 ? 28.238 26.049 -89.711 1.00 52.84 596 SER A O 1
ATOM 4799 N N . ARG A 1 597 ? 29.739 27.232 -88.541 1.00 44.78 597 ARG A N 1
ATOM 4800 C CA . ARG A 1 597 ? 28.790 28.275 -88.114 1.00 44.78 597 ARG A CA 1
ATOM 4801 C C . ARG A 1 597 ? 28.043 28.903 -89.301 1.00 44.78 597 ARG A C 1
ATOM 4803 O O . ARG A 1 597 ? 26.893 29.298 -89.150 1.00 44.78 597 ARG A O 1
ATOM 4810 N N . GLU A 1 598 ? 28.677 28.971 -90.467 1.00 48.06 598 GLU A N 1
ATOM 4811 C CA . GLU A 1 598 ? 28.084 29.500 -91.700 1.00 48.06 598 GLU A CA 1
ATOM 4812 C C . GLU A 1 598 ? 27.012 28.566 -92.273 1.00 48.06 598 GLU A C 1
ATOM 4814 O O . GLU A 1 598 ? 25.990 29.031 -92.768 1.00 48.06 598 GLU A O 1
ATOM 4819 N N . GLU A 1 599 ? 27.187 27.255 -92.137 1.00 46.75 599 GLU A N 1
ATOM 4820 C CA . GLU A 1 599 ? 26.242 26.252 -92.626 1.00 46.75 599 GLU A CA 1
ATOM 4821 C C . GLU A 1 599 ? 25.043 26.089 -91.677 1.00 46.75 599 GLU A C 1
ATOM 4823 O O . GLU A 1 599 ? 23.903 25.989 -92.130 1.00 46.75 599 GLU A O 1
ATOM 4828 N N . ALA A 1 600 ? 25.266 26.217 -90.364 1.00 46.47 600 ALA A N 1
ATOM 4829 C CA . ALA A 1 600 ? 24.192 26.299 -89.370 1.00 46.47 600 ALA A CA 1
ATOM 4830 C C . ALA A 1 600 ? 23.326 27.565 -89.542 1.00 46.47 600 ALA A C 1
ATOM 4832 O O . ALA A 1 600 ? 22.099 27.498 -89.462 1.00 46.47 600 ALA A O 1
ATOM 4833 N N . LEU A 1 601 ? 23.946 28.716 -89.836 1.00 48.56 601 LEU A N 1
ATOM 4834 C CA . LEU A 1 601 ? 23.229 29.968 -90.113 1.00 48.56 601 LEU A CA 1
ATOM 4835 C C . LEU A 1 601 ? 22.466 29.926 -91.445 1.00 48.56 601 LEU A C 1
ATOM 4837 O O . LEU A 1 601 ? 21.402 30.531 -91.555 1.00 48.56 601 LEU A O 1
ATOM 4841 N N . ARG A 1 602 ? 22.954 29.169 -92.434 1.00 49.00 602 ARG A N 1
ATOM 4842 C CA . ARG A 1 602 ? 22.269 28.978 -93.719 1.00 49.00 602 ARG A CA 1
ATOM 4843 C C . ARG A 1 602 ? 21.008 28.113 -93.597 1.00 49.00 602 ARG A C 1
ATOM 4845 O O . ARG A 1 602 ? 20.030 28.385 -94.284 1.00 49.00 602 ARG A O 1
ATOM 4852 N N . VAL A 1 603 ? 21.014 27.116 -92.710 1.00 47.91 603 VAL A N 1
ATOM 4853 C CA . VAL A 1 603 ? 19.841 26.268 -92.415 1.00 47.91 603 VAL A CA 1
ATOM 4854 C C . VAL A 1 603 ? 18.801 27.018 -91.573 1.00 47.91 603 VAL A C 1
ATOM 4856 O O . VAL A 1 603 ? 17.603 26.874 -91.805 1.00 47.91 603 VAL A O 1
ATOM 4859 N N . LEU A 1 604 ? 19.239 27.867 -90.637 1.00 45.16 604 LEU A N 1
ATOM 4860 C CA . LEU A 1 604 ? 18.344 28.674 -89.796 1.00 45.16 604 LEU A CA 1
ATOM 4861 C C . LEU A 1 604 ? 17.772 29.912 -90.514 1.00 45.16 604 LEU A C 1
ATOM 4863 O O . LEU A 1 604 ? 16.703 30.385 -90.145 1.00 45.16 604 LEU A O 1
ATOM 4867 N N . GLY A 1 605 ? 18.431 30.405 -91.567 1.00 45.00 605 GLY A N 1
ATOM 4868 C CA . GLY A 1 605 ? 17.983 31.547 -92.373 1.00 45.00 605 GLY A CA 1
ATOM 4869 C C . GLY A 1 605 ? 16.886 31.254 -93.408 1.00 45.00 605 GLY A C 1
ATOM 4870 O O . GLY A 1 605 ? 16.571 32.136 -94.198 1.00 45.00 605 GLY A O 1
ATOM 4871 N N . MET A 1 606 ? 16.311 30.044 -93.445 1.00 44.69 606 MET A N 1
ATOM 4872 C CA . MET A 1 606 ? 15.255 29.674 -94.408 1.00 44.69 606 MET A CA 1
ATOM 4873 C C . MET A 1 606 ? 13.815 29.805 -93.881 1.00 44.69 606 MET A C 1
ATOM 4875 O O . MET A 1 606 ? 12.877 29.498 -94.612 1.00 44.69 606 MET A O 1
ATOM 4879 N N . PHE A 1 607 ? 13.606 30.304 -92.660 1.00 42.28 607 PHE A N 1
ATOM 4880 C CA . PHE A 1 607 ? 12.265 30.608 -92.153 1.00 42.28 607 PHE A CA 1
ATOM 4881 C C . PHE A 1 607 ? 12.233 32.002 -91.517 1.00 42.28 607 PHE A C 1
ATOM 4883 O O . PHE A 1 607 ? 12.471 32.144 -90.324 1.00 42.28 607 PHE A O 1
ATOM 4890 N N . PHE A 1 608 ? 11.982 33.002 -92.371 1.00 34.97 608 PHE A N 1
ATOM 4891 C CA . PHE A 1 608 ? 11.179 34.227 -92.197 1.00 34.97 608 PHE A CA 1
ATOM 4892 C C . PHE A 1 608 ? 11.823 35.433 -92.900 1.00 34.97 608 PHE A C 1
ATOM 4894 O O . PHE A 1 608 ? 12.710 36.092 -92.364 1.00 34.97 608 PHE A O 1
ATOM 4901 N N . ASP A 1 609 ? 11.312 35.715 -94.103 1.00 35.09 609 ASP A N 1
ATOM 4902 C CA . ASP A 1 609 ? 11.365 37.021 -94.762 1.00 35.09 609 ASP A CA 1
ATOM 4903 C C . ASP A 1 609 ? 10.633 38.070 -93.905 1.00 35.09 609 ASP A C 1
ATOM 4905 O O . ASP A 1 609 ? 9.413 38.000 -93.718 1.00 35.09 609 ASP A O 1
ATOM 4909 N N . ASN A 1 610 ? 11.394 39.020 -93.361 1.00 31.41 610 ASN A N 1
ATOM 4910 C CA . ASN A 1 610 ? 11.362 40.439 -93.749 1.00 31.41 610 ASN A CA 1
ATOM 4911 C C . ASN A 1 610 ? 12.554 41.178 -93.135 1.00 31.41 610 ASN A C 1
ATOM 4913 O O . ASN A 1 610 ? 12.656 41.196 -91.887 1.00 31.41 610 ASN A O 1
#

Secondary structure (DSSP, 8-state):
----PPPP--------S--------S-GGG-S--SPPBPHHHHHHHHHHHHTTSS-GGGS--EEEES-STT----SSS--EEEEES-SS-SS--EEEE-GGGSSS---SEEEEEEEEEEETTEEEEEEEEES-EETTEEPPPSEEEE----SS--B---S----HHHHHHHHHHHT-TT--GGG---EEEE-SSSSPEEGGG-GGGEE--TT-TT--TT-EEEEEEEE-TTSS-EEEEEEEE-TTSS-EEEEEEEEEETTTTEEE-TT---HHHHHHHHHHHT-TT--GGG---EEEEPPTTTSEEEEE-TTSSS-EEEEE---TT-SEEEEEEEE-TTSS-EEEEEEEE-TTT-PEEEEEEEEEEEETTTEEE-S----HHHHHHHHHHTTSS-GGG---EEEE--S-TTEEEEEEETTEEEEEE--S-----TT-EEEEEEEEEETTEEEEEEEETTEEEEEEEEETTTTEEEEEEE--GGG------S-----SSS---STT---EEEEE-SSTT-EE---SSS----B---GGG---TT-EEEEEEEEEETTEEEEEEEETTEEEEEEEEETTTTEEEEPP-----------HHHHHHHHTTS---

Sequence (610 aa):
MGEGTPLPSKVITNNLQEGSNGANTYDNRNNHLDSAVLSQQEGLSALNRFLQRKAGFDSLGIFVIDLNGEKYKKKSGNCQFYLGRLEESSKNPYYLSINPAYYLGHMPELLFVVPRIAHVGKKPYYWVEFTDELIDGIIKPAFTSCRLRPDQSTSKIDSVYWRGFEEQLLVDFIRGENNITTSDLRPFRIKLHSKDPYSFGGIQDLKLCLTANSKINGGDELLIVPRTDSQNLYSWIDIYKQTKTGEELIKISTHRISQEEKKLISIGWKNPETQYLVDYLSGDPKVTFNNLRPLRLKLPEHLGQTYVGLEANNKKKFLISIHKFEVDEVILIPKQDPKGLYQWVEAYEFDPETGEPIGEAITSVRMTRGVGFEKLGWLGAGIQSLIDYSSEVRMFNDLLPITLKVGANTKMLDVWGTKNEHVWLTLSVKSGLKSGDSIELIPDKELEDTIVYKMVRGQTELGSYSFDRKTKKFSVIEFHDFRNIILQPRDYLLDYSQGKIGFTELKTIHLTVKKDPGMIDILSKGKVRIYITPSKSFGLVPEDEVELIPQEENEGQAIFAFVKNGVVLGRYIYESQTMKFYQEPIRDVQALPLISREEALRVLGMFFDN

Foldseek 3Di:
DDDDDDDDDDDPDDDPDDDPDPPDPDVCVPLPPPDDADELVQLLQQLLCVLVVVDPPVSNHKYKQFPPDPPQDDDDDQAWGWRDWSDPDDPATETDIDRCVLPPPDDARMKIWAWDWDDQPNDIWIKIFIDNDQDPSDGDPGSAMWGSHSDPVHSYRDRQQDDDPLLVLVLCVLQVHPVRDLVSHDKDKDAAQALAFDARSNDPQRTDPLNPQPVDGHGFIKIWGWDADPVRPWIKIWIWGADPVRPDTDTRAMWTRDNVVSHTHRAQDDDQQLVLQACQQQQPPSHDLVSHDKDKDFDDLPAQKDWRYGPPPPPDTAIDHQPDNPDGMWIWDWDADPVRPWIKIFIADADPVPRHGDDDGSDMWTGDGSNHTDPPDCPDLQLVQLVCVLVVNDDLVSHDKQKWFQAPPNQKTWSDDDPVDTEIDGHDDDLVDDGGFIKIWDFDDDDDQKTKTFIDRVPRTQAIWIQRSPVRYIDGDTGDDPPDDDDDDDDDDPDPPDPDDDPPPDDKFKWFAAQPQQAIAGDDPDDDGAGHGPDPVLPDHGGFIWIWAWDDDDVQKTKTFIGGPRDGPFIWIAGNVVRDIDTDPDDDPPPDDDPDPVRVVVVVVPPDDD

pLDDT: mean 70.17, std 19.65, range [23.08, 95.44]

Radius of gyration: 45.27 Å; chains: 1; bounding box: 78×65×149 Å